Protein AF-A0A7S2ZM25-F1 (afdb_monomer_lite)

Sequence (432 aa):
MDENYIKHIGWLLFDKDSTVRCSALRALDRVLQSLGPVANVEMLLRRFRVRLREACRDTNDTVAVLAIRLSALILDYGLYDQRDVKLFFDLSTRDISPKIIEAATCVISDEVQRRLSPSVRLYETIRGNDNPSISTTKLVKQIRSDAKSRKSATGVPDHDTAVKEIAELVKLLHKLKPIRSTTSTLRMIMPFAKRICEQLPALRIAEAYVELLTDPSDSPLNSSETQYLLVLLVGVVCQSVPASKEKVNSVPFNLSVLAAQLPRLLEKFQADEHILTLVLLVAQHVGADVFRSSLLEQEFKFTLRFLSESWKRASSSSNLIFSEAVFSTWASLADSEHGFVSECRSKLKTLVSESETDLKRAYFSGQDEKDEFSWRLANFGALARFVAPVGELDGIFVDLLDDRLKEAELLEESNVAIPAIELNFLSWVWKA

pLDDT: mean 82.07, std 13.0, range [39.56, 97.69]

Secondary structure (DSSP, 8-state):
--HHHHHHHHHHTT-SSHHHHHHHHHHHHHHHHH--SHHHHHHHHHHHHHHHHHHTT-SSHHHHHHHHHHHHHHHHTT---HHHHHHHHHHHHSSS-HHHHHHHHHHHHHHHHHHH-HHHHHHHHHHTSS---S-HHHHHHHHHHHHHHHHH--SPPPHHHHHHHHHHHHHHHHHHS--S-HHHHHHHHHHHHHHHHHH-GGGG-HHHHHHHHH--SS-PPPHHHHHHHHHHHHHHHHHHS-SS-----SPPP-HHHHHHHHHHHHHHHTT-HHHHHHHHHHHHHH-HHHHHHTT-HHHHHHHHHHHHHHHHHHTT-S-HHHHHHHHHHHHHHHHS-STTHHHHHHHHHHHHHHHHHHHHHHHHT-GGGHHHHHHHHHHHHHHHHHHTTTS---TTHHHHHHHHTT-GGGTTSHHHHHHHHHHHHHHHHHH-

Radius of gyration: 27.2 Å; chains: 1; bounding box: 61×52×81 Å

Structure (mmCIF, N/CA/C/O backbone):
data_AF-A0A7S2ZM25-F1
#
_entry.id   AF-A0A7S2ZM25-F1
#
loop_
_atom_site.group_PDB
_atom_site.id
_atom_site.type_symbol
_atom_site.label_atom_id
_atom_site.label_alt_id
_atom_site.label_comp_id
_atom_site.label_asym_id
_atom_site.label_entity_id
_atom_site.label_seq_id
_atom_site.pdbx_PDB_ins_code
_atom_site.Cartn_x
_atom_site.Cartn_y
_atom_site.Cartn_z
_atom_site.occupancy
_atom_site.B_iso_or_equiv
_atom_site.auth_seq_id
_atom_site.auth_comp_id
_atom_site.auth_asym_id
_atom_site.auth_atom_id
_atom_site.pdbx_PDB_model_num
ATOM 1 N N . MET A 1 1 ? 26.611 -0.509 -38.232 1.00 58.06 1 MET A N 1
ATOM 2 C CA . MET A 1 1 ? 26.913 0.639 -37.352 1.00 58.06 1 MET A CA 1
ATOM 3 C C . MET A 1 1 ? 28.333 0.487 -36.873 1.00 58.06 1 MET A C 1
ATOM 5 O O . MET A 1 1 ? 28.654 -0.593 -36.398 1.00 58.06 1 MET A O 1
ATOM 9 N N . ASP A 1 2 ? 29.155 1.515 -37.041 1.00 70.88 2 ASP A N 1
ATOM 10 C CA . ASP A 1 2 ? 30.558 1.482 -36.632 1.00 70.88 2 ASP A CA 1
ATOM 11 C C . ASP A 1 2 ? 30.699 1.923 -35.161 1.00 70.88 2 ASP A C 1
ATOM 13 O O . ASP A 1 2 ? 30.033 2.858 -34.700 1.00 70.88 2 ASP A O 1
ATOM 17 N N . GLU A 1 3 ? 31.532 1.208 -34.404 1.00 67.12 3 GLU A N 1
ATOM 18 C CA . GLU A 1 3 ? 31.695 1.351 -32.952 1.00 67.12 3 GLU A CA 1
ATOM 19 C C . GLU A 1 3 ? 32.183 2.756 -32.564 1.00 67.12 3 GLU A C 1
ATOM 21 O O . GLU A 1 3 ? 31.855 3.293 -31.497 1.00 67.12 3 GLU A O 1
ATOM 26 N N . ASN A 1 4 ? 32.885 3.399 -33.496 1.00 74.31 4 ASN A N 1
ATOM 27 C CA . ASN A 1 4 ? 33.354 4.767 -33.376 1.00 74.31 4 ASN A CA 1
ATOM 28 C C . ASN A 1 4 ? 32.238 5.805 -33.242 1.00 74.31 4 ASN A C 1
ATOM 30 O O . ASN A 1 4 ? 32.469 6.819 -32.597 1.00 74.31 4 ASN A O 1
ATOM 34 N N . TYR A 1 5 ? 31.031 5.569 -33.759 1.00 78.62 5 TYR A N 1
ATOM 35 C CA . TYR A 1 5 ? 29.925 6.531 -33.633 1.00 78.62 5 TYR A CA 1
ATOM 36 C C . TYR A 1 5 ? 29.140 6.352 -32.332 1.00 78.62 5 TYR A C 1
ATOM 38 O O . TYR A 1 5 ? 28.675 7.317 -31.726 1.00 78.62 5 TYR A O 1
ATOM 46 N N . ILE A 1 6 ? 29.050 5.115 -31.845 1.00 82.25 6 ILE A N 1
ATOM 47 C CA . ILE A 1 6 ? 28.302 4.768 -30.634 1.00 82.25 6 ILE A CA 1
ATOM 48 C C . ILE A 1 6 ? 28.956 5.373 -29.382 1.00 82.25 6 ILE A C 1
ATOM 50 O O . ILE A 1 6 ? 28.257 5.812 -28.466 1.00 82.25 6 ILE A O 1
ATOM 54 N N . LYS A 1 7 ? 30.293 5.459 -29.338 1.00 86.06 7 LYS A N 1
ATOM 55 C CA . LYS A 1 7 ? 31.004 6.076 -28.204 1.00 86.06 7 LYS A CA 1
ATOM 56 C C . LYS A 1 7 ? 30.620 7.547 -28.001 1.00 86.06 7 LYS A C 1
ATOM 58 O O . LYS A 1 7 ? 30.495 7.971 -26.856 1.00 86.06 7 LYS A O 1
ATOM 63 N N . HIS A 1 8 ? 30.353 8.280 -29.087 1.00 89.62 8 HIS A N 1
ATOM 64 C CA . HIS A 1 8 ? 29.952 9.686 -29.028 1.00 89.62 8 HIS A CA 1
ATOM 65 C C . HIS A 1 8 ? 28.572 9.853 -28.394 1.00 89.62 8 HIS A C 1
ATOM 67 O O . HIS A 1 8 ? 28.418 10.706 -27.529 1.00 89.62 8 HIS A O 1
ATOM 73 N N . ILE A 1 9 ? 27.605 8.983 -28.714 1.00 88.31 9 ILE A N 1
ATOM 74 C CA . ILE A 1 9 ? 26.308 8.958 -28.013 1.00 88.31 9 ILE A CA 1
ATOM 75 C C . ILE A 1 9 ? 26.532 8.757 -26.510 1.00 88.31 9 ILE A C 1
ATOM 77 O O . ILE A 1 9 ? 25.950 9.461 -25.694 1.00 88.31 9 ILE A O 1
ATOM 81 N N . GLY A 1 10 ? 27.429 7.838 -26.139 1.00 87.94 10 GLY A N 1
ATOM 82 C CA . GLY A 1 10 ? 27.794 7.593 -24.744 1.00 87.94 10 GLY A CA 1
ATOM 83 C C . GLY A 1 10 ? 28.381 8.798 -24.014 1.00 87.94 10 GLY A C 1
ATOM 84 O O . GLY A 1 10 ? 28.127 8.939 -22.822 1.00 87.94 10 GLY A O 1
ATOM 85 N N . TRP A 1 11 ? 29.142 9.650 -24.700 1.00 92.44 11 TRP A N 1
ATOM 86 C CA . TRP A 1 11 ? 29.668 10.891 -24.129 1.00 92.44 11 TRP A CA 1
ATOM 87 C C . TRP A 1 11 ? 28.592 11.971 -24.013 1.00 92.44 11 TRP A C 1
ATOM 89 O O . TRP A 1 11 ? 28.482 12.604 -22.968 1.00 92.44 11 TRP A O 1
ATOM 99 N N . LEU A 1 12 ? 27.748 12.122 -25.038 1.00 94.19 12 LEU A N 1
ATOM 100 C CA . LEU A 1 12 ? 26.672 13.120 -25.063 1.00 94.19 12 LEU A CA 1
ATOM 101 C C . LEU A 1 12 ? 25.587 12.870 -24.001 1.00 94.19 12 LEU A C 1
ATOM 103 O O . LEU A 1 12 ? 24.869 13.796 -23.638 1.00 94.19 12 LEU A O 1
ATOM 107 N N . LEU A 1 13 ? 25.481 11.651 -23.458 1.00 93.19 13 LEU A N 1
ATOM 108 C CA . LEU A 1 13 ? 24.607 11.358 -22.313 1.00 93.19 13 LEU A CA 1
ATOM 109 C C . LEU A 1 13 ? 25.005 12.092 -21.023 1.00 93.19 13 LEU A C 1
ATOM 111 O O . LEU A 1 13 ? 24.172 12.192 -20.131 1.00 93.19 13 LEU A O 1
ATOM 115 N N . PHE A 1 14 ? 26.230 12.613 -20.923 1.00 93.00 14 PHE A N 1
ATOM 116 C CA . PHE A 1 14 ? 26.715 13.387 -19.771 1.00 93.00 14 PHE A CA 1
ATOM 117 C C . PHE A 1 14 ? 27.018 14.841 -20.123 1.00 93.00 14 PHE A C 1
ATOM 119 O O . PHE A 1 14 ? 27.743 15.523 -19.397 1.00 93.00 14 PHE A O 1
ATOM 126 N N . ASP A 1 15 ? 26.491 15.319 -21.248 1.00 96.69 15 ASP A N 1
ATOM 127 C CA . ASP A 1 15 ? 26.627 16.721 -21.610 1.00 96.69 15 ASP A CA 1
ATOM 128 C C . ASP A 1 15 ? 25.980 17.620 -20.545 1.00 96.69 15 ASP A C 1
ATOM 130 O O . ASP A 1 15 ? 25.015 17.225 -19.883 1.00 96.69 15 ASP A O 1
ATOM 134 N N . LYS A 1 16 ? 26.496 18.839 -20.369 1.00 95.75 16 LYS A N 1
ATOM 135 C CA . LYS A 1 16 ? 25.934 19.808 -19.419 1.00 95.75 16 LYS A CA 1
ATOM 136 C C . LYS A 1 16 ? 24.528 20.240 -19.838 1.00 95.75 16 LYS A C 1
ATOM 138 O O . LYS A 1 16 ? 23.677 20.460 -18.974 1.00 95.75 16 LYS A O 1
ATOM 143 N N . ASP A 1 17 ? 24.263 20.306 -21.140 1.00 97.00 17 ASP A N 1
ATOM 144 C CA . ASP A 1 17 ? 22.968 20.692 -21.682 1.00 97.00 17 ASP A CA 1
ATOM 145 C C . ASP A 1 17 ? 21.988 19.506 -21.723 1.00 97.00 17 ASP A C 1
ATOM 147 O O . ASP A 1 17 ? 22.199 18.481 -22.378 1.00 97.00 17 ASP A O 1
ATOM 151 N N . SER A 1 18 ? 20.852 19.671 -21.044 1.00 97.12 18 SER A N 1
ATOM 152 C CA . SER A 1 18 ? 19.757 18.695 -21.037 1.00 97.12 18 SER A CA 1
ATOM 153 C C . SER A 1 18 ? 19.183 18.393 -22.429 1.00 97.12 18 SER A C 1
ATOM 155 O O . SER A 1 18 ? 18.729 17.272 -22.671 1.00 97.12 18 SER A O 1
ATOM 157 N N . THR A 1 19 ? 19.221 19.346 -23.367 1.00 97.69 19 THR A N 1
ATOM 158 C CA . THR A 1 19 ? 18.725 19.155 -24.738 1.00 97.69 19 THR A CA 1
ATOM 159 C C . THR A 1 19 ? 19.625 18.203 -25.528 1.00 97.69 19 THR A C 1
ATOM 161 O O . THR A 1 19 ? 19.128 17.341 -26.267 1.00 97.69 19 THR A O 1
ATOM 164 N N . VAL A 1 20 ? 20.940 18.284 -25.302 1.00 97.44 20 VAL A N 1
ATOM 165 C CA . VAL A 1 20 ? 21.944 17.379 -25.866 1.00 97.44 20 VAL A CA 1
ATOM 166 C C . VAL A 1 20 ? 21.758 15.978 -25.289 1.00 97.44 20 VAL A C 1
ATOM 168 O O . VAL A 1 20 ? 21.645 15.018 -26.057 1.00 97.44 20 VAL A O 1
ATOM 171 N N . ARG A 1 21 ? 21.592 15.853 -23.964 1.00 97.44 21 ARG A N 1
ATOM 172 C CA . ARG A 1 21 ? 21.308 14.560 -23.310 1.00 97.44 21 ARG A CA 1
ATOM 173 C C . ARG A 1 21 ? 20.012 13.919 -23.821 1.00 97.44 21 ARG A C 1
ATOM 175 O O . ARG A 1 21 ? 19.997 12.734 -24.158 1.00 97.44 21 ARG A O 1
ATOM 182 N N . CYS A 1 22 ? 18.937 14.699 -23.973 1.00 96.31 22 CYS A N 1
ATOM 183 C CA . CYS A 1 22 ? 17.681 14.233 -24.578 1.00 96.31 22 CYS A CA 1
ATOM 184 C C . CYS A 1 22 ? 17.885 13.723 -26.010 1.00 96.31 22 CYS A C 1
ATOM 186 O O . CYS A 1 22 ? 17.343 12.685 -26.394 1.00 96.31 22 CYS A O 1
ATOM 188 N N . SER A 1 23 ? 18.649 14.463 -26.814 1.00 96.56 23 SER A N 1
ATOM 189 C CA . SER A 1 23 ? 18.938 14.102 -28.202 1.00 96.56 23 SER A CA 1
ATOM 190 C C . SER A 1 23 ? 19.763 12.81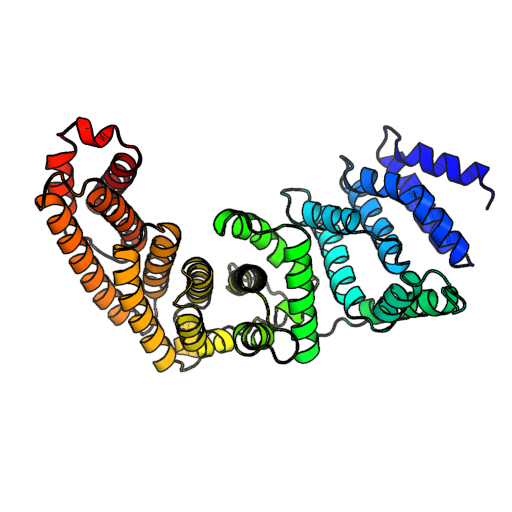8 -28.282 1.00 96.56 23 SER A C 1
ATOM 192 O O . SER A 1 23 ? 19.459 11.955 -29.104 1.00 96.56 23 SER A O 1
ATOM 194 N N . ALA A 1 24 ? 20.726 12.636 -27.376 1.00 95.56 24 ALA A N 1
ATOM 195 C CA . ALA A 1 24 ? 21.506 11.410 -27.252 1.00 95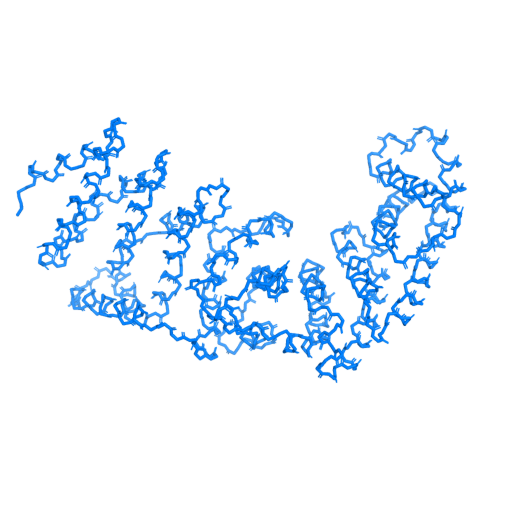.56 24 ALA A CA 1
ATOM 196 C C . ALA A 1 24 ? 20.632 10.199 -26.885 1.00 95.56 24 ALA A C 1
ATOM 198 O O . ALA A 1 24 ? 20.750 9.154 -27.523 1.00 95.56 24 ALA A O 1
ATOM 199 N N . LEU A 1 25 ? 19.703 10.338 -25.929 1.00 95.19 25 LEU A N 1
ATOM 200 C CA . LEU A 1 25 ? 18.762 9.267 -25.566 1.00 95.19 25 LEU A CA 1
ATOM 201 C C . LEU A 1 25 ? 17.834 8.888 -26.727 1.00 95.19 25 LEU A C 1
ATOM 203 O O . LEU A 1 25 ? 17.644 7.704 -27.000 1.00 95.19 25 LEU A O 1
ATOM 207 N N . ARG A 1 26 ? 17.293 9.871 -27.458 1.00 94.38 26 ARG A N 1
ATOM 208 C CA . ARG A 1 26 ? 16.453 9.609 -28.643 1.00 94.38 26 ARG A CA 1
ATOM 209 C C . ARG A 1 26 ? 17.244 8.980 -29.787 1.00 94.38 26 ARG A C 1
ATOM 211 O O . ARG A 1 26 ? 16.723 8.119 -30.492 1.00 94.38 26 ARG A O 1
ATOM 218 N N . ALA A 1 27 ? 18.492 9.400 -29.985 1.00 92.12 27 ALA A N 1
ATOM 219 C CA . ALA A 1 27 ? 19.380 8.777 -30.958 1.00 92.12 27 ALA A CA 1
ATOM 220 C C . ALA A 1 27 ? 19.664 7.318 -30.577 1.00 92.12 27 ALA A C 1
ATOM 222 O O . ALA A 1 27 ? 19.572 6.443 -31.434 1.00 92.12 27 ALA A O 1
ATOM 223 N N . LEU A 1 28 ? 19.931 7.047 -29.295 1.00 90.94 28 LEU A N 1
ATOM 224 C CA . LEU A 1 28 ? 20.146 5.694 -28.786 1.00 90.94 28 LEU A CA 1
ATOM 225 C C . LEU A 1 28 ? 18.911 4.803 -28.979 1.00 90.94 28 LEU A C 1
ATOM 227 O O . LEU A 1 28 ? 19.055 3.670 -29.427 1.00 90.94 28 LEU A O 1
ATOM 231 N N . ASP A 1 29 ? 17.707 5.315 -28.719 1.00 89.62 29 ASP A N 1
ATOM 232 C CA . ASP A 1 29 ? 16.450 4.601 -28.982 1.00 89.62 29 ASP A CA 1
ATOM 233 C C . ASP A 1 29 ? 16.306 4.213 -30.465 1.00 89.62 29 ASP A C 1
ATOM 235 O O . ASP A 1 29 ? 16.120 3.042 -30.797 1.00 89.62 29 ASP A O 1
ATOM 239 N N . ARG A 1 30 ? 16.512 5.162 -31.390 1.00 88.69 30 ARG A N 1
ATOM 240 C CA . ARG A 1 30 ? 16.475 4.882 -32.841 1.00 88.69 30 ARG A CA 1
ATOM 241 C C . ARG A 1 30 ? 17.527 3.862 -33.263 1.00 88.69 30 ARG A C 1
ATOM 243 O O . ARG A 1 30 ? 17.246 2.986 -34.080 1.00 88.69 30 ARG A O 1
ATOM 250 N N . VAL A 1 31 ? 18.732 3.961 -32.699 1.00 86.50 31 VAL A N 1
ATOM 251 C CA . VAL A 1 31 ? 19.802 2.986 -32.920 1.00 86.50 31 VAL A CA 1
ATOM 252 C C . VAL A 1 31 ? 19.317 1.601 -32.507 1.00 86.50 31 VAL A C 1
ATOM 254 O O . VAL A 1 31 ? 19.336 0.696 -33.336 1.00 86.50 31 VAL A O 1
ATOM 257 N N . LEU A 1 32 ? 18.807 1.451 -31.284 1.00 83.75 32 LEU A N 1
ATOM 258 C CA . LEU A 1 32 ? 18.311 0.179 -30.754 1.00 83.75 32 LEU A CA 1
ATOM 259 C C . LEU A 1 32 ? 17.172 -0.408 -31.599 1.00 83.75 32 LEU A C 1
ATOM 261 O O . LEU A 1 32 ? 17.141 -1.616 -31.815 1.00 83.75 32 LEU A O 1
ATOM 265 N N . GLN A 1 33 ? 16.281 0.430 -32.131 1.00 81.88 33 GLN A N 1
ATOM 266 C CA . GLN A 1 33 ? 15.199 0.001 -33.024 1.00 81.88 33 GLN A CA 1
ATOM 267 C C . GLN A 1 33 ? 15.696 -0.449 -34.408 1.00 81.88 33 GLN A C 1
ATOM 269 O O . GLN A 1 33 ? 15.103 -1.343 -35.008 1.00 81.88 33 GLN A O 1
ATOM 274 N N . SER A 1 34 ? 16.786 0.143 -34.908 1.00 82.00 34 SER A N 1
ATOM 275 C CA . SER A 1 34 ? 17.385 -0.197 -36.210 1.00 82.00 34 SER A CA 1
ATOM 276 C C . SER A 1 34 ? 18.306 -1.425 -36.181 1.00 82.00 34 SER A C 1
ATOM 278 O O . SER A 1 34 ? 18.652 -1.971 -37.230 1.00 82.00 34 SER A O 1
ATOM 280 N N . LEU A 1 35 ? 18.728 -1.871 -34.994 1.00 75.88 35 LEU A N 1
ATOM 281 C CA . LEU A 1 35 ? 19.589 -3.042 -34.843 1.00 75.88 35 LEU A CA 1
ATOM 282 C C . LEU A 1 35 ? 18.784 -4.324 -35.117 1.00 75.88 35 LEU A C 1
ATOM 284 O O . LEU A 1 35 ? 17.903 -4.701 -34.351 1.00 75.88 35 LEU A O 1
ATOM 288 N N . GLY A 1 36 ? 19.103 -5.005 -36.223 1.00 71.19 36 GLY A N 1
ATOM 289 C CA . GLY A 1 36 ? 18.405 -6.225 -36.646 1.00 71.19 36 GLY A CA 1
ATOM 290 C C . GLY A 1 36 ? 18.589 -7.414 -35.684 1.00 71.19 36 GLY A C 1
ATOM 291 O O . GLY A 1 36 ? 17.615 -7.862 -35.078 1.00 71.19 36 GLY A O 1
ATOM 292 N N . PRO A 1 37 ? 19.808 -7.973 -35.533 1.00 73.62 37 PRO A N 1
ATOM 293 C CA . PRO A 1 37 ? 20.041 -9.110 -34.642 1.00 73.62 37 PRO A CA 1
ATOM 294 C C . PRO A 1 37 ? 19.905 -8.745 -33.157 1.00 73.62 37 PRO A C 1
ATOM 296 O O . PRO A 1 37 ? 20.520 -7.789 -32.687 1.00 73.62 37 PRO A O 1
ATOM 299 N N . VAL A 1 38 ? 19.186 -9.580 -32.397 1.00 69.81 38 VAL A N 1
ATOM 300 C CA . VAL A 1 38 ? 18.997 -9.461 -30.933 1.00 69.81 38 VAL A CA 1
ATOM 301 C C . VAL A 1 38 ? 20.328 -9.321 -30.184 1.00 69.81 38 VAL A C 1
ATOM 303 O O . VAL A 1 38 ? 20.443 -8.471 -29.308 1.00 69.81 38 VAL A O 1
ATOM 306 N N . ALA A 1 39 ? 21.351 -10.083 -30.580 1.00 71.44 39 ALA A N 1
ATOM 307 C CA . ALA A 1 39 ? 22.679 -10.039 -29.964 1.00 71.44 39 ALA A CA 1
ATOM 308 C C . ALA A 1 39 ? 23.343 -8.649 -30.053 1.00 71.44 39 ALA A C 1
ATOM 310 O O . ALA A 1 39 ? 24.041 -8.230 -29.131 1.00 71.44 39 ALA A O 1
ATOM 311 N N . ASN A 1 40 ? 23.085 -7.899 -31.130 1.00 78.38 40 ASN A N 1
ATOM 312 C CA . ASN A 1 40 ? 23.648 -6.559 -31.308 1.00 78.38 40 ASN A CA 1
ATOM 313 C C . ASN A 1 40 ? 22.970 -5.546 -30.381 1.00 78.38 40 ASN A C 1
ATOM 315 O O . ASN A 1 40 ? 23.640 -4.680 -29.818 1.00 78.38 40 ASN A O 1
ATOM 319 N N . VAL A 1 41 ? 21.651 -5.673 -30.200 1.00 78.25 41 VAL A N 1
ATOM 320 C CA . VAL A 1 41 ? 20.890 -4.866 -29.237 1.00 78.25 41 VAL A CA 1
ATOM 321 C C . VAL A 1 41 ? 21.361 -5.164 -27.817 1.00 78.25 41 VAL A C 1
ATOM 323 O O . VAL A 1 41 ? 21.636 -4.246 -27.050 1.00 78.25 41 VAL A O 1
ATOM 326 N N . GLU A 1 42 ? 21.518 -6.445 -27.487 1.00 76.62 42 GLU A N 1
ATOM 327 C CA . GLU A 1 42 ? 21.930 -6.897 -26.163 1.00 76.62 42 GLU A CA 1
ATOM 328 C C . GLU A 1 42 ? 23.318 -6.363 -25.776 1.00 76.62 42 GLU A C 1
ATOM 330 O O . GLU A 1 42 ? 23.495 -5.779 -24.705 1.00 76.62 42 GLU A O 1
ATOM 335 N N . MET A 1 43 ? 24.298 -6.507 -26.671 1.00 81.75 43 MET A N 1
ATOM 336 C CA . MET A 1 43 ? 25.653 -5.988 -26.480 1.00 81.75 43 MET A CA 1
ATOM 337 C C . MET A 1 43 ? 25.649 -4.471 -26.249 1.00 81.75 43 MET A C 1
ATOM 339 O O . MET A 1 43 ? 26.336 -3.975 -25.349 1.00 81.75 43 MET A O 1
ATOM 343 N N . LEU A 1 44 ? 24.847 -3.733 -27.024 1.00 83.94 44 LEU A N 1
ATOM 344 C CA . LEU A 1 44 ? 24.735 -2.287 -26.876 1.00 83.94 44 LEU A CA 1
ATOM 345 C C . LEU A 1 44 ? 24.099 -1.905 -25.532 1.00 83.94 44 LEU A C 1
ATOM 347 O O . LEU A 1 44 ? 24.644 -1.071 -24.810 1.00 83.94 44 LEU A O 1
ATOM 351 N N . LEU A 1 45 ? 22.992 -2.544 -25.151 1.00 83.81 45 LEU A N 1
ATOM 352 C CA . LEU A 1 45 ? 22.325 -2.290 -23.873 1.00 83.81 45 LEU A CA 1
ATOM 353 C C . LEU A 1 45 ? 23.236 -2.605 -22.683 1.00 83.81 45 LEU A C 1
ATOM 355 O O . LEU A 1 45 ? 23.317 -1.794 -21.763 1.00 83.81 45 LEU A O 1
ATOM 359 N N . ARG A 1 46 ? 23.994 -3.712 -22.716 1.00 85.38 46 ARG A N 1
ATOM 360 C CA . ARG A 1 46 ? 24.980 -4.039 -21.667 1.00 85.38 46 ARG A CA 1
ATOM 361 C C . ARG A 1 46 ? 26.007 -2.922 -21.482 1.00 85.38 46 ARG A C 1
ATOM 363 O O . ARG A 1 46 ? 26.310 -2.561 -20.348 1.00 85.38 46 ARG A O 1
ATOM 370 N N . ARG A 1 47 ? 26.497 -2.341 -22.582 1.00 86.81 47 ARG A N 1
ATOM 371 C CA . ARG A 1 47 ? 27.469 -1.236 -22.558 1.00 86.81 47 ARG A CA 1
ATOM 372 C C . ARG A 1 47 ? 26.886 0.054 -21.977 1.00 86.81 47 ARG A C 1
ATOM 374 O O . ARG A 1 47 ? 27.583 0.770 -21.263 1.00 86.81 47 ARG A O 1
ATOM 381 N N . PHE A 1 48 ? 25.630 0.370 -22.290 1.00 89.31 48 PHE A N 1
ATOM 382 C CA . PHE A 1 48 ? 24.990 1.621 -21.867 1.00 89.31 48 PHE A CA 1
ATOM 383 C C . PHE A 1 48 ? 24.270 1.537 -20.522 1.00 89.31 48 PHE A C 1
ATOM 385 O O . PHE A 1 48 ? 23.976 2.576 -19.940 1.00 89.31 48 PHE A O 1
ATOM 392 N N . ARG A 1 49 ? 24.032 0.336 -19.991 1.00 88.56 49 ARG A N 1
ATOM 393 C CA . ARG A 1 49 ? 23.243 0.096 -18.776 1.00 88.56 49 ARG A CA 1
ATOM 394 C C . ARG A 1 49 ? 23.637 0.963 -17.582 1.00 88.56 49 ARG A C 1
ATOM 396 O O . ARG A 1 49 ? 22.765 1.555 -16.958 1.00 88.56 49 ARG A O 1
ATOM 403 N N . VAL A 1 50 ? 24.932 1.073 -17.279 1.00 89.12 50 VAL A N 1
ATOM 404 C CA . VAL A 1 50 ? 25.413 1.902 -16.155 1.00 89.12 50 VAL A CA 1
ATOM 405 C C . VAL A 1 50 ? 25.061 3.375 -16.375 1.00 89.12 50 VAL A C 1
ATOM 407 O O . VAL A 1 50 ? 24.519 4.018 -15.483 1.00 89.12 50 VAL A O 1
ATOM 410 N N . ARG A 1 51 ? 25.275 3.881 -17.592 1.00 91.12 51 ARG A N 1
ATOM 411 C CA . ARG A 1 51 ? 24.989 5.276 -17.954 1.00 91.12 51 ARG A CA 1
ATOM 412 C C . ARG A 1 51 ? 23.495 5.574 -17.968 1.00 91.12 51 ARG A C 1
ATOM 414 O O . ARG A 1 51 ? 23.078 6.635 -17.529 1.00 91.12 51 ARG A O 1
ATOM 421 N N . LEU A 1 52 ? 22.679 4.630 -18.435 1.00 92.12 52 LEU A N 1
ATOM 422 C CA . LEU A 1 52 ? 21.222 4.754 -18.394 1.00 92.12 52 LEU A CA 1
ATOM 423 C C . LEU A 1 52 ? 20.707 4.798 -16.957 1.00 92.12 52 LEU A C 1
ATOM 425 O O . LEU A 1 52 ? 19.832 5.602 -16.653 1.00 92.12 52 LEU A O 1
ATOM 429 N N . ARG A 1 53 ? 21.296 4.004 -16.056 1.00 91.25 53 ARG A N 1
ATOM 430 C CA . ARG A 1 53 ? 20.970 4.029 -14.626 1.00 91.25 53 ARG A CA 1
ATOM 431 C C . ARG A 1 53 ? 21.250 5.395 -13.995 1.00 91.25 53 ARG A C 1
ATOM 433 O O . ARG A 1 53 ? 20.463 5.860 -13.175 1.00 91.25 53 ARG A O 1
ATOM 440 N N . GLU A 1 54 ? 22.355 6.031 -14.371 1.00 92.81 54 GLU A N 1
ATOM 441 C CA . GLU A 1 54 ? 22.693 7.391 -13.936 1.00 92.81 54 GLU A CA 1
ATOM 442 C C . GLU A 1 54 ? 21.737 8.4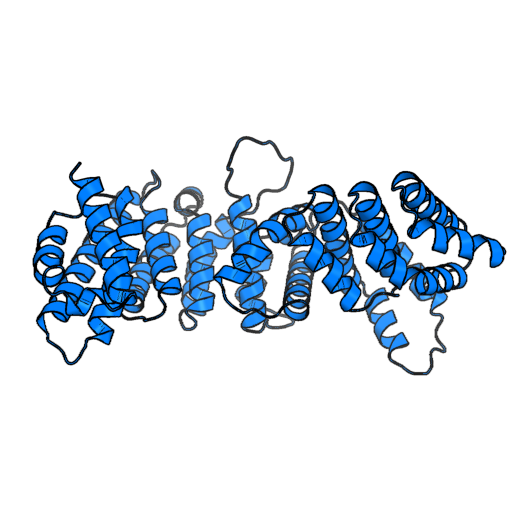24 -14.545 1.00 92.81 54 GLU A C 1
ATOM 444 O O . GLU A 1 54 ? 21.188 9.244 -13.814 1.00 92.81 54 GLU A O 1
ATOM 449 N N . ALA A 1 55 ? 21.434 8.312 -15.841 1.00 94.81 55 ALA A N 1
ATOM 450 C CA . ALA A 1 55 ? 20.485 9.188 -16.530 1.00 94.81 55 ALA A CA 1
ATOM 451 C C . ALA A 1 55 ? 19.039 9.065 -16.006 1.00 94.81 55 ALA A C 1
ATOM 453 O O . ALA A 1 55 ? 18.274 10.015 -16.099 1.00 94.81 55 ALA A O 1
ATOM 454 N N . CYS A 1 56 ? 18.644 7.940 -15.397 1.00 95.19 56 CYS A N 1
ATOM 455 C CA . CYS A 1 56 ? 17.348 7.824 -14.710 1.00 95.19 56 CYS A CA 1
ATOM 456 C C . CYS A 1 56 ? 17.235 8.739 -13.475 1.00 95.19 56 CYS A C 1
ATOM 458 O O . CYS A 1 56 ? 16.136 8.936 -12.963 1.00 95.19 56 CYS A O 1
ATOM 460 N N . ARG A 1 57 ? 18.360 9.266 -12.975 1.00 94.81 57 ARG A N 1
ATOM 461 C CA . ARG A 1 57 ? 18.440 10.211 -11.850 1.00 94.81 57 ARG A CA 1
ATOM 462 C C . ARG A 1 57 ? 18.851 11.612 -12.309 1.00 94.81 57 ARG A C 1
ATOM 464 O O . ARG A 1 57 ? 19.409 12.373 -11.521 1.00 94.81 57 ARG A O 1
ATOM 471 N N . ASP A 1 58 ? 18.634 11.920 -13.584 1.00 96.75 58 ASP A N 1
ATOM 472 C CA . ASP A 1 58 ? 18.951 13.230 -14.137 1.00 96.75 58 ASP A CA 1
ATOM 473 C C . ASP A 1 58 ? 18.162 14.336 -13.424 1.00 96.75 58 ASP A C 1
ATOM 475 O O . ASP A 1 58 ? 17.031 14.130 -12.986 1.00 96.75 58 ASP A O 1
ATOM 479 N N . THR A 1 59 ? 18.761 15.521 -13.322 1.00 94.31 59 THR A N 1
ATOM 480 C CA . THR A 1 59 ? 18.109 16.701 -12.740 1.00 94.31 59 THR A CA 1
ATOM 481 C C . THR A 1 59 ? 16.983 17.238 -13.619 1.00 94.31 59 THR A C 1
ATOM 483 O O . THR A 1 59 ? 16.117 17.959 -13.134 1.00 94.31 59 THR A O 1
ATOM 486 N N . ASN A 1 60 ? 16.987 16.908 -14.913 1.00 96.69 60 ASN A N 1
ATOM 487 C CA . ASN A 1 60 ? 15.920 17.229 -15.840 1.00 96.69 60 ASN A CA 1
ATOM 488 C C . ASN A 1 60 ? 14.947 16.049 -15.987 1.00 96.69 60 ASN A C 1
ATOM 490 O O . ASN A 1 60 ? 15.299 14.993 -16.518 1.00 96.69 60 ASN A O 1
ATOM 494 N N . ASP A 1 61 ? 13.685 16.281 -15.629 1.00 96.62 61 ASP A N 1
ATOM 495 C CA . ASP A 1 61 ? 12.619 15.277 -15.699 1.00 96.62 61 ASP A CA 1
ATOM 496 C C . ASP A 1 61 ? 12.462 14.625 -17.075 1.00 96.62 61 ASP A C 1
ATOM 498 O O . ASP A 1 61 ? 12.179 13.433 -17.175 1.00 96.62 61 ASP A O 1
ATOM 502 N N . THR A 1 62 ? 12.639 15.387 -18.159 1.00 96.69 62 THR A N 1
ATOM 503 C CA . THR A 1 62 ? 12.465 14.857 -19.520 1.00 96.69 62 THR A CA 1
ATOM 504 C C . THR A 1 62 ? 13.569 13.861 -19.854 1.00 96.69 62 THR A C 1
ATOM 506 O O . THR A 1 62 ? 13.291 12.810 -20.433 1.00 96.69 62 THR A O 1
ATOM 509 N N . VAL A 1 63 ? 14.810 14.164 -19.461 1.00 97.31 63 VAL A N 1
ATOM 510 C CA . VAL A 1 63 ? 15.948 13.250 -19.619 1.00 97.31 63 VAL A CA 1
ATOM 511 C C . VAL A 1 63 ? 15.719 11.990 -18.783 1.00 97.31 63 VAL A C 1
ATOM 513 O O . VAL A 1 63 ? 15.818 10.887 -19.321 1.00 97.31 63 VAL A O 1
ATOM 516 N N . ALA A 1 64 ? 15.325 12.144 -17.514 1.00 97.19 64 ALA A N 1
ATOM 517 C CA . ALA A 1 64 ? 15.061 11.025 -16.613 1.00 97.19 64 ALA A CA 1
ATOM 518 C C . ALA A 1 64 ? 13.955 10.100 -17.141 1.00 97.19 64 ALA A C 1
ATOM 520 O O . ALA A 1 64 ? 14.151 8.888 -17.228 1.00 97.19 64 ALA A O 1
ATOM 521 N N . VAL A 1 65 ? 12.821 10.653 -17.582 1.00 96.50 65 VAL A N 1
ATOM 522 C CA . VAL A 1 65 ? 11.710 9.873 -18.155 1.00 96.50 65 VAL A CA 1
ATOM 523 C C . VAL A 1 65 ? 12.139 9.127 -19.420 1.00 96.50 65 VAL A C 1
ATOM 525 O O . VAL A 1 65 ? 11.804 7.952 -19.580 1.00 96.50 65 VAL A O 1
ATOM 528 N N . LEU A 1 66 ? 12.893 9.771 -20.319 1.00 95.44 66 LEU A N 1
ATOM 529 C CA . LEU A 1 66 ? 13.422 9.107 -21.515 1.00 95.44 66 LEU A CA 1
ATOM 530 C C . LEU A 1 66 ? 14.379 7.966 -21.146 1.00 95.44 66 LEU A C 1
ATOM 532 O O . LEU A 1 66 ? 14.289 6.886 -21.728 1.00 95.44 66 LEU A O 1
ATOM 536 N N . ALA A 1 67 ? 15.254 8.176 -20.162 1.00 95.50 67 ALA A N 1
ATOM 537 C CA . ALA A 1 67 ? 16.182 7.157 -19.686 1.00 95.50 67 ALA A CA 1
ATOM 538 C C . ALA A 1 67 ? 15.459 5.974 -19.025 1.00 95.50 67 ALA A C 1
ATOM 540 O O . ALA A 1 67 ? 15.831 4.827 -19.272 1.00 95.50 67 ALA A O 1
ATOM 541 N N . ILE A 1 68 ? 14.402 6.226 -18.247 1.00 95.00 68 ILE A N 1
ATOM 542 C CA . ILE A 1 68 ? 13.575 5.185 -17.618 1.00 95.00 68 ILE A CA 1
ATOM 543 C C . ILE A 1 68 ? 12.869 4.349 -18.683 1.00 95.00 68 ILE A C 1
ATOM 545 O O . ILE A 1 68 ? 12.980 3.124 -18.673 1.00 95.00 68 ILE A O 1
ATOM 549 N N . ARG A 1 69 ? 12.216 4.998 -19.654 1.00 91.12 69 ARG A N 1
ATOM 550 C CA . ARG A 1 69 ? 11.547 4.310 -20.770 1.00 91.12 69 ARG A CA 1
ATOM 551 C C . ARG A 1 69 ? 12.521 3.479 -21.594 1.00 91.12 69 ARG A C 1
ATOM 553 O O . ARG A 1 69 ? 12.200 2.360 -21.975 1.00 91.12 69 ARG A O 1
ATOM 560 N N . LEU A 1 70 ? 13.725 3.993 -21.838 1.00 89.75 70 LEU A N 1
ATOM 561 C CA . LEU A 1 70 ? 14.745 3.238 -22.555 1.00 89.75 70 LEU A CA 1
ATOM 562 C C . LEU A 1 70 ? 15.292 2.075 -21.721 1.00 89.75 70 LEU A C 1
ATOM 564 O O . LEU A 1 70 ? 15.559 1.000 -22.251 1.00 89.75 70 LEU A O 1
ATOM 568 N N . SER A 1 71 ? 15.410 2.265 -20.408 1.00 88.75 71 SER A N 1
ATOM 569 C CA . SER A 1 71 ? 15.802 1.207 -19.478 1.00 88.75 71 SER A CA 1
ATOM 570 C C . SER A 1 71 ? 14.734 0.120 -19.349 1.00 88.75 71 SER A C 1
ATOM 572 O O . SER A 1 71 ? 15.082 -1.019 -19.061 1.00 88.75 71 SER A O 1
ATOM 574 N N . ALA A 1 72 ? 13.465 0.409 -19.653 1.00 83.44 72 ALA A N 1
ATOM 575 C CA . ALA A 1 72 ? 12.432 -0.617 -19.794 1.00 83.44 72 ALA A CA 1
ATOM 576 C C . ALA A 1 72 ? 12.778 -1.629 -20.903 1.00 83.44 72 ALA A C 1
ATOM 578 O O . ALA A 1 72 ? 12.488 -2.810 -20.768 1.00 83.44 72 ALA A O 1
ATOM 579 N N . LEU A 1 73 ? 13.500 -1.226 -21.958 1.00 79.06 73 LEU A N 1
ATOM 580 C CA . LEU A 1 73 ? 13.992 -2.188 -22.952 1.00 79.06 73 LEU A CA 1
ATOM 581 C C . LEU A 1 73 ? 14.991 -3.176 -22.335 1.00 79.06 73 LEU A C 1
ATOM 583 O O . LEU A 1 73 ? 15.046 -4.324 -22.754 1.00 79.06 73 LEU A O 1
ATOM 587 N N . ILE A 1 74 ? 15.759 -2.783 -21.313 1.00 77.12 74 ILE A N 1
ATOM 588 C CA . ILE A 1 74 ? 16.676 -3.699 -20.610 1.00 77.12 74 ILE A CA 1
ATOM 589 C C . ILE A 1 74 ? 15.890 -4.863 -19.978 1.00 77.12 74 ILE A C 1
ATOM 591 O O . ILE A 1 74 ? 16.396 -5.990 -19.974 1.00 77.12 74 ILE A O 1
ATOM 595 N N . LEU A 1 75 ? 14.654 -4.619 -19.513 1.00 72.62 75 LEU A N 1
ATOM 596 C CA . LEU A 1 75 ? 13.743 -5.667 -19.037 1.00 72.62 75 LEU A CA 1
ATOM 597 C C . LEU A 1 75 ? 13.345 -6.628 -20.157 1.00 72.62 75 LEU A C 1
ATOM 599 O O . LEU A 1 75 ? 13.453 -7.841 -19.979 1.00 72.62 75 LEU A O 1
ATOM 603 N N . ASP A 1 76 ? 12.947 -6.099 -21.317 1.00 73.19 76 ASP A N 1
ATOM 604 C CA . ASP A 1 76 ? 12.505 -6.900 -22.469 1.00 73.19 76 ASP A CA 1
ATOM 605 C C . ASP A 1 76 ? 13.601 -7.859 -22.976 1.00 73.19 76 ASP A C 1
ATOM 607 O O . ASP A 1 76 ? 13.299 -8.933 -23.496 1.00 73.19 76 ASP A O 1
ATOM 611 N N . TYR A 1 77 ? 14.880 -7.500 -22.803 1.00 73.75 77 TYR A N 1
ATOM 612 C CA . TYR A 1 77 ? 16.030 -8.343 -23.164 1.00 73.75 77 TYR A CA 1
ATOM 613 C C . TYR A 1 77 ? 16.560 -9.209 -22.005 1.00 73.75 77 TYR A C 1
ATOM 615 O O . TYR A 1 77 ? 17.588 -9.869 -22.157 1.00 73.75 77 TYR A O 1
ATOM 623 N N . GLY A 1 78 ? 15.909 -9.215 -20.834 1.00 70.31 78 GLY A N 1
ATOM 624 C CA . GLY A 1 78 ? 16.340 -10.013 -19.677 1.00 70.31 78 GLY A CA 1
ATOM 625 C C . GLY A 1 78 ? 17.734 -9.639 -19.147 1.00 70.31 78 GLY A C 1
ATOM 626 O O . GLY A 1 78 ? 18.405 -10.443 -18.494 1.00 70.31 78 GLY A O 1
ATOM 627 N N . LEU A 1 79 ? 18.202 -8.422 -19.438 1.00 74.12 79 LEU A N 1
ATOM 628 C CA . LEU A 1 79 ? 19.523 -7.907 -19.049 1.00 74.12 79 LEU A CA 1
ATOM 629 C C . LEU A 1 79 ? 19.545 -7.261 -17.661 1.00 74.12 79 LEU A C 1
ATOM 631 O O . LEU A 1 79 ? 20.527 -6.629 -17.260 1.00 74.12 79 LEU A O 1
ATOM 635 N N . TYR A 1 80 ? 18.446 -7.412 -16.951 1.00 75.00 80 TYR A N 1
ATOM 636 C CA . TYR A 1 80 ? 18.131 -6.717 -15.729 1.00 75.00 80 TYR A CA 1
ATOM 637 C C . TYR A 1 80 ? 18.719 -7.410 -14.497 1.00 75.00 80 TYR A C 1
ATOM 639 O O . TYR A 1 80 ? 18.866 -8.632 -14.480 1.00 75.00 80 TYR A O 1
ATOM 647 N N . ASP A 1 81 ? 19.052 -6.641 -13.458 1.00 80.19 81 ASP A N 1
ATOM 648 C CA . ASP A 1 81 ? 19.381 -7.182 -12.133 1.00 80.19 81 ASP A CA 1
ATOM 649 C C . ASP A 1 81 ? 18.557 -6.510 -11.030 1.00 80.19 81 ASP A C 1
ATOM 651 O O . ASP A 1 81 ? 17.847 -5.530 -11.250 1.00 80.19 81 ASP A O 1
ATOM 655 N N . GLN A 1 82 ? 18.685 -7.021 -9.805 1.00 83.38 82 GLN A N 1
ATOM 656 C CA . GLN A 1 82 ? 17.967 -6.502 -8.641 1.00 83.38 82 GLN A CA 1
ATOM 657 C C . GLN A 1 82 ? 18.257 -5.016 -8.353 1.00 83.38 82 GLN A C 1
ATOM 659 O O . GLN A 1 82 ? 17.406 -4.325 -7.793 1.00 83.38 82 GLN A O 1
ATOM 664 N N . ARG A 1 83 ? 19.432 -4.495 -8.738 1.00 87.69 83 ARG A N 1
ATOM 665 C CA . ARG A 1 83 ? 19.782 -3.077 -8.544 1.00 87.69 83 ARG A CA 1
ATOM 666 C C . ARG A 1 83 ? 18.999 -2.185 -9.492 1.00 87.69 83 ARG A C 1
ATOM 668 O O . ARG A 1 83 ? 18.675 -1.063 -9.114 1.00 87.69 83 ARG A O 1
ATOM 675 N N . ASP A 1 84 ? 18.697 -2.679 -10.689 1.00 88.25 84 ASP A N 1
ATOM 676 C CA . ASP A 1 84 ? 17.818 -1.972 -11.608 1.00 88.25 84 ASP A CA 1
ATOM 677 C C . ASP A 1 84 ? 16.385 -1.956 -11.064 1.00 88.25 84 ASP A C 1
ATOM 679 O O . ASP A 1 84 ? 15.828 -0.869 -10.958 1.00 88.25 84 ASP A O 1
ATOM 683 N N . VAL A 1 85 ? 15.835 -3.091 -10.591 1.00 88.81 85 VAL A N 1
ATOM 684 C CA . VAL A 1 85 ? 14.487 -3.115 -9.962 1.00 88.81 85 VAL A CA 1
ATOM 685 C C . VAL A 1 85 ? 14.405 -2.087 -8.842 1.00 88.81 85 VAL A C 1
ATOM 687 O O . VAL A 1 85 ? 13.486 -1.270 -8.776 1.00 88.81 85 VAL A O 1
ATOM 690 N N . LYS A 1 86 ? 15.409 -2.116 -7.964 1.00 91.19 86 LYS A N 1
ATOM 691 C CA . LYS A 1 86 ? 15.464 -1.247 -6.799 1.00 91.19 86 LYS A CA 1
ATOM 692 C C . LYS A 1 86 ? 15.515 0.225 -7.196 1.00 91.19 86 LYS A C 1
ATOM 694 O O . LYS A 1 86 ? 14.888 1.035 -6.528 1.00 91.19 86 LYS A O 1
ATOM 699 N N . LEU A 1 87 ? 16.210 0.575 -8.283 1.00 92.38 87 LEU A N 1
ATOM 700 C CA . LEU A 1 87 ? 16.215 1.944 -8.796 1.00 92.38 87 LEU A CA 1
ATOM 701 C C . LEU A 1 87 ? 14.796 2.418 -9.126 1.00 92.38 87 LEU A C 1
ATOM 703 O O . LEU A 1 87 ? 14.414 3.487 -8.659 1.00 92.38 87 LEU A O 1
ATOM 707 N N . PHE A 1 88 ? 14.027 1.666 -9.918 1.00 92.94 88 PHE A N 1
ATOM 708 C CA . PHE A 1 88 ? 12.686 2.122 -10.306 1.00 92.94 88 PHE A CA 1
ATOM 709 C C . PHE A 1 88 ? 11.735 2.131 -9.118 1.00 92.94 88 PHE A C 1
ATOM 711 O O . PHE A 1 88 ? 10.953 3.066 -8.987 1.00 92.94 88 PHE A O 1
ATOM 718 N N . PHE A 1 89 ? 11.858 1.168 -8.202 1.00 91.88 89 PHE A N 1
ATOM 719 C CA . PHE A 1 89 ? 11.099 1.192 -6.955 1.00 91.88 89 PHE A CA 1
ATOM 720 C C . PHE A 1 89 ? 11.407 2.433 -6.111 1.00 91.88 89 PHE A C 1
ATOM 722 O O . PHE A 1 89 ? 10.491 3.146 -5.699 1.00 91.88 89 PHE A O 1
ATOM 729 N N . ASP A 1 90 ? 12.686 2.760 -5.922 1.00 91.75 90 ASP A N 1
ATOM 730 C CA . ASP A 1 90 ? 13.092 3.976 -5.220 1.00 91.75 90 ASP A CA 1
ATOM 731 C C . ASP A 1 90 ? 12.571 5.235 -5.933 1.00 91.75 90 ASP A C 1
ATOM 733 O O . ASP A 1 90 ? 12.146 6.171 -5.268 1.00 91.75 90 ASP A O 1
ATOM 737 N N . LEU A 1 91 ? 12.575 5.286 -7.269 1.00 93.00 91 LEU A N 1
ATOM 738 C CA . LEU A 1 91 ? 12.011 6.415 -8.021 1.00 93.00 91 LEU A CA 1
ATOM 739 C C . LEU A 1 91 ? 10.484 6.508 -7.886 1.00 93.00 91 LEU A C 1
ATOM 741 O O . LEU A 1 91 ? 9.954 7.608 -7.790 1.00 93.00 91 LEU A O 1
ATOM 745 N N . SER A 1 92 ? 9.783 5.375 -7.831 1.00 91.81 92 SER A N 1
ATOM 746 C CA . SER A 1 92 ? 8.319 5.325 -7.712 1.00 91.81 92 SER A CA 1
ATOM 747 C C . SER A 1 92 ? 7.783 5.682 -6.319 1.00 91.81 92 SER A C 1
ATOM 749 O O . SER A 1 92 ? 6.592 5.931 -6.164 1.00 91.81 92 SER A O 1
ATOM 751 N N . THR A 1 93 ? 8.651 5.701 -5.302 1.00 89.12 93 THR A N 1
ATOM 752 C CA . THR A 1 93 ? 8.278 5.934 -3.894 1.00 89.12 93 THR A CA 1
ATOM 753 C C . THR A 1 93 ? 8.766 7.282 -3.355 1.00 89.12 93 THR A C 1
ATOM 755 O O . THR A 1 93 ? 8.471 7.632 -2.213 1.00 89.12 93 THR A O 1
ATOM 758 N N . ARG A 1 94 ? 9.540 8.037 -4.144 1.00 86.69 94 ARG A N 1
ATOM 759 C CA . ARG A 1 94 ? 10.066 9.353 -3.762 1.00 86.69 94 ARG A CA 1
ATOM 760 C C . ARG A 1 94 ? 9.091 10.469 -4.104 1.00 86.69 94 ARG A C 1
ATOM 762 O O . ARG A 1 94 ? 8.337 10.377 -5.067 1.00 86.69 94 ARG A O 1
ATOM 769 N N . ASP A 1 95 ? 9.202 11.557 -3.354 1.00 84.50 95 ASP A N 1
ATOM 770 C CA . ASP A 1 95 ? 8.535 12.816 -3.666 1.00 84.50 95 ASP A CA 1
ATOM 771 C C . ASP A 1 95 ? 9.317 13.559 -4.766 1.00 84.50 95 ASP A C 1
ATOM 773 O O . ASP A 1 95 ? 10.221 14.351 -4.501 1.00 84.50 95 ASP A O 1
ATOM 777 N N . ILE A 1 96 ? 9.063 13.171 -6.018 1.00 89.62 96 ILE A N 1
ATOM 778 C CA . ILE A 1 96 ? 9.682 13.717 -7.234 1.00 89.62 96 ILE A CA 1
ATOM 779 C C . ILE A 1 96 ? 8.614 13.934 -8.314 1.00 89.62 96 ILE A C 1
ATOM 781 O O . ILE A 1 96 ? 7.432 13.663 -8.112 1.00 89.62 96 ILE A O 1
ATOM 785 N N . SER A 1 97 ? 9.030 14.408 -9.491 1.00 92.56 97 SER A N 1
ATOM 786 C CA . SER A 1 97 ? 8.145 14.669 -10.629 1.00 92.56 97 SER A CA 1
ATOM 787 C C . SER A 1 97 ? 7.161 13.518 -10.906 1.00 92.56 97 SER A C 1
ATOM 789 O O . SER A 1 97 ? 7.602 12.384 -11.136 1.00 92.56 97 SER A O 1
ATOM 791 N N . PRO A 1 98 ? 5.840 13.786 -10.985 1.00 90.94 98 PRO A N 1
ATOM 792 C CA . PRO A 1 98 ? 4.830 12.764 -11.261 1.00 90.94 98 PRO A CA 1
ATOM 793 C C . PRO A 1 98 ? 5.103 11.959 -12.535 1.00 90.94 98 PRO A C 1
ATOM 795 O O . PRO A 1 98 ? 4.827 10.765 -12.574 1.00 90.94 98 PRO A O 1
ATOM 798 N N . LYS A 1 99 ? 5.714 12.584 -13.552 1.00 92.75 99 LYS A N 1
ATOM 799 C CA . LYS A 1 99 ? 6.077 11.924 -14.817 1.00 92.75 99 LYS A CA 1
ATOM 800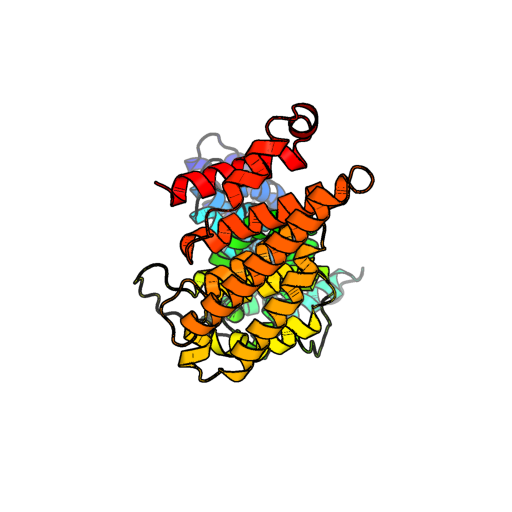 C C . LYS A 1 99 ? 7.158 10.857 -14.628 1.00 92.75 99 LYS A C 1
ATOM 802 O O . LYS A 1 99 ? 7.134 9.830 -15.303 1.00 92.75 99 LYS A O 1
ATOM 807 N N . ILE A 1 100 ? 8.112 11.101 -13.726 1.00 94.69 100 ILE A N 1
ATOM 808 C CA . ILE A 1 100 ? 9.160 10.133 -13.379 1.00 94.69 100 ILE A CA 1
ATOM 809 C C . ILE A 1 100 ? 8.540 8.969 -12.610 1.00 94.69 100 ILE A C 1
ATOM 811 O O . ILE A 1 100 ? 8.815 7.815 -12.935 1.00 94.69 100 ILE A O 1
ATOM 815 N N . ILE A 1 101 ? 7.682 9.271 -11.630 1.00 92.69 101 ILE A N 1
ATOM 816 C CA . ILE A 1 101 ? 6.979 8.262 -10.829 1.00 92.69 101 ILE A CA 1
ATOM 817 C C . ILE A 1 101 ? 6.141 7.358 -11.735 1.00 92.69 101 ILE A C 1
ATOM 819 O O . ILE A 1 101 ? 6.239 6.138 -11.633 1.00 92.69 101 ILE A O 1
ATOM 823 N N . GLU A 1 102 ? 5.360 7.934 -12.649 1.00 91.56 102 GLU A N 1
ATOM 824 C CA . GLU A 1 102 ? 4.541 7.196 -13.616 1.00 91.56 102 GLU A CA 1
ATOM 825 C C . GLU A 1 102 ? 5.405 6.280 -14.495 1.00 91.56 102 GLU A C 1
ATOM 827 O O . GLU A 1 102 ? 5.148 5.079 -14.586 1.00 91.56 102 GLU A O 1
ATOM 832 N N . ALA A 1 103 ? 6.486 6.815 -15.074 1.00 93.50 103 ALA A N 1
ATOM 833 C CA . ALA A 1 103 ? 7.400 6.034 -15.902 1.00 93.50 103 ALA A CA 1
ATOM 834 C C . ALA A 1 103 ? 8.052 4.882 -15.118 1.00 93.50 103 ALA A C 1
ATOM 836 O O . ALA A 1 103 ? 8.130 3.766 -15.624 1.00 93.50 103 ALA A O 1
ATOM 837 N N . ALA A 1 104 ? 8.499 5.130 -13.885 1.00 94.50 104 ALA A N 1
ATOM 838 C CA . ALA A 1 104 ? 9.116 4.113 -13.038 1.00 94.50 104 ALA A CA 1
ATOM 839 C C . ALA A 1 104 ? 8.105 3.047 -12.582 1.00 94.50 104 ALA A C 1
ATOM 841 O O . ALA A 1 104 ? 8.423 1.860 -12.569 1.00 94.50 104 ALA A O 1
ATOM 842 N N . THR A 1 105 ? 6.877 3.450 -12.259 1.00 92.50 105 THR A N 1
ATOM 843 C CA . THR A 1 105 ? 5.805 2.535 -11.841 1.00 92.50 105 THR A CA 1
ATOM 844 C C . THR A 1 105 ? 5.362 1.625 -12.985 1.00 92.50 105 THR A C 1
ATOM 846 O O . THR A 1 105 ? 5.148 0.436 -12.769 1.00 92.50 105 THR A O 1
ATOM 849 N N . CYS A 1 106 ? 5.307 2.148 -14.214 1.00 91.38 106 CYS A N 1
ATOM 850 C CA . CYS A 1 106 ? 5.052 1.351 -15.414 1.00 91.38 106 CYS A CA 1
ATOM 851 C C . CYS A 1 106 ? 6.109 0.245 -15.590 1.00 91.38 106 CYS A C 1
ATOM 853 O O . CYS A 1 106 ? 5.762 -0.913 -15.786 1.00 91.38 106 CYS A O 1
ATOM 855 N N . VAL A 1 107 ? 7.395 0.567 -15.393 1.00 91.44 107 VAL A N 1
ATOM 856 C CA . VAL A 1 107 ? 8.502 -0.411 -15.434 1.00 91.44 107 VAL A CA 1
ATOM 857 C C . VAL A 1 107 ? 8.357 -1.501 -14.362 1.00 91.44 107 VAL A C 1
ATOM 859 O O . VAL A 1 107 ? 8.678 -2.659 -14.618 1.00 91.44 107 VAL A O 1
ATOM 862 N N . ILE A 1 108 ? 7.864 -1.159 -13.168 1.00 92.44 108 ILE A N 1
ATOM 863 C CA . ILE A 1 108 ? 7.608 -2.137 -12.096 1.00 92.44 108 ILE A CA 1
ATOM 864 C C . ILE A 1 108 ? 6.422 -3.042 -12.445 1.00 92.44 108 ILE A C 1
ATOM 866 O O . ILE A 1 108 ? 6.517 -4.249 -12.240 1.00 92.44 108 ILE A O 1
ATOM 870 N N . SER A 1 109 ? 5.336 -2.485 -12.990 1.00 91.50 109 SER A N 1
ATOM 871 C CA . SER A 1 109 ? 4.187 -3.270 -13.465 1.00 91.50 109 SER A CA 1
ATOM 872 C C . SER A 1 109 ? 4.610 -4.258 -14.561 1.00 91.50 109 SER A C 1
ATOM 874 O O . SER A 1 109 ? 4.371 -5.462 -14.444 1.00 91.50 109 SER A O 1
ATOM 876 N N . ASP A 1 110 ? 5.364 -3.775 -15.557 1.00 88.62 110 ASP A N 1
ATOM 877 C CA . ASP A 1 110 ? 5.937 -4.600 -16.625 1.00 88.62 110 ASP A CA 1
ATOM 878 C C . ASP A 1 110 ? 6.815 -5.730 -16.054 1.00 88.62 110 ASP A C 1
ATOM 880 O O . ASP A 1 110 ? 6.755 -6.863 -16.533 1.00 88.62 110 ASP A O 1
ATOM 884 N N . GLU A 1 111 ? 7.614 -5.458 -15.015 1.00 88.81 111 GLU A N 1
ATOM 885 C CA . GLU A 1 111 ? 8.448 -6.464 -14.342 1.00 88.81 111 GLU A CA 1
ATOM 886 C C . GLU A 1 111 ? 7.617 -7.535 -13.618 1.00 88.81 111 GLU A C 1
ATOM 888 O O . GLU A 1 111 ? 7.947 -8.719 -13.717 1.00 88.81 111 GLU A O 1
ATOM 893 N N . VAL A 1 112 ? 6.535 -7.158 -12.926 1.00 90.62 112 VAL A N 1
ATOM 894 C CA . VAL A 1 112 ? 5.616 -8.113 -12.277 1.00 90.62 112 VAL A CA 1
ATOM 895 C C . VAL A 1 112 ? 5.036 -9.066 -13.319 1.00 90.62 112 VAL A C 1
ATOM 897 O O . VAL A 1 112 ? 5.172 -10.286 -13.201 1.00 90.62 112 VAL A O 1
ATOM 900 N N . GLN A 1 113 ? 4.479 -8.522 -14.399 1.00 87.50 113 GLN A N 1
ATOM 901 C CA . GLN A 1 113 ? 3.893 -9.328 -15.468 1.00 87.50 113 GLN A CA 1
ATOM 902 C C . GLN A 1 113 ? 4.942 -10.168 -16.209 1.00 87.50 113 GLN A C 1
ATOM 904 O O . GLN A 1 113 ? 4.686 -11.313 -16.595 1.00 87.50 113 GLN A O 1
ATOM 909 N N . ARG A 1 114 ? 6.159 -9.637 -16.389 1.00 85.00 114 ARG A N 1
ATOM 910 C CA . ARG A 1 114 ? 7.280 -10.367 -16.996 1.00 85.00 114 ARG A CA 1
ATOM 911 C C . ARG A 1 114 ? 7.619 -11.622 -16.192 1.00 85.00 114 ARG A C 1
ATOM 913 O O . ARG A 1 114 ? 7.823 -12.669 -16.795 1.00 85.00 114 ARG A O 1
ATOM 920 N N . ARG A 1 115 ? 7.652 -11.563 -14.859 1.00 85.94 115 ARG A N 1
ATOM 921 C CA . ARG A 1 115 ? 7.977 -12.727 -14.005 1.00 85.94 115 ARG A CA 1
ATOM 922 C C . ARG A 1 115 ? 6.927 -13.833 -14.019 1.00 85.94 115 ARG A C 1
ATOM 924 O O . ARG A 1 115 ? 7.231 -14.997 -13.733 1.00 85.94 115 ARG A O 1
ATOM 931 N N . LEU A 1 116 ? 5.694 -13.489 -14.369 1.00 85.25 116 LEU A N 1
ATOM 932 C CA . LEU A 1 116 ? 4.629 -14.463 -14.580 1.00 85.25 116 LEU A CA 1
ATOM 933 C C . LEU A 1 116 ? 4.691 -15.117 -15.966 1.00 85.25 116 LEU A C 1
ATOM 935 O O . LEU A 1 116 ? 4.123 -16.191 -16.147 1.00 85.25 116 LEU A O 1
ATOM 939 N N . SER A 1 117 ? 5.417 -14.533 -16.928 1.00 82.81 117 SER A N 1
ATOM 940 C CA . SER A 1 117 ? 5.572 -15.112 -18.265 1.00 82.81 117 SER A CA 1
ATOM 941 C C . SER A 1 117 ? 6.315 -16.460 -18.208 1.00 82.81 117 SER A C 1
ATOM 943 O O . SER A 1 117 ? 7.461 -16.520 -17.743 1.00 82.81 117 SER A O 1
ATOM 945 N N . PRO A 1 118 ? 5.728 -17.547 -18.747 1.00 78.50 118 PRO A N 1
ATOM 946 C CA . PRO A 1 118 ? 6.380 -18.857 -18.803 1.00 78.50 118 PRO A CA 1
ATOM 947 C C . PRO A 1 118 ? 7.713 -18.829 -19.560 1.00 78.50 118 PRO A C 1
ATOM 949 O O . PRO A 1 118 ? 8.687 -19.455 -19.144 1.00 78.50 118 PRO A O 1
ATOM 952 N N . SER A 1 119 ? 7.782 -18.055 -20.648 1.00 73.81 119 SER A N 1
ATOM 953 C CA . SER A 1 119 ? 8.985 -17.908 -21.473 1.00 73.81 119 SER A CA 1
ATOM 954 C C . SER A 1 119 ? 10.132 -17.247 -20.717 1.00 73.81 119 SER A C 1
ATOM 956 O O . SER A 1 119 ? 11.290 -17.593 -20.927 1.00 73.81 119 SER A O 1
ATOM 958 N N . VAL A 1 120 ? 9.821 -16.333 -19.801 1.00 73.69 120 VAL A N 1
ATOM 959 C CA . VAL A 1 120 ? 10.816 -15.689 -18.943 1.00 73.69 120 VAL A CA 1
ATOM 960 C C . VAL A 1 120 ? 11.354 -16.662 -17.902 1.00 73.69 120 VAL A C 1
ATOM 962 O O . VAL A 1 120 ? 12.566 -16.750 -17.728 1.00 73.69 120 VAL A O 1
ATOM 965 N N . ARG A 1 121 ? 10.480 -17.442 -17.259 1.00 71.88 121 ARG A N 1
ATOM 966 C CA . ARG A 1 121 ? 10.907 -18.462 -16.289 1.00 71.88 121 ARG A CA 1
ATOM 967 C C . ARG A 1 121 ? 11.832 -19.486 -16.940 1.00 71.88 121 ARG A C 1
ATOM 969 O O . ARG A 1 121 ? 12.902 -19.770 -16.412 1.00 71.88 121 ARG A O 1
ATOM 976 N N . LEU A 1 122 ? 11.471 -19.953 -18.137 1.00 71.06 122 LEU A N 1
ATOM 977 C CA . LEU A 1 122 ? 12.305 -20.860 -18.924 1.00 71.06 122 LEU A CA 1
ATOM 978 C C . LEU A 1 122 ? 13.664 -20.230 -19.282 1.00 71.06 122 LEU A C 1
ATOM 980 O O . LEU A 1 122 ? 14.686 -20.912 -19.230 1.00 71.06 122 LEU A O 1
ATOM 984 N N . TYR A 1 123 ? 13.703 -18.928 -19.593 1.00 69.88 123 TYR A N 1
ATOM 985 C CA . TYR A 1 123 ? 14.956 -18.207 -19.854 1.00 69.88 123 TYR A CA 1
ATOM 986 C C . TYR A 1 123 ? 15.875 -18.188 -18.642 1.00 69.88 123 TYR A C 1
ATOM 988 O O . TYR A 1 123 ? 17.064 -18.471 -18.765 1.00 69.88 123 TYR A O 1
ATOM 996 N N . GLU A 1 124 ? 15.326 -17.838 -17.481 1.00 69.88 124 GLU A N 1
ATOM 997 C CA . GLU A 1 124 ? 16.079 -17.718 -16.238 1.00 69.88 124 GLU A CA 1
ATOM 998 C C . GLU A 1 124 ? 16.629 -19.086 -15.803 1.00 69.88 124 GLU A C 1
ATOM 1000 O O . GLU A 1 124 ? 17.794 -19.169 -15.415 1.00 69.88 124 GLU A O 1
ATOM 1005 N N . THR A 1 125 ? 15.866 -20.172 -15.989 1.00 69.19 125 THR A N 1
ATOM 1006 C CA . THR A 1 125 ? 16.346 -21.548 -15.767 1.00 69.19 125 THR A CA 1
ATOM 1007 C C . THR A 1 125 ? 17.490 -21.929 -16.709 1.00 69.19 125 THR A C 1
ATOM 1009 O O . THR A 1 125 ? 18.494 -22.478 -16.263 1.00 69.19 125 THR A O 1
ATOM 1012 N N . ILE A 1 126 ? 17.374 -21.626 -18.008 1.00 68.06 126 ILE A N 1
ATOM 1013 C CA . ILE A 1 126 ? 18.418 -21.951 -18.995 1.00 68.06 126 ILE A CA 1
ATOM 1014 C C . ILE A 1 126 ? 19.687 -21.130 -18.738 1.00 68.06 126 ILE A C 1
ATOM 1016 O O . ILE A 1 126 ? 20.788 -21.660 -18.843 1.00 68.06 126 ILE A O 1
ATOM 1020 N N . ARG A 1 127 ? 19.548 -19.848 -18.384 1.00 64.19 127 ARG A N 1
ATOM 1021 C CA . ARG A 1 127 ? 20.675 -18.946 -18.109 1.00 64.19 127 ARG A CA 1
ATOM 1022 C C . ARG A 1 127 ? 21.439 -19.315 -16.835 1.00 64.19 127 ARG A C 1
ATOM 1024 O O . ARG A 1 127 ? 22.626 -19.022 -16.758 1.00 64.19 127 ARG A O 1
ATOM 1031 N N . GLY A 1 128 ? 20.770 -19.911 -15.848 1.00 58.97 128 GLY A N 1
ATOM 1032 C CA . GLY A 1 128 ? 21.397 -20.392 -14.614 1.00 58.97 128 GLY A CA 1
ATOM 1033 C C . GLY A 1 128 ? 22.216 -21.677 -14.780 1.00 58.97 128 GLY A C 1
ATOM 1034 O O . GLY A 1 128 ? 22.946 -22.035 -13.864 1.00 58.97 128 GLY A O 1
ATOM 1035 N N . ASN A 1 129 ? 22.110 -22.358 -15.926 1.00 55.94 129 ASN A N 1
ATOM 1036 C CA . ASN A 1 129 ? 22.909 -23.535 -16.255 1.00 55.94 129 ASN A CA 1
ATOM 1037 C C . ASN A 1 129 ? 24.102 -23.119 -17.130 1.00 55.94 129 ASN A C 1
ATOM 1039 O O . ASN A 1 129 ? 23.913 -22.524 -18.191 1.00 55.94 129 ASN A O 1
ATOM 1043 N N . ASP A 1 130 ? 25.322 -23.486 -16.731 1.00 48.97 130 ASP A N 1
ATOM 1044 C CA . ASP A 1 130 ? 26.596 -23.089 -17.366 1.00 48.97 130 ASP A CA 1
ATOM 1045 C C . ASP A 1 130 ? 26.819 -23.631 -18.800 1.00 48.97 130 ASP A C 1
ATOM 1047 O O . ASP A 1 130 ? 27.930 -23.586 -19.327 1.00 48.97 130 ASP A O 1
ATOM 1051 N N . ASN A 1 131 ? 25.783 -24.151 -19.471 1.00 46.78 131 ASN A N 1
ATOM 1052 C CA . ASN A 1 131 ? 25.903 -24.724 -20.810 1.00 46.78 131 ASN A CA 1
ATOM 1053 C C . ASN A 1 131 ? 24.655 -24.459 -21.684 1.00 46.78 131 ASN A C 1
ATOM 1055 O O . ASN A 1 131 ? 23.754 -25.301 -21.771 1.00 46.78 131 ASN A O 1
ATOM 1059 N N . PRO A 1 132 ? 24.551 -23.293 -22.351 1.00 49.84 132 PRO A N 1
ATOM 1060 C CA . PRO A 1 132 ? 23.380 -22.945 -23.146 1.00 49.84 132 PRO A CA 1
ATOM 1061 C C . PRO A 1 132 ? 23.502 -23.502 -24.576 1.00 49.84 132 PRO A C 1
ATOM 1063 O O . PRO A 1 132 ? 23.894 -22.798 -25.504 1.00 49.84 132 PRO A O 1
ATOM 1066 N N . SER A 1 133 ? 23.128 -24.768 -24.782 1.00 48.62 133 SER A N 1
ATOM 1067 C CA . SER A 1 133 ? 22.950 -25.361 -26.125 1.00 48.62 133 SER A CA 1
ATOM 1068 C C . SER A 1 133 ? 21.577 -25.047 -26.751 1.00 48.62 133 SER A C 1
ATOM 1070 O O . SER A 1 133 ? 21.319 -25.375 -27.911 1.00 48.62 133 SER A O 1
ATOM 1072 N N . ILE A 1 134 ? 20.691 -24.371 -26.008 1.00 51.75 134 ILE A N 1
ATOM 1073 C CA . ILE A 1 134 ? 19.338 -23.997 -26.435 1.00 51.75 134 ILE A CA 1
ATOM 1074 C C . ILE A 1 134 ? 19.316 -22.531 -26.882 1.00 51.75 134 ILE A C 1
ATOM 1076 O O . ILE A 1 134 ? 19.864 -21.647 -26.232 1.00 51.75 134 ILE A O 1
ATOM 1080 N N . SER A 1 135 ? 18.656 -22.287 -28.016 1.00 57.81 135 SER A N 1
ATOM 1081 C CA . SER A 1 135 ? 18.560 -21.014 -28.740 1.00 57.81 135 SER A CA 1
ATOM 1082 C C . SER A 1 135 ? 18.005 -19.851 -27.893 1.00 57.81 135 SER A C 1
ATOM 1084 O O . SER A 1 135 ? 16.828 -19.497 -27.993 1.00 57.81 135 SER A O 1
ATOM 1086 N N . THR A 1 136 ? 18.870 -19.203 -27.109 1.00 63.44 136 THR A N 1
ATOM 1087 C CA . THR A 1 136 ? 18.591 -17.963 -26.357 1.00 63.44 136 THR A CA 1
ATOM 1088 C C . THR A 1 136 ? 17.962 -16.893 -27.250 1.00 63.44 136 THR A C 1
ATOM 1090 O O . THR A 1 136 ? 17.023 -16.215 -26.848 1.00 63.44 136 THR A O 1
ATOM 1093 N N . THR A 1 137 ? 18.368 -16.822 -28.521 1.00 66.44 137 THR A N 1
ATOM 1094 C CA . THR A 1 137 ? 17.787 -15.924 -29.528 1.00 66.44 137 THR A CA 1
ATOM 1095 C C . THR A 1 137 ? 16.308 -16.200 -29.824 1.00 66.44 137 THR A C 1
ATOM 1097 O O . THR A 1 137 ? 15.543 -15.251 -29.994 1.00 66.44 137 THR A O 1
ATOM 1100 N N . LYS A 1 138 ? 15.878 -17.470 -29.919 1.00 70.12 138 LYS A N 1
ATOM 1101 C CA . LYS A 1 138 ? 14.453 -17.810 -30.122 1.00 70.12 138 LYS A CA 1
ATOM 1102 C C . LYS A 1 138 ? 13.632 -17.424 -28.897 1.00 70.12 138 LYS A C 1
ATOM 1104 O O . LYS A 1 138 ? 12.556 -16.854 -29.039 1.00 70.12 138 LYS A O 1
ATOM 1109 N N . LEU A 1 139 ? 14.179 -17.674 -27.715 1.00 70.62 139 LEU A N 1
ATOM 1110 C CA . LEU A 1 139 ? 13.494 -17.418 -26.461 1.00 70.62 139 LEU A CA 1
ATOM 1111 C C . LEU A 1 139 ? 13.372 -15.915 -26.156 1.00 70.62 139 LEU A C 1
ATOM 1113 O O . LEU A 1 139 ? 12.303 -15.454 -25.780 1.00 70.62 139 LEU A O 1
ATOM 1117 N N . VAL A 1 140 ? 14.407 -15.117 -26.438 1.00 70.69 140 VAL A N 1
ATOM 1118 C CA . VAL A 1 140 ? 14.338 -13.646 -26.343 1.00 70.69 140 VAL A CA 1
ATOM 1119 C C . VAL A 1 140 ? 13.347 -13.063 -27.357 1.00 70.69 140 VAL A C 1
ATOM 1121 O O . VAL A 1 140 ? 12.605 -12.134 -27.039 1.00 70.69 140 VAL A O 1
ATOM 1124 N N . LYS A 1 141 ? 13.266 -13.624 -28.573 1.00 75.38 141 LYS A N 1
ATOM 1125 C CA . LYS A 1 141 ? 12.219 -13.237 -29.536 1.00 75.38 141 LYS A CA 1
ATOM 1126 C C . LYS A 1 141 ? 10.815 -13.525 -28.997 1.00 75.38 141 LYS A C 1
ATOM 1128 O O . LYS A 1 141 ? 9.933 -12.697 -29.207 1.00 75.38 141 LYS A O 1
ATOM 1133 N N . GLN A 1 142 ? 10.633 -14.644 -28.296 1.00 77.44 142 GLN A N 1
ATOM 1134 C CA . GLN A 1 142 ? 9.368 -15.009 -27.662 1.00 77.44 142 GLN A CA 1
ATOM 1135 C C . GLN A 1 142 ? 9.030 -14.093 -26.475 1.00 77.44 142 GLN A C 1
ATOM 1137 O O . GLN A 1 142 ? 7.934 -13.554 -26.418 1.00 77.44 142 GLN A O 1
ATOM 1142 N N . ILE A 1 143 ? 9.992 -13.783 -25.598 1.00 74.19 143 ILE A N 1
ATOM 1143 C CA . ILE A 1 143 ? 9.801 -12.795 -24.519 1.00 74.19 143 ILE A CA 1
ATOM 1144 C C . ILE A 1 143 ? 9.336 -11.449 -25.092 1.00 74.19 143 ILE A C 1
ATOM 1146 O O . ILE A 1 143 ? 8.446 -10.808 -24.536 1.00 74.19 143 ILE A O 1
ATOM 1150 N N . ARG A 1 144 ? 9.889 -11.038 -26.240 1.00 74.81 144 ARG A N 1
ATOM 1151 C CA . ARG A 1 144 ? 9.495 -9.802 -26.925 1.00 74.81 144 ARG A CA 1
ATOM 1152 C C . ARG A 1 144 ? 8.108 -9.886 -27.567 1.00 74.81 144 ARG A C 1
ATOM 1154 O O . ARG A 1 144 ? 7.405 -8.876 -27.576 1.00 74.81 144 ARG A O 1
ATOM 1161 N N . SER A 1 145 ? 7.711 -11.028 -28.137 1.00 78.06 145 SER A N 1
ATOM 1162 C CA . SER A 1 145 ? 6.333 -11.193 -28.625 1.00 78.06 145 SER A CA 1
ATOM 1163 C C . SER A 1 145 ? 5.340 -11.141 -27.472 1.00 78.06 145 SER A C 1
ATOM 1165 O O . SER A 1 145 ? 4.337 -10.443 -27.585 1.00 78.06 145 SER A O 1
ATOM 1167 N N . ASP A 1 146 ? 5.674 -11.773 -26.348 1.00 75.81 146 ASP A N 1
ATOM 1168 C CA . ASP A 1 146 ? 4.846 -11.783 -25.144 1.00 75.81 146 ASP A CA 1
ATOM 1169 C C . ASP A 1 146 ? 4.756 -10.384 -24.517 1.00 75.81 146 ASP A C 1
ATOM 1171 O O . ASP A 1 146 ? 3.696 -9.954 -24.081 1.00 75.81 146 ASP A O 1
ATOM 1175 N N . ALA A 1 147 ? 5.852 -9.619 -24.509 1.00 72.88 147 ALA A N 1
ATOM 1176 C CA . ALA A 1 147 ? 5.837 -8.229 -24.052 1.00 72.88 147 ALA A CA 1
ATOM 1177 C C . ALA A 1 147 ? 4.928 -7.346 -24.921 1.00 72.88 147 ALA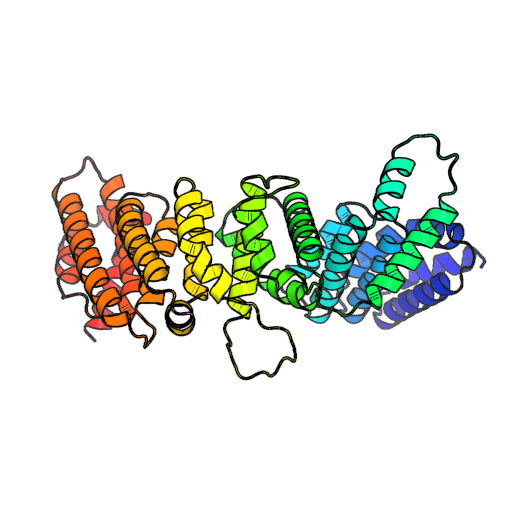 A C 1
ATOM 1179 O O . ALA A 1 147 ? 4.225 -6.477 -24.407 1.00 72.88 147 ALA A O 1
ATOM 1180 N N . LYS A 1 148 ? 4.908 -7.577 -26.240 1.00 76.88 148 LYS A N 1
ATOM 1181 C CA . LYS A 1 148 ? 4.010 -6.858 -27.153 1.00 76.88 148 LYS A CA 1
ATOM 1182 C C . LYS A 1 148 ? 2.546 -7.236 -26.941 1.00 76.88 148 LYS A C 1
ATOM 1184 O O . LYS A 1 148 ? 1.712 -6.337 -26.950 1.00 76.88 148 LYS A O 1
ATOM 1189 N N . SER A 1 149 ? 2.236 -8.520 -26.748 1.00 75.50 149 SER A N 1
ATOM 1190 C CA . SER A 1 149 ? 0.857 -8.961 -26.506 1.00 75.50 149 SER A CA 1
ATOM 1191 C C . SER A 1 149 ? 0.322 -8.444 -25.168 1.00 75.50 149 SER A C 1
ATOM 1193 O O . SER A 1 149 ? -0.813 -7.972 -25.121 1.00 75.50 149 SER A O 1
ATOM 1195 N N . ARG A 1 150 ? 1.155 -8.412 -24.115 1.00 72.44 150 ARG A N 1
ATOM 1196 C CA . ARG A 1 150 ? 0.810 -7.797 -22.820 1.00 72.44 150 ARG A CA 1
ATOM 1197 C C . ARG A 1 150 ? 0.449 -6.319 -22.955 1.00 72.44 150 ARG A C 1
ATOM 1199 O O . ARG A 1 150 ? -0.603 -5.908 -22.488 1.00 72.44 150 ARG A O 1
ATOM 1206 N N . LYS A 1 151 ? 1.254 -5.540 -23.686 1.00 69.25 151 LYS A N 1
ATOM 1207 C CA . LYS A 1 151 ? 0.994 -4.104 -23.917 1.00 69.25 151 LYS A CA 1
ATOM 1208 C C . LYS A 1 151 ? -0.310 -3.827 -24.676 1.00 69.25 151 LYS A C 1
ATOM 1210 O O . LYS A 1 151 ? -0.832 -2.721 -24.587 1.00 69.25 151 LYS A O 1
ATOM 1215 N N . SER A 1 152 ? -0.833 -4.804 -25.420 1.00 65.12 152 SER A N 1
ATOM 1216 C CA . SER A 1 152 ? -2.140 -4.706 -26.086 1.00 65.12 152 SER A CA 1
ATOM 1217 C C . SER A 1 152 ? -3.317 -5.226 -25.254 1.00 65.12 152 SER A C 1
ATOM 1219 O O . SER A 1 152 ? -4.463 -4.946 -25.596 1.00 65.12 152 SER A O 1
ATOM 1221 N N . ALA A 1 153 ? -3.064 -5.971 -24.176 1.00 64.25 153 ALA A N 1
ATOM 1222 C CA . ALA A 1 153 ? -4.098 -6.503 -23.298 1.00 64.25 153 ALA A CA 1
ATOM 1223 C C . ALA A 1 153 ? -4.488 -5.441 -22.257 1.00 64.25 153 ALA A C 1
ATOM 1225 O O . ALA A 1 153 ? -3.981 -5.418 -21.144 1.00 64.25 153 ALA A O 1
ATOM 1226 N N . THR A 1 154 ? -5.390 -4.532 -22.624 1.00 61.59 154 THR A N 1
ATOM 1227 C CA . THR A 1 154 ? -5.884 -3.461 -21.735 1.00 61.59 154 THR A CA 1
ATOM 1228 C C . THR A 1 154 ? -7.115 -3.878 -20.916 1.00 61.59 154 THR A C 1
ATOM 1230 O O . THR A 1 154 ? -7.892 -3.027 -20.487 1.00 61.59 154 THR A O 1
ATOM 1233 N N . GLY A 1 155 ? -7.351 -5.185 -20.766 1.00 72.94 155 GLY A N 1
ATOM 1234 C CA . GLY A 1 155 ? -8.505 -5.737 -20.055 1.00 72.94 155 GLY A CA 1
ATOM 1235 C C . GLY A 1 155 ? -8.256 -5.890 -18.556 1.00 72.94 155 GLY A C 1
ATOM 1236 O O . GLY A 1 155 ? -7.114 -5.998 -18.115 1.00 72.94 155 GLY A O 1
ATOM 1237 N N . VAL A 1 156 ? -9.337 -5.926 -17.775 1.00 79.06 156 VAL A N 1
ATOM 1238 C CA . VAL A 1 156 ? -9.273 -6.389 -16.383 1.00 79.06 156 VAL A CA 1
ATOM 1239 C C . VAL A 1 156 ? -8.884 -7.872 -16.410 1.00 79.06 156 VAL A C 1
ATOM 1241 O O . VAL A 1 156 ? -9.533 -8.628 -17.138 1.00 79.06 156 VAL A O 1
ATOM 1244 N N . PRO A 1 157 ? -7.820 -8.283 -15.699 1.00 87.12 157 PRO A N 1
ATOM 1245 C CA . PRO A 1 157 ? -7.417 -9.682 -15.659 1.00 87.12 157 PRO A CA 1
ATOM 1246 C C . PRO A 1 157 ? -8.499 -10.539 -14.993 1.00 87.12 157 PRO A C 1
ATOM 1248 O O . PRO A 1 157 ? -9.302 -10.039 -14.204 1.00 87.12 157 PRO A O 1
ATOM 1251 N N . ASP A 1 158 ? -8.522 -11.834 -15.302 1.00 91.50 158 ASP A N 1
ATOM 1252 C CA . ASP A 1 158 ? -9.306 -12.785 -14.515 1.00 91.50 158 ASP A CA 1
ATOM 1253 C C . ASP A 1 158 ? -8.761 -12.905 -13.079 1.00 91.50 158 ASP A C 1
ATOM 1255 O O . ASP A 1 158 ? -7.654 -12.456 -12.761 1.00 91.50 158 ASP A O 1
ATOM 1259 N N . HIS A 1 159 ? -9.571 -13.505 -12.208 1.00 91.06 159 HIS A N 1
ATOM 1260 C CA . HIS A 1 159 ? -9.271 -13.669 -10.787 1.00 91.06 159 HIS A CA 1
ATOM 1261 C C . HIS A 1 159 ? -7.933 -14.388 -10.543 1.00 91.06 159 HIS A C 1
ATOM 1263 O O . HIS A 1 159 ? -7.086 -13.865 -9.820 1.00 91.06 159 HIS A O 1
ATOM 1269 N N . ASP A 1 160 ? -7.684 -15.519 -11.208 1.00 91.50 160 ASP A N 1
ATOM 1270 C CA . ASP A 1 160 ? -6.455 -16.310 -11.036 1.00 91.50 160 ASP A CA 1
ATOM 1271 C C . ASP A 1 160 ? -5.202 -15.530 -11.455 1.00 91.50 160 ASP A C 1
ATOM 1273 O O . ASP A 1 160 ? -4.136 -15.622 -10.833 1.00 91.50 160 ASP A O 1
ATOM 1277 N N . THR A 1 161 ? -5.313 -14.758 -12.536 1.00 90.94 161 THR A N 1
ATOM 1278 C CA . THR A 1 161 ? -4.248 -13.877 -13.011 1.00 90.94 161 THR A CA 1
ATOM 1279 C C . THR A 1 161 ? -3.994 -12.762 -12.003 1.00 90.94 161 THR A C 1
ATOM 1281 O O . THR A 1 161 ? -2.835 -12.487 -11.688 1.00 90.94 161 THR A O 1
ATOM 1284 N N . ALA A 1 162 ? -5.045 -12.174 -11.428 1.00 92.56 162 ALA A N 1
ATOM 1285 C CA . ALA A 1 162 ? -4.899 -11.143 -10.409 1.00 92.56 162 ALA A CA 1
ATOM 1286 C C . ALA A 1 162 ? -4.257 -11.667 -9.121 1.00 92.56 162 ALA A C 1
ATOM 1288 O O . ALA A 1 162 ? -3.339 -11.028 -8.608 1.00 92.56 162 ALA A O 1
ATOM 1289 N N . VAL A 1 163 ? -4.646 -12.853 -8.643 1.00 93.56 163 VAL A N 1
ATOM 1290 C CA . VAL A 1 163 ? -4.003 -13.520 -7.495 1.00 93.56 163 VAL A CA 1
ATOM 1291 C C . VAL A 1 163 ? -2.495 -13.660 -7.734 1.00 93.56 163 VAL A C 1
ATOM 1293 O O . VAL A 1 163 ? -1.686 -13.292 -6.878 1.00 93.56 163 VAL A O 1
ATOM 1296 N N . LYS A 1 164 ? -2.091 -14.118 -8.926 1.00 92.81 164 LYS A N 1
ATOM 1297 C CA . LYS A 1 164 ? -0.674 -14.287 -9.295 1.00 92.81 164 LYS A CA 1
ATOM 1298 C C . LYS A 1 164 ? 0.073 -12.956 -9.410 1.00 92.81 164 LYS A C 1
ATOM 1300 O O . LYS A 1 164 ? 1.202 -12.861 -8.926 1.00 92.81 164 LYS A O 1
ATOM 1305 N N . GLU A 1 165 ? -0.530 -11.941 -10.028 1.00 93.25 165 GLU A N 1
ATOM 1306 C CA . GLU A 1 165 ? 0.060 -10.600 -10.173 1.00 93.25 165 GLU A CA 1
ATOM 1307 C C . GLU A 1 165 ? 0.261 -9.916 -8.820 1.00 93.25 165 GLU A C 1
ATOM 1309 O O . GLU A 1 165 ? 1.353 -9.416 -8.541 1.00 93.25 165 GLU A O 1
ATOM 1314 N N . ILE A 1 166 ? -0.748 -9.955 -7.947 1.00 95.12 166 ILE A N 1
ATOM 1315 C CA . ILE A 1 166 ? -0.665 -9.384 -6.599 1.00 95.12 166 ILE A CA 1
ATOM 1316 C C . ILE A 1 166 ? 0.401 -10.116 -5.779 1.00 95.12 166 ILE A C 1
ATOM 1318 O O . ILE A 1 166 ? 1.255 -9.469 -5.168 1.00 95.12 166 ILE A O 1
ATOM 1322 N N . ALA A 1 167 ? 0.404 -11.452 -5.789 1.00 94.50 167 ALA A N 1
ATOM 1323 C CA . ALA A 1 167 ? 1.386 -12.240 -5.050 1.00 94.50 167 ALA A CA 1
ATOM 1324 C C . ALA A 1 167 ? 2.825 -11.962 -5.516 1.00 94.50 167 ALA A C 1
ATOM 1326 O O . ALA A 1 167 ? 3.726 -11.820 -4.686 1.00 94.50 167 ALA A O 1
ATOM 1327 N N . GLU A 1 168 ? 3.061 -11.855 -6.827 1.00 93.81 168 GLU A N 1
ATOM 1328 C CA . GLU A 1 168 ? 4.395 -11.546 -7.350 1.00 93.81 168 GLU A CA 1
ATOM 1329 C C . GLU A 1 168 ? 4.813 -10.106 -7.033 1.00 93.81 168 GLU A C 1
ATOM 1331 O O . GLU A 1 168 ? 5.968 -9.882 -6.670 1.00 93.81 168 GLU A O 1
ATOM 1336 N N . LEU A 1 169 ? 3.891 -9.137 -7.081 1.00 94.75 169 LEU A N 1
ATOM 1337 C CA . LEU A 1 169 ? 4.175 -7.773 -6.636 1.00 94.75 169 LEU A CA 1
ATOM 1338 C C . LEU A 1 169 ? 4.559 -7.742 -5.151 1.00 94.75 169 LEU A C 1
ATOM 1340 O O . LEU A 1 169 ? 5.552 -7.115 -4.791 1.00 94.75 169 LEU A O 1
ATOM 1344 N N . VAL A 1 170 ? 3.837 -8.452 -4.286 1.00 94.25 170 VAL A N 1
ATOM 1345 C CA . VAL A 1 170 ? 4.157 -8.543 -2.852 1.00 94.25 170 VAL A CA 1
ATOM 1346 C C . VAL A 1 170 ? 5.544 -9.149 -2.630 1.00 94.25 170 VAL A C 1
ATOM 1348 O O . VAL A 1 170 ? 6.366 -8.574 -1.911 1.00 94.25 170 VAL A O 1
ATOM 1351 N N . LYS A 1 171 ? 5.855 -10.259 -3.311 1.00 92.62 171 LYS A N 1
ATOM 1352 C CA . LYS A 1 171 ? 7.182 -10.896 -3.277 1.00 92.62 171 LYS A CA 1
ATOM 1353 C C . LYS A 1 171 ? 8.275 -9.957 -3.786 1.00 92.62 171 LYS A C 1
ATOM 1355 O O . LYS A 1 171 ? 9.389 -9.949 -3.256 1.00 92.62 171 LYS A O 1
ATOM 1360 N N . LEU A 1 172 ? 7.979 -9.158 -4.812 1.00 91.50 172 LEU A N 1
ATOM 1361 C CA . LEU A 1 172 ? 8.884 -8.141 -5.333 1.00 91.50 172 LEU A CA 1
ATOM 1362 C C . LEU A 1 172 ? 9.159 -7.071 -4.275 1.00 91.50 172 LEU A C 1
ATOM 1364 O O . LEU A 1 172 ? 10.320 -6.832 -3.954 1.00 91.50 172 LEU A O 1
ATOM 1368 N N . LEU A 1 173 ? 8.115 -6.476 -3.697 1.00 91.69 173 LEU A N 1
ATOM 1369 C CA . LEU A 1 173 ? 8.225 -5.429 -2.681 1.00 91.69 173 LEU A CA 1
ATOM 1370 C C . LEU A 1 173 ? 9.037 -5.899 -1.472 1.00 91.69 173 LEU A C 1
ATOM 1372 O O . LEU A 1 173 ? 9.996 -5.225 -1.087 1.00 91.69 173 LEU A O 1
ATOM 1376 N N . HIS A 1 174 ? 8.731 -7.094 -0.962 1.00 91.25 174 HIS A N 1
ATOM 1377 C CA . HIS A 1 174 ? 9.452 -7.712 0.147 1.00 91.25 174 HIS A CA 1
ATOM 1378 C C . HIS A 1 174 ? 10.956 -7.873 -0.145 1.00 91.25 174 HIS A C 1
ATOM 1380 O O . HIS A 1 174 ? 11.799 -7.558 0.696 1.00 91.25 174 HIS A O 1
ATOM 1386 N N . LYS A 1 175 ? 11.322 -8.285 -1.369 1.00 90.38 175 LYS A N 1
ATOM 1387 C CA . LYS A 1 175 ? 12.729 -8.427 -1.791 1.00 90.38 175 LYS A CA 1
ATOM 1388 C C . LYS A 1 175 ? 13.466 -7.096 -1.949 1.00 90.38 175 LYS A C 1
ATOM 1390 O O . LYS A 1 175 ? 14.690 -7.063 -1.819 1.00 90.38 175 LYS A O 1
ATOM 1395 N N . LEU A 1 176 ? 12.776 -6.018 -2.322 1.00 87.69 176 LEU A N 1
ATOM 1396 C CA . LEU A 1 176 ? 13.420 -4.725 -2.595 1.00 87.69 176 LEU A CA 1
ATOM 1397 C C . LEU A 1 176 ? 13.688 -3.929 -1.331 1.00 87.69 176 LEU A C 1
ATOM 1399 O O . LEU A 1 176 ? 14.686 -3.202 -1.249 1.00 87.69 176 LEU A O 1
ATOM 1403 N N . LYS A 1 177 ? 12.801 -4.058 -0.353 1.00 82.81 177 LYS A N 1
ATOM 1404 C CA . LYS A 1 177 ? 12.909 -3.338 0.899 1.00 82.81 177 LYS A CA 1
ATOM 1405 C C . LYS A 1 177 ? 12.259 -4.193 1.972 1.00 82.81 177 LYS A C 1
ATOM 1407 O O . LYS A 1 177 ? 11.088 -4.473 1.818 1.00 82.81 177 LYS A O 1
ATOM 1412 N N . PRO A 1 178 ? 12.974 -4.609 3.023 1.00 78.06 178 PRO A N 1
ATOM 1413 C CA . PRO A 1 178 ? 12.346 -5.251 4.170 1.00 78.06 178 PRO A CA 1
ATOM 1414 C C . PRO A 1 178 ? 11.628 -4.212 5.045 1.00 78.06 178 PRO A C 1
ATOM 1416 O O . PRO A 1 178 ? 12.071 -3.060 5.149 1.00 78.06 178 PRO A O 1
ATOM 1419 N N . ILE A 1 179 ? 10.533 -4.627 5.687 1.00 78.94 179 ILE A N 1
ATOM 1420 C CA . ILE A 1 179 ? 9.735 -3.791 6.595 1.00 78.94 179 ILE A CA 1
ATOM 1421 C C . ILE A 1 179 ? 10.592 -3.422 7.804 1.00 78.94 179 ILE A C 1
ATOM 1423 O O . ILE A 1 179 ? 11.188 -4.287 8.439 1.00 78.94 179 ILE A O 1
ATOM 1427 N N . ARG A 1 180 ? 10.655 -2.124 8.118 1.00 77.69 180 ARG A N 1
ATOM 1428 C CA . ARG A 1 180 ? 11.292 -1.618 9.348 1.00 77.69 180 ARG A CA 1
ATOM 1429 C C . ARG A 1 180 ? 10.268 -1.197 10.397 1.00 77.69 180 ARG A C 1
ATOM 1431 O O . ARG A 1 180 ? 10.497 -1.398 11.578 1.00 77.69 180 ARG A O 1
ATOM 1438 N N . SER A 1 181 ? 9.160 -0.598 9.961 1.00 84.12 181 SER A N 1
ATOM 1439 C CA . SER A 1 181 ? 8.000 -0.282 10.799 1.00 84.12 181 SER A CA 1
ATOM 1440 C C . SER A 1 181 ? 6.748 -0.119 9.939 1.00 84.12 181 SER A C 1
ATOM 1442 O O . SER A 1 181 ? 6.849 0.265 8.768 1.00 84.12 181 SER A O 1
ATOM 1444 N N . THR A 1 182 ? 5.570 -0.352 10.519 1.00 80.00 182 THR A N 1
ATOM 1445 C CA . THR A 1 182 ? 4.275 -0.200 9.838 1.00 80.00 182 THR A CA 1
ATOM 1446 C C . THR A 1 182 ? 4.092 1.221 9.298 1.00 80.00 182 THR A C 1
ATOM 1448 O O . THR A 1 182 ? 3.822 1.403 8.114 1.00 80.00 182 THR A O 1
ATOM 1451 N N . THR A 1 183 ? 4.365 2.245 10.113 1.00 80.69 183 THR A N 1
ATOM 1452 C CA . THR A 1 183 ? 4.194 3.662 9.745 1.00 80.69 183 THR A CA 1
ATOM 1453 C C . THR A 1 183 ? 5.100 4.098 8.593 1.00 80.69 183 THR A C 1
ATOM 1455 O O . THR A 1 183 ? 4.658 4.777 7.666 1.00 80.69 183 THR A O 1
ATOM 1458 N N . SER A 1 184 ? 6.380 3.705 8.617 1.00 81.81 184 SER A N 1
ATOM 1459 C CA . SER A 1 184 ? 7.315 4.050 7.534 1.00 81.81 184 SER A CA 1
ATOM 1460 C C . SER A 1 184 ? 6.971 3.331 6.230 1.00 81.81 184 SER A C 1
ATOM 1462 O O . SER A 1 184 ? 7.138 3.895 5.147 1.00 81.81 184 SER A O 1
ATOM 1464 N N . THR A 1 185 ? 6.454 2.108 6.341 1.00 83.25 185 THR A N 1
ATOM 1465 C CA . THR A 1 185 ? 6.023 1.291 5.205 1.00 83.25 185 THR A CA 1
ATOM 1466 C C . THR A 1 185 ? 4.759 1.868 4.579 1.00 83.25 185 THR A C 1
ATOM 1468 O O . THR A 1 185 ? 4.744 2.085 3.372 1.00 83.25 185 THR A O 1
ATOM 1471 N N . LEU A 1 186 ? 3.758 2.239 5.383 1.00 83.88 186 LEU A N 1
ATOM 1472 C CA . LEU A 1 186 ? 2.556 2.939 4.920 1.00 83.88 186 LEU A CA 1
ATOM 1473 C C . LEU A 1 186 ? 2.914 4.241 4.197 1.00 83.88 186 LEU A C 1
ATOM 1475 O O . LEU A 1 186 ? 2.547 4.415 3.041 1.00 83.88 186 LEU A O 1
ATOM 1479 N N . ARG A 1 187 ? 3.714 5.124 4.811 1.00 85.12 187 ARG A N 1
ATOM 1480 C CA . ARG A 1 187 ? 4.093 6.413 4.197 1.00 85.12 187 ARG A CA 1
ATOM 1481 C C . ARG A 1 187 ? 4.749 6.253 2.821 1.00 85.12 187 ARG A C 1
ATOM 1483 O O . ARG A 1 187 ? 4.579 7.100 1.953 1.00 85.12 187 ARG A O 1
ATOM 1490 N N . MET A 1 188 ? 5.501 5.174 2.630 1.00 83.81 188 MET A N 1
ATOM 1491 C CA . MET A 1 188 ? 6.194 4.881 1.380 1.00 83.81 188 MET A CA 1
ATOM 1492 C C . MET A 1 188 ? 5.302 4.192 0.344 1.00 83.81 188 MET A C 1
ATOM 1494 O O . MET A 1 188 ? 5.373 4.521 -0.838 1.00 83.81 188 MET A O 1
ATOM 1498 N N . ILE A 1 189 ? 4.508 3.207 0.766 1.00 84.00 189 ILE A N 1
ATOM 1499 C CA . ILE A 1 189 ? 3.731 2.367 -0.149 1.00 84.00 189 ILE A CA 1
ATOM 1500 C C . ILE A 1 189 ? 2.426 3.044 -0.541 1.00 84.00 189 ILE A C 1
ATOM 1502 O O . ILE A 1 189 ? 1.986 2.841 -1.659 1.00 84.00 189 ILE A O 1
ATOM 1506 N N . MET A 1 190 ? 1.829 3.888 0.301 1.00 83.62 190 MET A N 1
ATOM 1507 C CA . MET A 1 190 ? 0.561 4.554 -0.013 1.00 83.62 190 MET A CA 1
ATOM 1508 C C . MET A 1 190 ? 0.603 5.351 -1.338 1.00 83.62 190 MET A C 1
ATOM 1510 O O . MET A 1 190 ? -0.244 5.104 -2.201 1.00 83.62 190 MET A O 1
ATOM 1514 N N . PRO A 1 191 ? 1.594 6.238 -1.589 1.00 83.50 191 PRO A N 1
ATOM 1515 C CA . PRO A 1 191 ? 1.710 6.920 -2.882 1.00 83.50 191 PRO A CA 1
ATOM 1516 C C . PRO A 1 191 ? 1.984 5.958 -4.043 1.00 83.50 191 PRO A C 1
ATOM 1518 O O . PRO A 1 191 ? 1.462 6.143 -5.143 1.00 83.50 191 PRO A O 1
ATOM 1521 N N . PHE A 1 192 ? 2.782 4.918 -3.791 1.00 88.94 192 PHE A N 1
ATOM 1522 C CA . PHE A 1 192 ? 3.113 3.897 -4.779 1.00 88.94 192 PHE A CA 1
ATOM 1523 C C . PHE A 1 192 ? 1.883 3.079 -5.187 1.00 88.94 192 PHE A C 1
ATOM 1525 O O . PHE A 1 192 ? 1.610 2.962 -6.377 1.00 88.94 192 PHE A O 1
ATOM 1532 N N . ALA A 1 193 ? 1.101 2.590 -4.219 1.00 88.38 193 ALA A N 1
ATOM 1533 C CA . ALA A 1 193 ? -0.143 1.848 -4.408 1.00 88.38 193 ALA A CA 1
ATOM 1534 C C . ALA A 1 193 ? -1.094 2.609 -5.333 1.00 88.38 193 ALA A C 1
ATOM 1536 O O . ALA A 1 193 ? -1.692 2.010 -6.224 1.00 88.38 193 ALA A O 1
ATOM 1537 N N . LYS A 1 194 ? -1.161 3.939 -5.187 1.00 84.50 194 LYS A N 1
ATOM 1538 C CA . LYS A 1 194 ? -1.962 4.801 -6.062 1.00 84.50 194 LYS A CA 1
ATOM 1539 C C . LYS A 1 194 ? -1.568 4.738 -7.515 1.00 84.50 194 LYS A C 1
ATOM 1541 O O . LYS A 1 194 ? -2.412 4.546 -8.383 1.00 84.50 194 LYS A O 1
ATOM 1546 N N . ARG A 1 195 ? -0.279 4.851 -7.780 1.00 87.62 195 ARG A N 1
ATOM 1547 C CA . ARG A 1 195 ? 0.224 4.836 -9.149 1.00 87.62 195 ARG A CA 1
ATOM 1548 C C . ARG A 1 195 ? 0.217 3.437 -9.736 1.00 87.62 195 ARG A C 1
ATOM 1550 O O . ARG A 1 195 ? -0.104 3.278 -10.909 1.00 87.62 195 ARG A O 1
ATOM 1557 N N . ILE A 1 196 ? 0.528 2.415 -8.941 1.00 90.50 196 ILE A N 1
ATOM 1558 C CA . ILE A 1 196 ? 0.568 1.054 -9.467 1.00 90.50 196 ILE A CA 1
ATOM 1559 C C . ILE A 1 196 ? -0.832 0.509 -9.748 1.00 90.50 196 ILE A C 1
ATOM 1561 O O . ILE A 1 196 ? -0.980 -0.227 -10.711 1.00 90.50 196 ILE A O 1
ATOM 1565 N N . CYS A 1 197 ? -1.877 0.943 -9.032 1.00 88.25 197 CYS A N 1
ATOM 1566 C CA . CYS A 1 197 ? -3.265 0.588 -9.363 1.00 88.25 197 CYS A CA 1
ATOM 1567 C C . CYS A 1 197 ? -3.702 1.078 -10.751 1.00 88.25 197 CYS A C 1
ATOM 1569 O O . CYS A 1 197 ? -4.548 0.450 -11.384 1.00 88.25 197 CYS A O 1
ATOM 1571 N N . GLU A 1 198 ? -3.142 2.192 -11.233 1.00 85.12 198 GLU A N 1
ATOM 1572 C CA . GLU A 1 198 ? -3.395 2.694 -12.591 1.00 85.12 198 GLU A CA 1
ATOM 1573 C C . GLU A 1 198 ? -2.713 1.814 -13.654 1.00 85.12 198 GLU A C 1
ATOM 1575 O O . GLU A 1 198 ? -3.222 1.692 -14.765 1.00 85.12 198 GLU A O 1
ATOM 1580 N N . GLN A 1 199 ? -1.580 1.191 -13.309 1.00 87.56 199 GLN A N 1
ATOM 1581 C CA . GLN A 1 199 ? -0.742 0.400 -14.220 1.00 87.56 199 GLN A CA 1
ATOM 1582 C C . GLN A 1 199 ? -0.968 -1.117 -14.113 1.00 87.56 199 GLN A C 1
ATOM 1584 O O . GLN A 1 199 ? -0.544 -1.854 -15.000 1.00 87.56 199 GLN A O 1
ATOM 1589 N N . LEU A 1 200 ? -1.592 -1.588 -13.032 1.00 89.62 200 LEU A N 1
ATOM 1590 C CA . LEU A 1 200 ? -1.818 -2.999 -12.726 1.00 89.62 200 LEU A CA 1
ATOM 1591 C C . LEU A 1 200 ? -3.273 -3.199 -12.256 1.00 89.62 200 LEU A C 1
ATOM 1593 O O . LEU A 1 200 ? -3.548 -3.181 -11.052 1.00 89.62 200 LEU A O 1
ATOM 1597 N N . PRO A 1 201 ? -4.227 -3.381 -13.192 1.00 89.06 201 PRO A N 1
ATOM 1598 C CA . PRO A 1 201 ? -5.652 -3.494 -12.876 1.00 89.06 201 PRO A CA 1
ATOM 1599 C C . PRO A 1 201 ? -6.014 -4.658 -11.945 1.00 89.06 201 PRO A C 1
ATOM 1601 O O . PRO A 1 201 ? -7.044 -4.578 -11.279 1.00 89.06 201 PRO A O 1
ATOM 1604 N N . ALA A 1 202 ? -5.175 -5.699 -11.846 1.00 91.81 202 ALA A N 1
ATOM 1605 C CA . ALA A 1 202 ? -5.329 -6.788 -10.876 1.00 91.81 202 ALA A CA 1
ATOM 1606 C C . ALA A 1 202 ? -5.499 -6.294 -9.437 1.00 91.81 202 ALA A C 1
ATOM 1608 O O . ALA A 1 202 ? -6.259 -6.881 -8.673 1.00 91.81 202 ALA A O 1
ATOM 1609 N N . LEU A 1 203 ? -4.863 -5.172 -9.083 1.00 92.56 203 LEU A N 1
ATOM 1610 C CA . LEU A 1 203 ? -4.979 -4.564 -7.756 1.00 92.56 203 LEU A CA 1
ATOM 1611 C C . LEU A 1 203 ? -6.403 -4.114 -7.420 1.00 92.56 203 LEU A C 1
ATOM 1613 O O . LEU A 1 203 ? -6.680 -3.794 -6.272 1.00 92.56 203 LEU A O 1
ATOM 1617 N N . ARG A 1 204 ? -7.317 -4.088 -8.395 1.00 90.94 204 ARG A N 1
ATOM 1618 C CA . ARG A 1 204 ? -8.719 -3.726 -8.179 1.00 90.94 204 ARG A CA 1
ATOM 1619 C C . ARG A 1 204 ? -9.645 -4.923 -7.932 1.00 90.94 204 ARG A C 1
ATOM 1621 O O . ARG A 1 204 ? -10.845 -4.719 -7.774 1.00 90.94 204 ARG A O 1
ATOM 1628 N N . ILE A 1 205 ? -9.113 -6.144 -7.883 1.00 93.00 205 ILE A N 1
ATOM 1629 C CA . ILE A 1 205 ? -9.895 -7.364 -7.640 1.00 93.00 205 ILE A CA 1
ATOM 1630 C C . ILE A 1 205 ? -9.826 -7.709 -6.151 1.00 93.00 205 ILE A C 1
ATOM 1632 O O . ILE A 1 205 ? -8.832 -8.251 -5.671 1.00 93.00 205 ILE A O 1
ATOM 1636 N N . ALA A 1 206 ? -10.872 -7.356 -5.401 1.00 94.00 206 ALA A N 1
ATOM 1637 C CA . ALA A 1 206 ? -10.924 -7.533 -3.948 1.00 94.00 206 ALA A CA 1
ATOM 1638 C C . ALA A 1 206 ? -10.860 -9.015 -3.542 1.00 94.00 206 ALA A C 1
ATOM 1640 O O . ALA A 1 206 ? -10.205 -9.373 -2.563 1.00 94.00 206 ALA A O 1
ATOM 1641 N N . GLU A 1 207 ? -11.488 -9.880 -4.333 1.00 94.44 207 GLU A N 1
ATOM 1642 C CA . GLU A 1 207 ? -11.526 -11.330 -4.167 1.00 94.44 207 GLU A CA 1
ATOM 1643 C C . GLU A 1 207 ? -10.112 -11.924 -4.139 1.00 94.44 207 GLU A C 1
ATOM 1645 O O . GLU A 1 207 ? -9.825 -12.804 -3.328 1.00 94.44 207 GLU A O 1
ATOM 1650 N N . ALA A 1 208 ? -9.199 -11.402 -4.964 1.00 94.69 208 ALA A N 1
ATOM 1651 C CA . ALA A 1 208 ? -7.823 -11.880 -5.029 1.00 94.69 208 ALA A CA 1
ATOM 1652 C C . ALA A 1 208 ? -7.045 -11.585 -3.733 1.00 94.69 208 ALA A C 1
ATOM 1654 O O . ALA A 1 208 ? -6.257 -12.413 -3.276 1.00 94.69 208 ALA A O 1
ATOM 1655 N N . TYR A 1 209 ? -7.300 -10.439 -3.087 1.00 95.62 209 TYR A N 1
ATOM 1656 C CA . TYR A 1 209 ? -6.740 -10.147 -1.762 1.00 95.62 209 TYR A CA 1
ATOM 1657 C C . TYR A 1 209 ? -7.298 -11.084 -0.695 1.00 95.62 209 TYR A C 1
ATOM 1659 O O . TYR A 1 209 ? -6.541 -11.568 0.143 1.00 95.62 209 TYR A O 1
ATOM 1667 N N . VAL A 1 210 ? -8.609 -11.342 -0.720 1.00 95.06 210 VAL A N 1
ATOM 1668 C CA . VAL A 1 210 ? -9.258 -12.255 0.228 1.00 95.06 210 VAL A CA 1
ATOM 1669 C C . VAL A 1 210 ? -8.665 -13.653 0.116 1.00 95.06 210 VAL A C 1
ATOM 1671 O O . VAL A 1 210 ? -8.330 -14.235 1.146 1.00 95.06 210 VAL A O 1
ATOM 1674 N N . GLU A 1 211 ? -8.496 -14.184 -1.095 1.00 94.69 211 GLU A N 1
ATOM 1675 C CA . GLU A 1 211 ? -7.888 -15.503 -1.296 1.00 94.69 211 GLU A CA 1
ATOM 1676 C C . GLU A 1 211 ? -6.471 -15.546 -0.718 1.00 94.69 211 GLU A C 1
ATOM 1678 O O . GLU A 1 211 ? -6.184 -16.367 0.152 1.00 94.69 211 GLU A O 1
ATOM 1683 N N . LEU A 1 212 ? -5.617 -14.588 -1.094 1.00 94.94 212 LEU A N 1
ATOM 1684 C CA . LEU A 1 212 ? -4.240 -14.516 -0.598 1.00 94.94 212 LEU A CA 1
ATOM 1685 C C . LEU A 1 212 ? -4.154 -14.370 0.930 1.00 94.94 212 LEU A C 1
ATOM 1687 O O . LEU A 1 212 ? -3.222 -14.889 1.547 1.00 94.94 212 LEU A O 1
ATOM 1691 N N . LEU A 1 213 ? -5.111 -13.672 1.551 1.00 94.94 213 LEU A N 1
ATOM 1692 C CA . LEU A 1 213 ? -5.155 -13.470 2.999 1.00 94.94 213 LEU A CA 1
ATOM 1693 C C . LEU A 1 213 ? -5.789 -14.632 3.758 1.00 94.94 213 LEU A C 1
ATOM 1695 O O . LEU A 1 213 ? -5.463 -14.813 4.932 1.00 94.94 213 LEU A O 1
ATOM 1699 N N . THR A 1 214 ? -6.691 -15.411 3.157 1.00 90.75 214 THR A N 1
ATOM 1700 C CA . THR A 1 214 ? -7.469 -16.439 3.867 1.00 90.75 214 THR A CA 1
ATOM 1701 C C . THR A 1 214 ? -7.008 -17.858 3.565 1.00 90.75 214 THR A C 1
ATOM 1703 O O . THR A 1 214 ? -6.837 -18.607 4.530 1.00 90.75 214 THR A O 1
ATOM 1706 N N . ASP A 1 215 ? -6.737 -18.193 2.303 1.00 77.19 215 ASP A N 1
ATOM 1707 C CA . ASP A 1 215 ? -6.439 -19.553 1.840 1.00 77.19 215 ASP A CA 1
ATOM 1708 C C . ASP A 1 215 ? -5.526 -19.552 0.588 1.00 77.19 215 ASP A C 1
ATOM 1710 O O . ASP A 1 215 ? -5.999 -19.662 -0.544 1.00 77.19 215 ASP A O 1
ATOM 1714 N N . PRO A 1 216 ? -4.203 -19.368 0.755 1.00 69.06 216 PRO A N 1
ATOM 1715 C CA . PRO A 1 216 ? -3.272 -19.338 -0.367 1.00 69.06 216 PRO A CA 1
ATOM 1716 C C . PRO A 1 216 ? -3.022 -20.760 -0.896 1.00 69.06 216 PRO A C 1
ATOM 1718 O O . PRO A 1 216 ? -2.148 -21.473 -0.400 1.00 69.06 216 PRO A O 1
ATOM 1721 N N . SER A 1 217 ? -3.772 -21.147 -1.925 1.00 61.28 217 SER A N 1
ATOM 1722 C CA . SER A 1 217 ? -3.779 -22.485 -2.540 1.00 61.28 217 SER A CA 1
ATOM 1723 C C . SER A 1 217 ? -2.407 -22.966 -3.060 1.00 61.28 217 SER A C 1
ATOM 1725 O O . SER A 1 217 ? -2.079 -24.140 -2.900 1.00 61.28 217 SER A O 1
ATOM 1727 N N . ASP A 1 218 ? -1.569 -22.069 -3.602 1.00 63.75 218 ASP A N 1
ATOM 1728 C CA . ASP A 1 218 ? -0.329 -22.445 -4.315 1.00 63.75 218 ASP A CA 1
ATOM 1729 C C . ASP A 1 218 ? 0.996 -22.011 -3.640 1.00 63.75 218 ASP A C 1
ATOM 1731 O O . ASP A 1 218 ? 2.070 -22.500 -3.998 1.00 63.75 218 ASP A O 1
ATOM 1735 N N . SER A 1 219 ? 0.979 -21.067 -2.688 1.00 69.81 219 SER A N 1
ATOM 1736 C CA . SER A 1 219 ? 2.190 -20.564 -2.004 1.00 69.81 219 SER A CA 1
ATOM 1737 C C . SER A 1 219 ? 1.804 -19.643 -0.839 1.00 69.81 219 SER A C 1
ATOM 1739 O O . SER A 1 219 ? 1.586 -18.452 -1.084 1.00 69.81 219 SER A O 1
ATOM 1741 N N . PRO A 1 220 ? 1.773 -20.119 0.418 1.00 82.94 220 PRO A N 1
ATOM 1742 C CA . PRO A 1 220 ? 1.435 -19.265 1.548 1.00 82.94 220 PRO A CA 1
ATOM 1743 C C . PRO A 1 220 ? 2.415 -18.101 1.681 1.00 82.94 220 PRO A C 1
ATOM 1745 O O . PRO A 1 220 ? 3.631 -18.285 1.601 1.00 82.94 220 PRO A O 1
ATOM 1748 N N . LEU A 1 221 ? 1.867 -16.900 1.866 1.00 89.94 221 LEU A N 1
ATOM 1749 C CA . LEU A 1 221 ? 2.656 -15.711 2.157 1.00 89.94 221 LEU A CA 1
ATOM 1750 C C . LEU A 1 221 ? 3.221 -15.818 3.573 1.00 89.94 221 LEU A C 1
ATOM 1752 O O . LEU A 1 221 ? 2.523 -16.214 4.508 1.00 89.94 221 LEU A O 1
ATOM 1756 N N . ASN A 1 222 ? 4.484 -15.440 3.748 1.00 91.75 222 ASN A N 1
ATOM 1757 C CA . ASN A 1 222 ? 5.047 -15.303 5.089 1.00 91.75 222 ASN A CA 1
ATOM 1758 C C . ASN A 1 222 ? 4.472 -14.060 5.809 1.00 91.75 222 ASN A C 1
ATOM 1760 O O . ASN A 1 222 ? 3.770 -13.245 5.207 1.00 91.75 222 ASN A O 1
ATOM 1764 N N . SER A 1 223 ? 4.767 -13.885 7.104 1.00 91.00 223 SER A N 1
ATOM 1765 C CA . SER A 1 223 ? 4.246 -12.745 7.887 1.00 91.00 223 SER A CA 1
ATOM 1766 C C . SER A 1 223 ? 4.631 -11.384 7.278 1.00 91.00 223 SER A C 1
ATOM 1768 O O . SER A 1 223 ? 3.786 -10.499 7.150 1.00 91.00 223 SER A O 1
ATOM 1770 N N . SER A 1 224 ? 5.866 -11.222 6.789 1.00 90.94 224 SER A N 1
ATOM 1771 C CA . SER A 1 224 ? 6.295 -9.963 6.166 1.00 90.94 224 SER A CA 1
ATOM 1772 C C . SER A 1 224 ? 5.608 -9.714 4.821 1.00 90.94 224 SER A C 1
ATOM 1774 O O . SER A 1 224 ? 5.186 -8.593 4.548 1.00 90.94 224 SER A O 1
ATOM 1776 N N . GLU A 1 225 ? 5.453 -10.743 3.990 1.00 93.00 225 GLU A N 1
ATOM 1777 C CA . GLU A 1 225 ? 4.691 -10.665 2.740 1.00 93.00 225 GLU A CA 1
ATOM 1778 C C . GLU A 1 225 ? 3.212 -10.339 3.005 1.00 93.00 225 GLU A C 1
ATOM 1780 O O . GLU A 1 225 ? 2.632 -9.508 2.312 1.00 93.00 225 GLU A O 1
ATOM 1785 N N . THR A 1 226 ? 2.626 -10.908 4.060 1.00 94.38 226 THR A N 1
ATOM 1786 C CA . THR A 1 226 ? 1.257 -10.599 4.504 1.00 94.38 226 THR A CA 1
ATOM 1787 C C . THR A 1 226 ? 1.118 -9.127 4.897 1.00 94.38 226 THR A C 1
ATOM 1789 O O . THR A 1 226 ? 0.161 -8.467 4.496 1.00 94.38 226 THR A O 1
ATOM 1792 N N . GLN A 1 227 ? 2.100 -8.567 5.611 1.00 92.69 227 GLN A N 1
ATOM 1793 C CA . GLN A 1 227 ? 2.121 -7.134 5.920 1.00 92.69 227 GLN A CA 1
ATOM 1794 C C . GLN A 1 227 ? 2.209 -6.272 4.650 1.00 92.69 227 GLN A C 1
ATOM 1796 O O . GLN A 1 227 ? 1.479 -5.290 4.537 1.00 92.69 227 GLN A O 1
ATOM 1801 N N . TYR A 1 228 ? 3.038 -6.637 3.663 1.00 92.62 228 TYR A N 1
ATOM 1802 C CA . TYR A 1 228 ? 3.078 -5.934 2.369 1.00 92.62 228 TYR A CA 1
ATOM 1803 C C . TYR A 1 228 ? 1.742 -5.993 1.632 1.00 92.62 228 TYR A C 1
ATOM 1805 O O . TYR A 1 228 ? 1.303 -4.975 1.098 1.00 92.62 228 TYR A O 1
ATOM 1813 N N . LEU A 1 229 ? 1.100 -7.164 1.619 1.00 95.38 229 LEU A N 1
ATOM 1814 C CA . LEU A 1 229 ? -0.207 -7.353 1.003 1.00 95.38 229 LEU A CA 1
ATOM 1815 C C . LEU A 1 229 ? -1.257 -6.446 1.650 1.00 95.38 229 LEU A C 1
ATOM 1817 O O . LEU A 1 229 ? -1.995 -5.769 0.940 1.00 95.38 229 LEU A O 1
ATOM 1821 N N . LEU A 1 230 ? -1.288 -6.383 2.983 1.00 95.31 230 LEU A N 1
ATOM 1822 C CA . LEU A 1 230 ? -2.224 -5.529 3.709 1.00 95.31 230 LEU A CA 1
ATOM 1823 C C . LEU A 1 230 ? -1.921 -4.039 3.539 1.00 95.31 230 LEU A C 1
ATOM 1825 O O . LEU A 1 230 ? -2.846 -3.261 3.354 1.00 95.31 230 LEU A O 1
ATOM 1829 N N . VAL A 1 231 ? -0.653 -3.618 3.537 1.00 92.88 231 VAL A N 1
ATOM 1830 C CA . VAL A 1 231 ? -0.307 -2.211 3.263 1.00 92.88 231 VAL A CA 1
ATOM 1831 C C . VAL A 1 231 ? -0.728 -1.813 1.846 1.00 92.88 231 VAL A C 1
ATOM 1833 O O . VAL A 1 231 ? -1.260 -0.722 1.637 1.00 92.88 231 VAL A O 1
ATOM 1836 N N . LEU A 1 232 ? -0.507 -2.696 0.870 1.00 93.75 232 LEU A N 1
ATOM 1837 C CA . LEU A 1 232 ? -0.957 -2.486 -0.500 1.00 93.75 232 LEU A CA 1
ATOM 1838 C C . LEU A 1 232 ? -2.485 -2.387 -0.558 1.00 93.75 232 LEU A C 1
ATOM 1840 O O . LEU A 1 232 ? -2.996 -1.456 -1.174 1.00 93.75 232 LEU A O 1
ATOM 1844 N N . LEU A 1 233 ? -3.190 -3.291 0.130 1.00 95.31 233 LEU A N 1
ATOM 1845 C CA . LEU A 1 233 ? -4.647 -3.298 0.239 1.00 95.31 233 LEU A CA 1
ATOM 1846 C C . LEU A 1 233 ? -5.182 -2.000 0.849 1.00 95.31 233 LEU A C 1
ATOM 1848 O O . LEU A 1 233 ? -6.057 -1.386 0.251 1.00 95.31 233 LEU A O 1
ATOM 1852 N N . VAL A 1 234 ? -4.625 -1.536 1.974 1.00 93.31 234 VAL A N 1
ATOM 1853 C CA . VAL A 1 234 ? -4.965 -0.230 2.568 1.00 93.31 234 VAL A CA 1
ATOM 1854 C C . VAL A 1 234 ? -4.814 0.866 1.513 1.00 93.31 234 VAL A C 1
ATOM 1856 O O . VAL A 1 234 ? -5.753 1.618 1.274 1.00 93.31 234 VAL A O 1
ATOM 1859 N N . GLY A 1 235 ? -3.690 0.885 0.790 1.00 90.62 235 GLY A N 1
ATOM 1860 C CA . GLY A 1 235 ? -3.456 1.821 -0.309 1.00 90.62 235 GLY A CA 1
ATOM 1861 C C . GLY A 1 235 ? -4.536 1.810 -1.384 1.00 90.62 235 GLY A C 1
ATOM 1862 O O . GLY A 1 235 ? -4.985 2.883 -1.793 1.00 90.62 235 GLY A O 1
ATOM 1863 N N . VAL A 1 236 ? -4.965 0.630 -1.834 1.00 91.56 236 VAL A N 1
ATOM 1864 C CA . VAL A 1 236 ? -6.038 0.474 -2.831 1.00 91.56 236 VAL A CA 1
ATOM 1865 C C . VAL A 1 236 ? -7.382 0.952 -2.279 1.00 91.56 236 VAL A C 1
ATOM 1867 O O . VAL A 1 236 ? -8.094 1.717 -2.936 1.00 91.56 236 VAL A O 1
ATOM 1870 N N . VAL A 1 237 ? -7.725 0.537 -1.060 1.00 91.00 237 VAL A N 1
ATOM 1871 C CA . VAL A 1 237 ? -9.008 0.851 -0.423 1.00 91.00 237 VAL A CA 1
ATOM 1872 C C . VAL A 1 237 ? -9.129 2.365 -0.212 1.00 91.00 237 VAL A C 1
ATOM 1874 O O . VAL A 1 237 ? -10.140 2.943 -0.602 1.00 91.00 237 VAL A O 1
ATOM 1877 N N . CYS A 1 238 ? -8.079 3.044 0.273 1.00 87.06 238 CYS A N 1
ATOM 1878 C CA . CYS A 1 238 ? -8.082 4.503 0.462 1.00 87.06 238 CYS A CA 1
ATOM 1879 C C . CYS A 1 238 ? -8.380 5.290 -0.821 1.00 87.06 238 CYS A C 1
ATOM 1881 O O . CYS A 1 238 ? -8.929 6.384 -0.756 1.00 87.06 238 CYS A O 1
ATOM 1883 N N . GLN A 1 239 ? -7.992 4.772 -1.988 1.00 82.19 239 GLN A N 1
ATOM 1884 C CA . GLN A 1 239 ? -8.267 5.427 -3.274 1.00 82.19 239 GLN A CA 1
ATOM 1885 C C . GLN A 1 239 ? -9.674 5.163 -3.792 1.00 82.19 239 GLN A C 1
ATOM 1887 O O . GLN A 1 239 ? -10.163 5.892 -4.652 1.00 82.19 239 GLN A O 1
ATOM 1892 N N . SER A 1 240 ? -10.285 4.081 -3.320 1.00 76.25 240 SER A N 1
ATOM 1893 C CA . SER A 1 240 ? -11.605 3.640 -3.753 1.00 76.25 240 SER A CA 1
ATOM 1894 C C . SER A 1 240 ? -12.714 4.440 -3.071 1.00 76.25 240 SER A C 1
ATOM 1896 O O . SER A 1 240 ? -13.831 4.498 -3.579 1.00 76.25 240 SER A O 1
ATOM 1898 N N . VAL A 1 241 ? -12.392 5.107 -1.958 1.00 69.19 241 VAL A N 1
ATOM 1899 C CA . VAL A 1 241 ? -13.266 6.082 -1.306 1.00 69.19 241 VAL A CA 1
ATOM 1900 C C . VAL A 1 241 ? -13.224 7.392 -2.113 1.00 69.19 241 VAL A C 1
ATOM 1902 O O . VAL A 1 241 ? -12.158 8.000 -2.243 1.00 69.19 241 VAL A O 1
ATOM 1905 N N . PRO A 1 242 ? -14.344 7.845 -2.702 1.00 57.53 242 PRO A N 1
ATOM 1906 C CA . PRO A 1 242 ? -14.348 9.000 -3.592 1.00 57.53 242 PRO A CA 1
ATOM 1907 C C . PRO A 1 242 ? -14.046 10.293 -2.820 1.00 57.53 242 PRO A C 1
ATOM 1909 O O . PRO A 1 242 ? -14.900 10.817 -2.114 1.00 57.53 242 PRO A O 1
ATOM 1912 N N . ALA A 1 243 ? -12.844 10.853 -2.994 1.00 47.50 243 ALA A N 1
ATOM 1913 C CA . ALA A 1 243 ? -12.478 12.147 -2.403 1.00 47.50 243 ALA A CA 1
ATOM 1914 C C . ALA A 1 243 ? -13.095 13.352 -3.150 1.00 47.50 243 ALA A C 1
ATOM 1916 O O . ALA A 1 243 ? -13.113 14.469 -2.642 1.00 47.50 243 ALA A O 1
ATOM 1917 N N . SER A 1 244 ? -13.569 13.154 -4.382 1.00 40.75 244 SER A N 1
ATOM 1918 C CA . SER A 1 244 ? -14.131 14.189 -5.255 1.00 40.75 244 SER A CA 1
ATOM 1919 C C . SER A 1 244 ? -14.703 13.524 -6.511 1.00 40.75 244 SER A C 1
ATOM 1921 O O . SER A 1 244 ? -14.246 12.453 -6.906 1.00 40.75 244 SER A O 1
ATOM 1923 N N . LYS A 1 245 ? -15.704 14.150 -7.140 1.00 39.56 245 LYS A N 1
ATOM 1924 C CA . LYS A 1 245 ? -16.464 13.690 -8.319 1.00 39.56 245 LYS A CA 1
ATOM 1925 C C . LYS A 1 245 ? -15.627 13.614 -9.615 1.00 39.56 245 LYS A C 1
ATOM 1927 O O . LYS A 1 245 ? -16.070 14.100 -10.656 1.00 39.56 245 LYS A O 1
ATOM 1932 N N . GLU A 1 246 ? -14.436 13.027 -9.600 1.00 43.25 246 GLU A N 1
ATOM 1933 C CA . GLU A 1 246 ? -13.698 12.750 -10.831 1.00 43.25 246 GLU A CA 1
ATOM 1934 C C . GLU A 1 246 ? -14.157 11.422 -11.434 1.00 43.25 246 GLU A C 1
ATOM 1936 O O . GLU A 1 246 ? -13.921 10.335 -10.912 1.00 43.25 246 GLU A O 1
ATOM 1941 N N . LYS A 1 247 ? -14.860 11.539 -12.565 1.00 43.16 247 LYS A N 1
ATOM 1942 C CA . LYS A 1 247 ? -15.238 10.428 -13.436 1.00 43.16 247 LYS A CA 1
ATOM 1943 C C . LYS A 1 247 ? -13.975 9.777 -13.997 1.00 43.16 247 LYS A C 1
ATOM 1945 O O . LYS A 1 247 ? -13.473 10.200 -15.036 1.00 43.16 247 LYS A O 1
ATOM 1950 N N . VAL A 1 248 ? -13.491 8.727 -13.349 1.00 45.62 248 VAL A N 1
ATOM 1951 C CA . VAL A 1 248 ? -12.554 7.794 -13.974 1.00 45.62 248 VAL A CA 1
ATOM 1952 C C . VAL A 1 248 ? -13.362 6.582 -14.423 1.00 45.62 248 VAL A C 1
ATOM 1954 O O . VAL A 1 248 ? -14.032 5.943 -13.619 1.00 45.62 248 VAL A O 1
ATOM 1957 N N . ASN A 1 249 ? -13.328 6.297 -15.727 1.00 47.38 249 ASN A N 1
ATOM 1958 C CA . ASN A 1 249 ? -13.999 5.177 -16.407 1.00 47.38 249 ASN A CA 1
ATOM 1959 C C . ASN A 1 249 ? -13.425 3.798 -16.006 1.00 47.38 249 ASN A C 1
ATOM 1961 O O . ASN A 1 249 ? -13.222 2.934 -16.856 1.00 47.38 249 ASN A O 1
ATOM 1965 N N . SER A 1 250 ? -13.091 3.594 -14.736 1.00 60.84 250 SER A N 1
ATOM 1966 C CA . SER A 1 250 ? -12.449 2.383 -14.244 1.00 60.84 250 SER A CA 1
ATOM 1967 C C . SER A 1 250 ? -13.377 1.550 -13.378 1.00 60.84 250 SER A C 1
ATOM 1969 O O . SER A 1 250 ? -14.186 2.096 -12.633 1.00 60.84 250 SER A O 1
ATOM 1971 N N . VAL A 1 251 ? -13.203 0.227 -13.441 1.00 65.50 251 VAL A N 1
ATOM 1972 C CA . VAL A 1 251 ? -13.895 -0.727 -12.569 1.00 65.50 251 VAL A CA 1
ATOM 1973 C C . VAL A 1 251 ? -13.667 -0.339 -11.102 1.00 65.50 251 VAL A C 1
ATOM 1975 O O . VAL A 1 251 ? -12.506 -0.237 -10.692 1.00 65.50 251 VAL A O 1
ATOM 1978 N N . PRO A 1 252 ? -14.737 -0.064 -10.333 1.00 78.75 252 PRO A N 1
ATOM 1979 C CA . PRO A 1 252 ? -14.616 0.285 -8.928 1.00 78.75 252 PRO A CA 1
ATOM 1980 C C . PRO A 1 252 ? -14.160 -0.935 -8.130 1.00 78.75 252 PRO A C 1
ATOM 1982 O O . PRO A 1 252 ? -14.549 -2.066 -8.415 1.00 78.75 252 PRO A O 1
ATOM 1985 N N . PHE A 1 253 ? -13.338 -0.695 -7.118 1.00 86.06 253 PHE A N 1
ATOM 1986 C CA . PHE A 1 253 ? -12.935 -1.729 -6.179 1.00 86.06 253 PHE A CA 1
ATOM 1987 C C . PHE A 1 253 ? -14.136 -2.157 -5.326 1.00 86.06 253 PHE A C 1
ATOM 1989 O O . PHE A 1 253 ? -14.820 -1.311 -4.743 1.00 86.06 253 PHE A O 1
ATOM 1996 N N . ASN A 1 254 ? -14.411 -3.460 -5.258 1.00 90.25 254 ASN A N 1
ATOM 1997 C CA . ASN A 1 254 ? -15.600 -3.967 -4.583 1.00 90.25 254 ASN A CA 1
ATOM 1998 C C . ASN A 1 254 ? -15.394 -4.076 -3.061 1.00 90.25 254 ASN A C 1
ATOM 2000 O O . ASN A 1 254 ? -14.945 -5.099 -2.546 1.00 90.25 254 ASN A O 1
ATOM 2004 N N . LEU A 1 255 ? -15.746 -3.015 -2.331 1.00 92.44 255 LEU A N 1
ATOM 2005 C CA . LEU A 1 255 ? -15.605 -2.964 -0.871 1.00 92.44 255 LEU A CA 1
ATOM 2006 C C . LEU A 1 255 ? -16.504 -3.964 -0.128 1.00 92.44 255 LEU A C 1
ATOM 2008 O O . LEU A 1 255 ? -16.158 -4.355 0.987 1.00 92.44 255 LEU A O 1
ATOM 2012 N N . SER A 1 256 ? -17.622 -4.411 -0.715 1.00 93.12 256 SER A N 1
ATOM 2013 C CA . SER A 1 256 ? -18.545 -5.332 -0.033 1.00 93.12 256 SER A CA 1
ATOM 2014 C C . SER A 1 256 ? -17.932 -6.716 0.188 1.00 93.12 256 SER A C 1
ATOM 2016 O O . SER A 1 256 ? -18.174 -7.344 1.216 1.00 93.12 256 SER A O 1
ATOM 2018 N N . VAL A 1 257 ? -17.063 -7.155 -0.726 1.00 94.69 257 VAL A N 1
ATOM 2019 C CA . VAL A 1 257 ? -16.311 -8.415 -0.616 1.00 94.69 257 VAL A CA 1
ATOM 2020 C C . VAL A 1 257 ? -15.380 -8.384 0.592 1.00 94.69 257 VAL A C 1
ATOM 2022 O O . VAL A 1 257 ? -15.325 -9.346 1.357 1.00 94.69 257 VAL A O 1
ATOM 2025 N N . LEU A 1 258 ? -14.685 -7.263 0.808 1.00 94.56 258 LEU A N 1
ATOM 2026 C CA . LEU A 1 258 ? -13.839 -7.090 1.989 1.00 94.56 258 LEU A CA 1
ATOM 2027 C C . LEU A 1 258 ? -14.663 -6.982 3.267 1.00 94.56 258 LEU A C 1
ATOM 2029 O O . LEU A 1 258 ? -14.307 -7.609 4.260 1.00 94.56 258 LEU A O 1
ATOM 2033 N N . ALA A 1 259 ? -15.764 -6.226 3.240 1.00 94.62 259 ALA A N 1
ATOM 2034 C CA . ALA A 1 259 ? -16.665 -6.089 4.380 1.00 94.62 259 ALA A CA 1
ATOM 2035 C C . ALA A 1 259 ? -17.169 -7.461 4.860 1.00 94.62 259 ALA A C 1
ATOM 2037 O O . ALA A 1 259 ? -17.105 -7.760 6.051 1.00 94.62 259 ALA A O 1
ATOM 2038 N N . ALA A 1 260 ? -17.574 -8.327 3.925 1.00 96.50 260 ALA A N 1
ATOM 2039 C CA . ALA A 1 260 ? -18.055 -9.674 4.223 1.00 96.50 260 ALA A CA 1
ATOM 2040 C C . ALA A 1 260 ? -16.976 -10.581 4.845 1.00 96.50 260 ALA A C 1
ATOM 2042 O O . ALA A 1 260 ? -17.282 -11.483 5.621 1.00 96.50 260 ALA A O 1
ATOM 2043 N N . GLN A 1 261 ? -15.703 -10.355 4.514 1.00 96.38 261 GLN A N 1
ATOM 2044 C CA . GLN A 1 261 ? -14.580 -11.177 4.981 1.00 96.38 261 GLN A CA 1
ATOM 2045 C C . GLN A 1 261 ? -13.855 -10.585 6.191 1.00 96.38 261 GLN A C 1
ATOM 2047 O O . GLN A 1 261 ? -13.028 -11.263 6.804 1.00 96.38 261 GLN A O 1
ATOM 2052 N N . LEU A 1 262 ? -14.173 -9.348 6.574 1.00 95.75 262 LEU A N 1
ATOM 2053 C CA . LEU A 1 262 ? -13.508 -8.650 7.665 1.00 95.75 262 LEU A CA 1
ATOM 2054 C C . LEU A 1 262 ? -13.563 -9.420 9.000 1.00 95.75 262 LEU A C 1
ATOM 2056 O O . LEU A 1 262 ? -12.504 -9.549 9.614 1.00 95.75 262 LEU A O 1
ATOM 2060 N N . PRO A 1 263 ? -14.701 -10.008 9.436 1.00 96.69 263 PRO A N 1
ATOM 2061 C CA . PRO A 1 263 ? -14.746 -10.862 10.629 1.00 96.69 263 PRO A CA 1
ATOM 2062 C C . PRO A 1 263 ? -13.690 -11.971 10.631 1.00 96.69 263 PRO A C 1
ATOM 2064 O O . PRO A 1 263 ? -12.938 -12.124 11.594 1.00 96.69 263 PRO A O 1
ATOM 2067 N N . ARG A 1 264 ? -13.580 -12.694 9.511 1.00 96.06 264 ARG A N 1
ATOM 2068 C CA . ARG A 1 264 ? -12.637 -13.802 9.339 1.00 96.06 264 ARG A CA 1
ATOM 2069 C C . ARG A 1 264 ? -11.188 -13.319 9.373 1.00 96.06 264 ARG A C 1
ATOM 2071 O O . ARG A 1 264 ? -10.333 -13.997 9.937 1.00 96.06 264 ARG A O 1
ATOM 2078 N N . LEU A 1 265 ? -10.900 -12.160 8.777 1.00 96.50 265 LEU A N 1
ATOM 2079 C CA . LEU A 1 265 ? -9.562 -11.561 8.798 1.00 96.50 265 LEU A CA 1
ATOM 2080 C C . LEU A 1 265 ? -9.166 -11.104 10.208 1.00 96.50 265 LEU A C 1
ATOM 2082 O O . LEU A 1 265 ? -8.047 -11.379 10.641 1.00 96.50 265 LEU A O 1
ATOM 2086 N N . LEU A 1 266 ? -10.081 -10.451 10.930 1.00 96.56 266 LEU A N 1
ATOM 2087 C CA . LEU A 1 266 ? -9.864 -10.012 12.311 1.00 96.56 266 LEU A CA 1
ATOM 2088 C C . LEU A 1 266 ? -9.570 -11.203 13.229 1.00 96.56 266 LEU A C 1
ATOM 2090 O O . LEU A 1 266 ? -8.586 -11.184 13.963 1.00 96.56 266 LEU A O 1
ATOM 2094 N N . GLU A 1 267 ? -10.366 -12.269 13.131 1.00 95.94 267 GLU A N 1
ATOM 2095 C CA . GLU A 1 267 ? -10.172 -13.488 13.920 1.00 95.94 267 GLU A CA 1
ATOM 2096 C C . GLU A 1 267 ? -8.862 -14.208 13.566 1.00 95.94 267 GLU A C 1
ATOM 2098 O O . GLU A 1 267 ? -8.121 -14.618 14.463 1.00 95.94 267 GLU A O 1
ATOM 2103 N N . LYS A 1 268 ? -8.537 -14.321 12.270 1.00 95.38 268 LYS A N 1
ATOM 2104 C CA . LYS A 1 268 ? -7.310 -14.980 11.795 1.00 95.38 268 LYS A CA 1
ATOM 2105 C C . LYS A 1 268 ? -6.047 -14.290 12.306 1.00 95.38 268 LYS A C 1
ATOM 2107 O O . LYS A 1 268 ? -5.096 -14.966 12.693 1.00 95.38 268 LYS A O 1
ATOM 2112 N N . PHE A 1 269 ? -6.021 -12.959 12.288 1.00 95.44 269 PHE A N 1
ATOM 2113 C CA . PHE A 1 269 ? -4.823 -12.178 12.605 1.00 95.44 269 PHE A CA 1
ATOM 2114 C C . PHE A 1 269 ? -4.811 -11.608 14.023 1.00 95.44 269 PHE A C 1
ATOM 2116 O O . PHE A 1 269 ? -3.918 -10.837 14.363 1.00 95.44 269 PHE A O 1
ATOM 2123 N N . GLN A 1 270 ? -5.740 -12.027 14.886 1.00 94.62 270 GLN A N 1
ATOM 2124 C CA . GLN A 1 270 ? -5.858 -11.491 16.242 1.00 94.62 270 GLN A CA 1
ATOM 2125 C C . GLN A 1 270 ? -4.608 -11.675 17.118 1.00 94.62 270 GLN A C 1
ATOM 2127 O O . GLN A 1 270 ? -4.477 -10.982 18.120 1.00 94.62 270 GLN A O 1
ATOM 2132 N N . ALA A 1 271 ? -3.723 -12.621 16.792 1.00 93.06 271 ALA A N 1
ATOM 2133 C CA . ALA A 1 271 ? -2.515 -12.902 17.568 1.00 93.06 271 ALA A CA 1
ATOM 2134 C C . ALA A 1 271 ? -1.324 -11.985 17.223 1.00 93.06 271 ALA A C 1
ATOM 2136 O O . ALA A 1 271 ? -0.397 -11.885 18.021 1.00 93.06 271 ALA A O 1
ATOM 2137 N N . ASP A 1 272 ? -1.331 -11.327 16.058 1.00 93.25 272 ASP A N 1
ATOM 2138 C CA . ASP A 1 272 ? -0.248 -10.451 15.594 1.00 93.25 272 ASP A CA 1
ATOM 2139 C C . ASP A 1 272 ? -0.752 -9.004 15.553 1.00 93.25 272 ASP A C 1
ATOM 2141 O O . ASP A 1 272 ? -1.467 -8.607 14.633 1.00 93.25 272 ASP A O 1
ATOM 2145 N N . GLU A 1 273 ? -0.380 -8.204 16.555 1.00 93.00 273 GLU A N 1
ATOM 2146 C CA . GLU A 1 273 ? -0.828 -6.812 16.673 1.00 93.00 273 GLU A CA 1
ATOM 2147 C C . GLU A 1 273 ? -0.422 -5.946 15.469 1.00 93.00 273 GLU A C 1
ATOM 2149 O O . GLU A 1 273 ? -1.164 -5.037 15.090 1.00 93.00 273 GLU A O 1
ATOM 2154 N N . HIS A 1 274 ? 0.723 -6.211 14.828 1.00 90.62 274 HIS A N 1
ATOM 2155 C CA . HIS A 1 274 ? 1.182 -5.424 13.680 1.00 90.62 274 HIS A CA 1
ATOM 2156 C C . HIS A 1 274 ? 0.342 -5.701 12.435 1.00 90.62 274 HIS A C 1
ATOM 2158 O O . HIS A 1 274 ? -0.027 -4.768 11.718 1.00 90.62 274 HIS A O 1
ATOM 2164 N N . ILE A 1 275 ? 0.026 -6.972 12.182 1.00 93.81 275 ILE A N 1
ATOM 2165 C CA . ILE A 1 275 ? -0.870 -7.362 11.090 1.00 93.81 275 ILE A CA 1
ATOM 2166 C C . ILE A 1 275 ? -2.292 -6.890 11.393 1.00 93.81 275 ILE A C 1
ATOM 2168 O O . ILE A 1 275 ? -2.936 -6.297 10.528 1.00 93.81 275 ILE A O 1
ATOM 2172 N N . LEU A 1 276 ? -2.763 -7.076 12.628 1.00 95.31 276 LEU A N 1
ATOM 2173 C CA . LEU A 1 276 ? -4.095 -6.658 13.049 1.00 95.31 276 LEU A CA 1
ATOM 2174 C C . LEU A 1 276 ? -4.293 -5.145 12.902 1.00 95.31 276 LEU A C 1
ATOM 2176 O O . LEU A 1 276 ? -5.333 -4.720 12.410 1.00 95.31 276 LEU A O 1
ATOM 2180 N N . THR A 1 277 ? -3.278 -4.340 13.230 1.00 94.69 277 THR A N 1
ATOM 2181 C CA . THR A 1 277 ? -3.266 -2.887 12.975 1.00 94.69 277 THR A CA 1
ATOM 2182 C C . THR A 1 277 ? -3.604 -2.580 11.513 1.00 94.69 277 THR A C 1
ATOM 2184 O O . THR A 1 277 ? -4.433 -1.720 11.234 1.00 94.69 277 THR A O 1
ATOM 2187 N N . LEU A 1 278 ? -3.003 -3.298 10.560 1.00 95.12 278 LEU A N 1
ATOM 2188 C CA . LEU A 1 278 ? -3.269 -3.087 9.136 1.00 95.12 278 LEU A CA 1
ATOM 2189 C C . LEU A 1 278 ? -4.680 -3.541 8.732 1.00 95.12 278 LEU A C 1
ATOM 2191 O O . LEU A 1 278 ? -5.316 -2.872 7.923 1.00 95.12 278 LEU A O 1
ATOM 2195 N N . VAL A 1 279 ? -5.193 -4.633 9.307 1.00 96.50 279 VAL A N 1
ATOM 2196 C CA . VAL A 1 279 ? -6.583 -5.081 9.083 1.00 96.50 279 VAL A CA 1
ATOM 2197 C C . VAL A 1 279 ? -7.587 -4.048 9.612 1.00 96.50 279 VAL A C 1
ATOM 2199 O O . VAL A 1 279 ? -8.586 -3.766 8.954 1.00 96.50 279 VAL A O 1
ATOM 2202 N N . LEU A 1 280 ? -7.304 -3.433 10.762 1.00 95.69 280 LEU A N 1
ATOM 2203 C CA . LEU A 1 280 ? -8.114 -2.354 11.332 1.00 95.69 280 LEU A CA 1
ATOM 2204 C C . LEU A 1 280 ? -8.118 -1.105 10.438 1.00 95.69 280 LEU A C 1
ATOM 2206 O O . LEU A 1 280 ? -9.174 -0.519 10.210 1.00 95.69 280 LEU A O 1
ATOM 2210 N N . LEU A 1 281 ? -6.977 -0.749 9.840 1.00 93.62 281 LEU A N 1
ATOM 2211 C CA . LEU A 1 281 ? -6.922 0.323 8.838 1.00 93.62 281 LEU A CA 1
ATOM 2212 C C . LEU A 1 281 ? -7.762 -0.006 7.593 1.00 93.62 281 LEU A C 1
ATOM 2214 O O . LEU A 1 281 ? -8.419 0.877 7.050 1.00 93.62 281 LEU A O 1
ATOM 2218 N N . VAL A 1 282 ? -7.806 -1.268 7.147 1.00 93.75 282 VAL A N 1
ATOM 2219 C CA . VAL A 1 282 ? -8.730 -1.671 6.068 1.00 93.75 282 VAL A CA 1
ATOM 2220 C C . VAL A 1 282 ? -10.184 -1.456 6.499 1.00 93.75 282 VAL A C 1
ATOM 2222 O O . VAL A 1 282 ? -10.959 -0.884 5.734 1.00 93.75 282 VAL A O 1
ATOM 2225 N N . ALA A 1 283 ? -10.550 -1.847 7.725 1.00 93.31 283 ALA A N 1
ATOM 2226 C CA . ALA A 1 283 ? -11.901 -1.661 8.261 1.00 93.31 283 ALA A CA 1
ATOM 2227 C C . ALA A 1 283 ? -12.345 -0.187 8.259 1.00 93.31 283 ALA A C 1
ATOM 2229 O O . ALA A 1 283 ? -13.473 0.107 7.861 1.00 93.31 283 ALA A O 1
ATOM 2230 N N . GLN A 1 284 ? -11.447 0.732 8.634 1.00 91.56 284 GLN A N 1
ATOM 2231 C CA . GLN A 1 284 ? -11.692 2.182 8.602 1.00 91.56 284 GLN A CA 1
ATOM 2232 C C . GLN A 1 284 ? -12.112 2.673 7.218 1.00 91.56 284 GLN A C 1
ATOM 2234 O O . GLN A 1 284 ? -13.032 3.474 7.086 1.00 91.56 284 GLN A O 1
ATOM 2239 N N . HIS A 1 285 ? -11.454 2.177 6.170 1.00 89.94 285 HIS A N 1
ATOM 2240 C CA . HIS A 1 285 ? -11.718 2.630 4.807 1.00 89.94 285 HIS A CA 1
ATOM 2241 C C . HIS A 1 285 ? -12.864 1.888 4.111 1.00 89.94 285 HIS A C 1
ATOM 2243 O O . HIS A 1 285 ? -13.404 2.408 3.138 1.00 89.94 285 HIS A O 1
ATOM 2249 N N . VAL A 1 286 ? -13.264 0.706 4.595 1.00 89.75 286 VAL A N 1
ATOM 2250 C CA . VAL A 1 286 ? -14.513 0.061 4.155 1.00 89.75 286 VAL A CA 1
ATOM 2251 C C . VAL A 1 286 ? -15.715 0.908 4.579 1.00 89.75 286 VAL A C 1
ATOM 2253 O O . VAL A 1 286 ? -16.615 1.124 3.774 1.00 89.75 286 VAL A O 1
ATOM 2256 N N . GLY A 1 287 ? -15.704 1.436 5.807 1.00 84.75 287 GLY A N 1
ATOM 2257 C CA . GLY A 1 287 ? -16.756 2.312 6.325 1.00 84.75 287 GLY A CA 1
ATOM 2258 C C . GLY A 1 287 ? -18.083 1.595 6.610 1.00 84.75 287 GLY A C 1
ATOM 2259 O O . GLY A 1 287 ? -18.411 0.555 6.037 1.00 84.75 287 GLY A O 1
ATOM 2260 N N . ALA A 1 288 ? -18.882 2.158 7.516 1.00 86.50 288 ALA A N 1
ATOM 2261 C CA . ALA A 1 288 ? -20.135 1.541 7.961 1.00 86.50 288 ALA A CA 1
ATOM 2262 C C . ALA A 1 288 ? -21.228 1.503 6.870 1.00 86.50 288 ALA A C 1
ATOM 2264 O O . ALA A 1 288 ? -22.075 0.605 6.861 1.00 86.50 288 ALA A O 1
ATOM 2265 N N . ASP A 1 289 ? -21.188 2.436 5.916 1.00 86.25 289 ASP A N 1
ATOM 2266 C CA . ASP A 1 289 ? -22.154 2.512 4.814 1.00 86.25 289 ASP A CA 1
ATOM 2267 C C . ASP A 1 289 ? -22.081 1.308 3.872 1.00 86.25 289 ASP A C 1
ATOM 2269 O O . ASP A 1 289 ? -23.106 0.867 3.341 1.00 86.25 289 ASP A O 1
ATOM 2273 N N . VAL A 1 290 ? -20.892 0.725 3.690 1.00 89.38 290 VAL A N 1
ATOM 2274 C CA . VAL A 1 290 ? -20.718 -0.475 2.860 1.00 89.38 290 VAL A CA 1
ATOM 2275 C C . VAL A 1 290 ? -21.420 -1.671 3.495 1.00 89.38 290 VAL A C 1
ATOM 2277 O O . VAL A 1 290 ? -22.120 -2.403 2.794 1.00 89.38 290 VAL A O 1
ATOM 2280 N N . PHE A 1 291 ? -21.319 -1.836 4.819 1.00 88.88 291 PHE A N 1
ATOM 2281 C CA . PHE A 1 291 ? -22.029 -2.902 5.531 1.00 88.88 291 PHE A CA 1
ATOM 2282 C C . PHE A 1 291 ? -23.542 -2.757 5.388 1.00 88.88 291 PHE A C 1
ATOM 2284 O O . PHE A 1 291 ? -24.234 -3.728 5.093 1.00 88.88 291 PHE A O 1
ATOM 2291 N N . ARG A 1 292 ? -24.060 -1.533 5.531 1.00 86.94 292 ARG A N 1
ATOM 2292 C CA . ARG A 1 292 ? -25.495 -1.269 5.394 1.00 86.94 292 ARG A CA 1
ATOM 2293 C C . ARG A 1 292 ? -25.993 -1.517 3.972 1.00 86.94 292 ARG A C 1
ATOM 2295 O O . ARG A 1 292 ? -26.967 -2.239 3.781 1.00 86.94 292 ARG A O 1
ATOM 2302 N N . SER A 1 293 ? -25.344 -0.907 2.982 1.00 87.81 293 SER A N 1
ATOM 2303 C CA . SER A 1 293 ? -25.745 -1.010 1.572 1.00 87.81 293 SER A CA 1
ATOM 2304 C C . SER A 1 293 ? -25.642 -2.438 1.029 1.00 87.81 293 SER A C 1
ATOM 2306 O O . SER A 1 293 ? -26.402 -2.798 0.134 1.00 87.81 293 SER A O 1
ATOM 2308 N N . SER A 1 294 ? -24.762 -3.258 1.610 1.00 90.44 294 SER A N 1
ATOM 2309 C CA . SER A 1 294 ? -24.552 -4.659 1.224 1.00 90.44 294 SER A CA 1
ATOM 2310 C C . SER A 1 294 ? -25.304 -5.670 2.101 1.00 90.44 294 SER A C 1
ATOM 2312 O O . SER A 1 294 ? -25.121 -6.868 1.912 1.00 90.44 294 SER A O 1
ATOM 2314 N N . LEU A 1 295 ? -26.147 -5.216 3.040 1.00 92.88 295 LEU A N 1
ATOM 2315 C CA . LEU A 1 295 ? -26.916 -6.063 3.970 1.00 92.88 295 LEU A CA 1
ATOM 2316 C C . LEU A 1 295 ? -26.049 -6.967 4.876 1.00 92.88 295 LEU A C 1
ATOM 2318 O O . LEU A 1 295 ? -26.455 -8.069 5.236 1.00 92.88 295 LEU A O 1
ATOM 2322 N N . LEU A 1 296 ? -24.873 -6.482 5.280 1.00 94.50 296 LEU A N 1
ATOM 2323 C CA . LEU A 1 296 ? -23.876 -7.193 6.095 1.00 94.50 296 LEU A CA 1
ATOM 2324 C C . LEU A 1 296 ? -23.949 -6.801 7.583 1.00 94.50 296 LEU A C 1
ATOM 2326 O O . LEU A 1 296 ? -22.954 -6.439 8.217 1.00 94.50 296 LEU A O 1
ATOM 2330 N N . GLU A 1 297 ? -25.155 -6.791 8.157 1.00 93.44 297 GLU A N 1
ATOM 2331 C CA . GLU A 1 297 ? -25.358 -6.334 9.542 1.00 93.44 297 GLU A CA 1
ATOM 2332 C C . GLU A 1 297 ? -24.704 -7.260 10.578 1.00 93.44 297 GLU A C 1
ATOM 2334 O O . GLU A 1 297 ? -24.283 -6.810 11.646 1.00 93.44 297 GLU A O 1
ATOM 2339 N N . GLN A 1 298 ? -24.637 -8.562 10.290 1.00 95.12 298 GLN A N 1
ATOM 2340 C CA . GLN A 1 298 ? -24.075 -9.547 11.216 1.00 95.12 298 GLN A CA 1
ATOM 2341 C C . GLN A 1 298 ? -22.554 -9.434 11.276 1.00 95.12 298 GLN A C 1
ATOM 2343 O O . GLN A 1 298 ? -21.968 -9.473 12.359 1.00 95.12 298 GLN A O 1
ATOM 2348 N N . GLU A 1 299 ? -21.925 -9.223 10.124 1.00 95.94 299 GLU A N 1
ATOM 2349 C CA . GLU A 1 299 ? -20.499 -8.970 9.982 1.00 95.94 299 GLU A CA 1
ATOM 2350 C C . GLU A 1 299 ? -20.126 -7.673 10.696 1.00 95.94 299 GLU A C 1
ATOM 2352 O O . GLU A 1 299 ? -19.179 -7.656 11.480 1.00 95.94 299 GLU A O 1
ATOM 2357 N N . PHE A 1 300 ? -20.936 -6.623 10.534 1.00 93.44 300 PHE A N 1
ATOM 2358 C CA . PHE A 1 300 ? -20.755 -5.368 11.256 1.00 93.44 300 PHE A CA 1
ATOM 2359 C C . PHE A 1 300 ? -20.833 -5.554 12.782 1.00 93.44 300 PHE A C 1
ATOM 2361 O O . PHE A 1 300 ? -19.937 -5.127 13.515 1.00 93.44 300 PHE A O 1
ATOM 2368 N N . LYS A 1 301 ? -21.859 -6.258 13.284 1.00 93.38 301 LYS A N 1
ATOM 2369 C CA . LYS A 1 301 ? -22.002 -6.571 14.719 1.00 93.38 301 LYS A CA 1
ATOM 2370 C C . LYS A 1 301 ? -20.851 -7.417 15.253 1.00 93.38 301 LYS A C 1
ATOM 2372 O O . LYS A 1 301 ? -20.440 -7.250 16.403 1.00 93.38 301 LYS A O 1
ATOM 2377 N N . PHE A 1 302 ? -20.327 -8.342 14.451 1.00 95.31 302 PHE A N 1
ATOM 2378 C CA . PHE A 1 302 ? -19.119 -9.077 14.806 1.00 95.31 302 PHE A CA 1
ATOM 2379 C C . PHE A 1 302 ? -17.928 -8.128 14.940 1.00 95.31 302 PHE A C 1
ATOM 2381 O O . PHE A 1 302 ? -17.258 -8.152 15.971 1.00 95.31 302 PHE A O 1
ATOM 2388 N N . THR A 1 303 ? -17.703 -7.254 13.956 1.00 94.31 303 THR A N 1
ATOM 2389 C CA . THR A 1 303 ? -16.620 -6.267 13.987 1.00 94.31 303 THR A CA 1
ATOM 2390 C C . THR A 1 303 ? -16.703 -5.376 15.228 1.00 94.31 303 THR A C 1
ATOM 2392 O O . THR A 1 303 ? -15.691 -5.203 15.900 1.00 94.31 303 THR A O 1
ATOM 2395 N N . LEU A 1 304 ? -17.887 -4.890 15.619 1.00 92.81 304 LEU A N 1
ATOM 2396 C CA . LEU A 1 304 ? -18.049 -4.095 16.848 1.00 92.81 304 LEU A CA 1
ATOM 2397 C C . LEU A 1 304 ? -17.717 -4.872 18.132 1.00 92.81 304 LEU A C 1
ATOM 2399 O O . LEU A 1 304 ? -17.097 -4.329 19.055 1.00 92.81 304 LEU A O 1
ATOM 2403 N N . ARG A 1 305 ? -18.113 -6.148 18.212 1.00 94.62 305 ARG A N 1
ATOM 2404 C CA . ARG A 1 305 ? -17.748 -7.011 19.347 1.00 94.62 305 ARG A CA 1
ATOM 2405 C C . ARG A 1 305 ? -16.239 -7.223 19.406 1.00 94.62 305 ARG A C 1
ATOM 2407 O O . ARG A 1 305 ? -15.639 -6.973 20.448 1.00 94.62 305 ARG A O 1
ATOM 2414 N N . PHE A 1 306 ? -15.628 -7.565 18.275 1.00 95.62 306 PHE A N 1
ATOM 2415 C CA . PHE A 1 306 ? -14.183 -7.746 18.166 1.00 95.62 306 PHE A CA 1
ATOM 2416 C C . PHE A 1 306 ? -13.413 -6.472 18.539 1.00 95.62 306 PHE A C 1
ATOM 2418 O O . PHE A 1 306 ? -12.422 -6.528 19.264 1.00 95.62 306 PHE A O 1
ATOM 2425 N N . LEU A 1 307 ? -13.879 -5.303 18.092 1.00 93.81 307 LEU A N 1
ATOM 2426 C CA . LEU A 1 307 ? -13.288 -4.013 18.445 1.00 93.81 307 LEU A CA 1
ATOM 2427 C C . LEU A 1 307 ? -13.420 -3.696 19.940 1.00 93.81 307 LEU A C 1
ATOM 2429 O O . LEU A 1 307 ? -12.515 -3.093 20.510 1.00 93.81 307 LEU A O 1
ATOM 2433 N N . SER A 1 308 ? -14.509 -4.114 20.593 1.00 92.69 308 SER A N 1
ATOM 2434 C CA . SER A 1 308 ? -14.678 -3.968 22.048 1.00 92.69 308 SER A CA 1
ATOM 2435 C C . SER A 1 308 ? -13.682 -4.840 22.822 1.00 92.69 308 SER A C 1
ATOM 2437 O O . SER A 1 308 ? -13.138 -4.420 23.839 1.00 92.69 308 SER A O 1
ATOM 2439 N N . GLU A 1 309 ? -13.425 -6.058 22.347 1.00 93.25 309 GLU A N 1
ATOM 2440 C CA . GLU A 1 309 ? -12.434 -6.962 22.944 1.00 93.25 309 GLU A CA 1
ATOM 2441 C C . GLU A 1 309 ? -11.002 -6.477 22.684 1.00 93.25 309 GLU A C 1
ATOM 2443 O O . GLU A 1 309 ? -10.169 -6.443 23.593 1.00 93.25 309 GLU A O 1
ATOM 2448 N N . SER A 1 310 ? -10.736 -6.023 21.457 1.00 92.75 310 SER A N 1
ATOM 2449 C CA . SER A 1 310 ? -9.453 -5.441 21.053 1.00 92.75 310 SER A CA 1
ATOM 2450 C C . SER A 1 310 ? -9.142 -4.164 21.817 1.00 92.75 310 SER A C 1
ATOM 2452 O O . SER A 1 310 ? -7.985 -3.933 22.138 1.00 92.75 310 SER A O 1
ATOM 2454 N N . TRP A 1 311 ? -10.156 -3.372 22.172 1.00 88.38 311 TRP A N 1
ATOM 2455 C CA . TRP A 1 311 ? -10.003 -2.201 23.032 1.00 88.38 311 TRP A CA 1
ATOM 2456 C C . TRP A 1 311 ? -9.433 -2.568 24.395 1.00 88.38 311 TRP A C 1
ATOM 2458 O O . TRP A 1 311 ? -8.461 -1.969 24.826 1.00 88.38 311 TRP A O 1
ATOM 2468 N N . LYS A 1 312 ? -9.979 -3.591 25.060 1.00 87.56 312 LYS A N 1
ATOM 2469 C CA . LYS A 1 312 ? -9.479 -4.029 26.375 1.00 87.56 312 LYS A CA 1
ATOM 2470 C C . LYS A 1 312 ? -8.026 -4.493 26.302 1.00 87.56 312 LYS A C 1
ATOM 2472 O O . LYS A 1 312 ? -7.235 -4.216 27.203 1.00 87.56 312 LYS A O 1
ATOM 2477 N N . ARG A 1 313 ? -7.670 -5.160 25.200 1.00 88.75 313 ARG A N 1
ATOM 2478 C CA . ARG A 1 313 ? -6.292 -5.566 24.911 1.00 88.75 313 ARG A CA 1
ATOM 2479 C C . ARG A 1 313 ? -5.385 -4.363 24.644 1.00 88.75 313 ARG A C 1
ATOM 2481 O O . ARG A 1 313 ? -4.314 -4.289 25.226 1.00 88.75 313 ARG A O 1
ATOM 2488 N N . ALA A 1 314 ? -5.827 -3.417 23.818 1.00 84.75 314 ALA A N 1
ATOM 2489 C CA . ALA A 1 314 ? -5.118 -2.177 23.500 1.00 84.75 314 ALA A CA 1
ATOM 2490 C C . ALA A 1 314 ? -4.886 -1.316 24.748 1.00 84.75 314 ALA A C 1
ATOM 2492 O O . ALA A 1 314 ? -3.762 -0.911 25.014 1.00 84.75 314 ALA A O 1
ATOM 2493 N N . SER A 1 315 ? -5.912 -1.154 25.586 1.00 77.50 315 SER A N 1
ATOM 2494 C CA . SER A 1 315 ? -5.847 -0.511 26.904 1.00 77.50 315 SER A CA 1
ATOM 2495 C C . SER A 1 315 ? -4.987 -1.260 27.920 1.00 77.50 315 SER A C 1
ATOM 2497 O O . SER A 1 315 ? -4.938 -0.836 29.068 1.00 77.50 315 SER A O 1
ATOM 2499 N N . SER A 1 316 ? -4.352 -2.367 27.534 1.00 80.19 316 SER A N 1
ATOM 2500 C CA . SER A 1 316 ? -3.351 -3.091 28.324 1.00 80.19 316 SER A CA 1
ATOM 2501 C C . SER A 1 316 ? -2.035 -3.297 27.558 1.00 80.19 316 SER A C 1
ATOM 2503 O O . SER A 1 316 ? -1.115 -3.927 28.073 1.00 80.19 316 SER A O 1
ATOM 2505 N N . SER A 1 317 ? -1.948 -2.814 26.313 1.00 81.75 317 SER A N 1
ATOM 2506 C CA . SER A 1 317 ? -0.808 -3.014 25.421 1.00 81.75 317 SER A CA 1
ATOM 2507 C C . SER A 1 317 ? 0.099 -1.787 25.444 1.00 81.75 317 SER A C 1
ATOM 2509 O O . SER A 1 317 ? -0.364 -0.644 25.432 1.00 81.75 317 SER A O 1
ATOM 2511 N N . SER A 1 318 ? 1.409 -2.031 25.430 1.00 79.38 318 SER A N 1
ATOM 2512 C CA . SER A 1 318 ? 2.432 -0.998 25.239 1.00 79.38 318 SER A CA 1
ATOM 2513 C C . SER A 1 318 ? 2.592 -0.592 23.768 1.00 79.38 318 SER A C 1
ATOM 2515 O O . SER A 1 318 ? 3.291 0.374 23.454 1.00 79.38 318 SER A O 1
ATOM 2517 N N . ASN A 1 319 ? 1.942 -1.304 22.843 1.00 86.19 319 ASN A N 1
ATOM 2518 C CA . ASN A 1 319 ? 1.974 -1.009 21.419 1.00 86.19 319 ASN A CA 1
ATOM 2519 C C . ASN A 1 319 ? 0.975 0.098 21.063 1.00 86.19 319 ASN A C 1
ATOM 2521 O O . ASN A 1 319 ? -0.144 -0.153 20.613 1.00 86.19 319 ASN A O 1
ATOM 2525 N N . LEU A 1 320 ? 1.413 1.347 21.216 1.00 85.25 320 LEU A N 1
ATOM 2526 C CA . LEU A 1 320 ? 0.577 2.521 20.967 1.00 85.25 320 LEU A CA 1
ATOM 2527 C C . LEU A 1 320 ? 0.005 2.568 19.538 1.00 85.25 320 LEU A C 1
ATOM 2529 O O . LEU A 1 320 ? -1.102 3.052 19.345 1.00 85.25 320 LEU A O 1
ATOM 2533 N N . ILE A 1 321 ? 0.715 2.025 18.539 1.00 87.44 321 ILE A N 1
ATOM 2534 C CA . ILE A 1 321 ? 0.238 1.993 17.145 1.00 87.44 321 ILE A CA 1
ATOM 2535 C C . ILE A 1 321 ? -1.005 1.104 17.021 1.00 87.44 321 ILE A C 1
ATOM 2537 O O . ILE A 1 321 ? -1.959 1.464 16.329 1.00 87.44 321 ILE A O 1
ATOM 2541 N N . PHE A 1 322 ? -1.003 -0.050 17.693 1.00 91.00 322 PHE A N 1
ATOM 2542 C CA . PHE A 1 322 ? -2.163 -0.934 17.728 1.00 91.00 322 PHE A CA 1
ATOM 2543 C C . PHE A 1 322 ? -3.339 -0.260 18.441 1.00 91.00 322 PHE A C 1
ATOM 2545 O O . PHE A 1 322 ? -4.448 -0.242 17.903 1.00 91.00 322 PHE A O 1
ATOM 2552 N N . SER A 1 323 ? -3.091 0.363 19.595 1.00 89.38 323 SER A N 1
ATOM 2553 C CA . SER A 1 323 ? -4.116 1.103 20.334 1.00 89.38 323 SER A CA 1
ATOM 2554 C C . SER A 1 323 ? -4.728 2.231 19.506 1.00 89.38 323 SER A C 1
ATOM 2556 O O . SER A 1 323 ? -5.949 2.309 19.372 1.00 89.38 323 SER A O 1
ATOM 2558 N N . GLU A 1 324 ? -3.899 3.052 18.857 1.00 88.94 324 GLU A N 1
ATOM 2559 C CA . GLU A 1 324 ? -4.353 4.109 17.951 1.00 88.94 324 GLU A CA 1
ATOM 2560 C C . GLU A 1 324 ? -5.191 3.559 16.796 1.00 88.94 324 GLU A C 1
ATOM 2562 O O . GLU A 1 324 ? -6.219 4.146 16.458 1.00 88.94 324 GLU A O 1
ATOM 2567 N N . ALA A 1 325 ? -4.809 2.424 16.201 1.00 91.88 325 ALA A N 1
ATOM 2568 C CA . ALA A 1 325 ? -5.596 1.791 15.146 1.00 91.88 325 ALA A CA 1
ATOM 2569 C C . ALA A 1 325 ? -6.962 1.303 15.651 1.00 91.88 325 ALA A C 1
ATOM 2571 O O . ALA A 1 325 ? -7.965 1.494 14.966 1.00 91.88 325 ALA A O 1
ATOM 2572 N N . VAL A 1 326 ? -7.045 0.729 16.854 1.00 93.12 326 VAL A N 1
ATOM 2573 C CA . VAL A 1 326 ? -8.329 0.337 17.460 1.00 93.12 326 VAL A CA 1
ATOM 2574 C C . VAL A 1 326 ? -9.213 1.565 17.698 1.00 93.12 326 VAL A C 1
ATOM 2576 O O . VAL A 1 326 ? -10.379 1.572 17.296 1.00 93.12 326 VAL A O 1
ATOM 2579 N N . PHE A 1 327 ? -8.661 2.620 18.301 1.00 89.38 327 PHE A N 1
ATOM 2580 C CA . PHE A 1 327 ? -9.404 3.833 18.658 1.00 89.38 327 PHE A CA 1
ATOM 2581 C C . PHE A 1 327 ? -9.870 4.615 17.427 1.00 89.38 327 PHE A C 1
ATOM 2583 O O . PHE A 1 327 ? -11.037 4.997 17.340 1.00 89.38 327 PHE A O 1
ATOM 2590 N N . SER A 1 328 ? -8.997 4.786 16.434 1.00 89.62 328 SER A N 1
ATOM 2591 C CA . SER A 1 328 ? -9.351 5.423 15.160 1.00 89.62 328 SER A CA 1
ATOM 2592 C C . SER A 1 328 ? -10.396 4.629 14.374 1.00 89.62 328 SER A C 1
ATOM 2594 O O . SER A 1 328 ? -11.273 5.230 13.755 1.00 89.62 328 SER A O 1
ATOM 2596 N N . THR A 1 329 ? -10.374 3.292 14.447 1.00 92.31 329 THR A N 1
ATOM 2597 C CA . THR A 1 329 ? -11.421 2.456 13.837 1.00 92.31 329 THR A CA 1
ATOM 2598 C C . THR A 1 329 ? -12.769 2.686 14.499 1.00 92.31 329 THR A C 1
ATOM 2600 O O . THR A 1 329 ? -13.760 2.897 13.805 1.00 92.31 329 THR A O 1
ATOM 2603 N N . TRP A 1 330 ? -12.810 2.716 15.831 1.00 90.44 330 TRP A N 1
ATOM 2604 C CA . TRP A 1 330 ? -14.026 3.053 16.570 1.00 90.44 330 TRP A CA 1
ATOM 2605 C C . TRP A 1 330 ? -14.587 4.420 16.192 1.00 90.44 330 TRP A C 1
ATOM 2607 O O . TRP A 1 330 ? -15.780 4.530 15.919 1.00 90.44 330 TRP A O 1
ATOM 2617 N N . ALA A 1 331 ? -13.732 5.443 16.153 1.00 86.38 331 ALA A N 1
ATOM 2618 C CA . ALA A 1 331 ? -14.138 6.791 15.784 1.00 86.38 331 ALA A CA 1
ATOM 2619 C C . ALA A 1 331 ? -14.685 6.845 14.352 1.00 86.38 331 ALA A C 1
ATOM 2621 O O . ALA A 1 331 ? -15.777 7.359 14.135 1.00 86.38 331 ALA A O 1
ATOM 2622 N N . SER A 1 332 ? -13.991 6.226 13.393 1.00 87.75 332 SER A N 1
ATOM 2623 C CA . SER A 1 332 ? -14.432 6.153 11.994 1.00 87.75 332 SER A CA 1
ATOM 2624 C C . SER A 1 332 ? -15.814 5.498 11.841 1.00 87.75 332 SER A C 1
ATOM 2626 O O . SER A 1 332 ? -16.654 5.991 11.086 1.00 87.75 332 SER A O 1
ATOM 2628 N N . LEU A 1 333 ? -16.089 4.434 12.605 1.00 87.44 333 LEU A N 1
ATOM 2629 C CA . LEU A 1 333 ? -17.391 3.757 12.623 1.00 87.44 333 LEU A CA 1
ATOM 2630 C C . LEU A 1 333 ? -18.476 4.499 13.426 1.00 87.44 333 LEU A C 1
ATOM 2632 O O . LEU A 1 333 ? -19.609 4.027 13.469 1.00 87.44 333 LEU A O 1
ATOM 2636 N N . ALA A 1 334 ? -18.152 5.601 14.106 1.00 84.81 334 ALA A N 1
ATOM 2637 C CA . ALA A 1 334 ? -19.092 6.386 14.913 1.00 84.81 334 ALA A CA 1
ATOM 2638 C C . ALA A 1 334 ? -19.318 7.822 14.385 1.00 84.81 334 ALA A C 1
ATOM 2640 O O . ALA A 1 334 ? -20.229 8.515 14.860 1.00 84.81 334 ALA A O 1
ATOM 2641 N N . ASP A 1 335 ? -18.496 8.255 13.425 1.00 77.69 335 ASP A N 1
ATOM 2642 C CA . ASP A 1 335 ? -18.489 9.596 12.829 1.00 77.69 335 ASP A CA 1
ATOM 2643 C C . ASP A 1 335 ? -19.484 9.752 11.661 1.00 77.69 335 ASP A C 1
ATOM 2645 O O . ASP A 1 335 ? -20.116 10.794 11.510 1.00 77.69 335 ASP A O 1
ATOM 2649 N N . SER A 1 336 ? -19.691 8.706 10.855 1.00 72.19 336 SER A N 1
ATOM 2650 C CA . SER A 1 336 ? -20.523 8.775 9.637 1.00 72.19 336 SER A CA 1
ATOM 2651 C C . SER A 1 336 ? -22.028 8.759 9.949 1.00 72.19 336 SER A C 1
ATOM 2653 O O . SER A 1 336 ? -22.435 8.102 10.887 1.00 72.19 336 SER A O 1
ATOM 2655 N N . GLU A 1 337 ? -22.898 9.427 9.179 1.00 76.50 337 GLU A N 1
ATOM 2656 C CA . GLU A 1 337 ? -24.365 9.379 9.375 1.00 76.50 337 GLU A CA 1
ATOM 2657 C C . GLU A 1 337 ? -24.983 8.067 8.839 1.00 76.50 337 GLU A C 1
ATOM 2659 O O . GLU A 1 337 ? -25.660 8.042 7.812 1.00 76.50 337 GLU A O 1
ATOM 2664 N N . HIS A 1 338 ? -24.770 6.948 9.536 1.00 82.44 338 HIS A N 1
ATOM 2665 C CA . HIS A 1 338 ? -25.320 5.638 9.160 1.00 82.44 338 HIS A CA 1
ATOM 2666 C C . HIS A 1 338 ? -26.308 5.068 10.188 1.00 82.44 338 HIS A C 1
ATOM 2668 O O . HIS A 1 338 ? -26.522 5.580 11.284 1.00 82.44 338 HIS A O 1
ATOM 2674 N N . GLY A 1 339 ? -26.939 3.944 9.834 1.00 80.75 339 GLY A N 1
ATOM 2675 C CA . GLY A 1 339 ? -27.994 3.323 10.648 1.00 80.75 339 GLY A CA 1
ATOM 2676 C C . GLY A 1 339 ? -27.516 2.726 11.974 1.00 80.75 339 GLY A C 1
ATOM 2677 O O . GLY A 1 339 ? -28.346 2.391 12.810 1.00 80.75 339 GLY A O 1
ATOM 2678 N N . PHE A 1 340 ? -26.201 2.608 12.172 1.00 85.12 340 PHE A N 1
ATOM 2679 C CA . PHE A 1 340 ? -25.602 1.991 13.362 1.00 85.12 340 PHE A CA 1
ATOM 2680 C C . PHE A 1 340 ? -24.943 3.001 14.309 1.00 85.12 340 PHE A C 1
ATOM 2682 O O . PHE A 1 340 ? -24.424 2.617 15.352 1.00 85.12 340 PHE A O 1
ATOM 2689 N N . VAL A 1 341 ? -24.964 4.294 13.979 1.00 86.94 341 VAL A N 1
ATOM 2690 C CA . VAL A 1 341 ? -24.229 5.335 14.718 1.00 86.94 341 VAL A CA 1
ATOM 2691 C C . VAL A 1 341 ? -24.613 5.383 16.183 1.00 86.94 341 VAL A C 1
ATOM 2693 O O . VAL A 1 341 ? -23.746 5.494 17.044 1.00 86.94 341 VAL A O 1
ATOM 2696 N N . SER A 1 342 ? -25.908 5.285 16.487 1.00 85.88 342 SER A N 1
ATOM 2697 C CA . SER A 1 342 ? -26.393 5.314 17.867 1.00 85.88 342 SER A CA 1
ATOM 2698 C C . SER A 1 342 ? -25.829 4.156 18.691 1.00 85.88 342 SER A C 1
ATOM 2700 O O . SER A 1 342 ? -25.452 4.353 19.844 1.00 85.88 342 SER A O 1
ATOM 2702 N N . GLU A 1 343 ? -25.730 2.966 18.093 1.00 87.50 343 GLU A N 1
ATOM 2703 C CA . GLU A 1 343 ? -25.144 1.782 18.724 1.00 87.50 343 GLU A CA 1
ATOM 2704 C C . GLU A 1 343 ? -23.634 1.968 18.929 1.00 87.50 343 GLU A C 1
ATOM 2706 O O . GLU A 1 343 ? -23.144 1.793 20.048 1.00 87.50 343 GLU A O 1
ATOM 2711 N N . CYS A 1 344 ? -22.914 2.425 17.895 1.00 87.44 344 CYS A N 1
ATOM 2712 C CA . CYS A 1 344 ? -21.482 2.720 17.974 1.00 87.44 344 CYS A CA 1
ATOM 2713 C C . CYS A 1 344 ? -21.170 3.749 19.066 1.00 87.44 344 CYS A C 1
ATOM 2715 O O . CYS A 1 344 ? -20.332 3.499 19.930 1.00 87.44 344 CYS A O 1
ATOM 2717 N N . ARG A 1 345 ? -21.877 4.886 19.077 1.00 86.19 345 ARG A N 1
ATOM 2718 C CA . ARG A 1 345 ? -21.678 5.966 20.056 1.00 86.19 345 ARG A CA 1
ATOM 2719 C C . ARG A 1 345 ? -22.025 5.527 21.473 1.00 86.19 345 ARG A C 1
ATOM 2721 O O . ARG A 1 345 ? -21.284 5.846 22.399 1.00 86.19 345 ARG A O 1
ATOM 2728 N N . SER A 1 346 ? -23.112 4.775 21.656 1.00 86.12 346 SER A N 1
ATOM 2729 C CA . SER A 1 346 ? -23.466 4.233 22.972 1.00 86.12 346 SER A CA 1
ATOM 2730 C C . SER A 1 346 ? -22.367 3.317 23.504 1.00 86.12 346 SER A C 1
ATOM 2732 O O . SER A 1 346 ? -21.996 3.425 24.670 1.00 86.12 346 SER A O 1
ATOM 2734 N N . LYS A 1 347 ? -21.829 2.430 22.658 1.00 87.44 347 LYS A N 1
ATOM 2735 C CA . LYS A 1 347 ? -20.771 1.503 23.063 1.00 87.44 347 LYS A CA 1
ATOM 2736 C C . LYS A 1 347 ? -19.452 2.223 23.333 1.00 87.44 347 LYS A C 1
ATOM 2738 O O . LYS A 1 347 ? -18.788 1.911 24.319 1.00 87.44 347 LYS A O 1
ATOM 2743 N N . LEU A 1 348 ? -19.114 3.206 22.501 1.00 85.12 348 LEU A N 1
ATOM 2744 C CA . LEU A 1 348 ? -17.930 4.040 22.665 1.00 85.12 348 LEU A CA 1
ATOM 2745 C C . LEU A 1 348 ? -17.952 4.777 24.008 1.00 85.12 348 LEU A C 1
ATOM 2747 O O . LEU A 1 348 ? -16.970 4.716 24.737 1.00 85.12 348 LEU A O 1
ATOM 2751 N N . LYS A 1 349 ? -19.088 5.376 24.393 1.00 83.31 349 LYS A N 1
ATOM 2752 C CA . LYS A 1 349 ? -19.252 6.013 25.714 1.00 83.31 349 LYS A CA 1
ATOM 2753 C C . LYS A 1 349 ? -18.974 5.048 26.867 1.00 83.31 349 LYS A C 1
ATOM 2755 O O . LYS A 1 349 ? -18.281 5.409 27.814 1.00 83.31 349 LYS A O 1
ATOM 2760 N N . THR A 1 350 ? -19.474 3.813 26.782 1.00 86.38 350 THR A N 1
ATOM 2761 C CA . THR A 1 350 ? -19.190 2.785 27.795 1.00 86.38 350 THR A CA 1
ATOM 2762 C C . THR A 1 350 ? -17.697 2.465 27.869 1.00 86.38 350 THR A C 1
ATOM 2764 O O . THR A 1 350 ? -17.137 2.461 28.958 1.00 86.38 350 THR A O 1
ATOM 2767 N N . LEU A 1 351 ? -17.038 2.248 26.726 1.00 84.81 351 LEU A N 1
ATOM 2768 C CA . LEU A 1 351 ? -15.607 1.919 26.673 1.00 84.81 351 LEU A CA 1
ATOM 2769 C C . LEU A 1 351 ? -14.714 3.059 27.181 1.00 84.81 351 LEU A C 1
ATOM 2771 O O . LEU A 1 351 ? -13.708 2.811 27.838 1.00 84.81 351 LEU A O 1
ATOM 2775 N N . VAL A 1 352 ? -15.090 4.305 26.898 1.00 83.00 352 VAL A N 1
ATOM 2776 C CA . VAL A 1 352 ? -14.407 5.503 27.400 1.00 83.00 352 VAL A CA 1
ATOM 2777 C C . VAL A 1 352 ? -14.508 5.588 28.919 1.00 83.00 352 VAL A C 1
ATOM 2779 O O . VAL A 1 352 ? -13.490 5.770 29.581 1.00 83.00 352 VAL A O 1
ATOM 2782 N N . SER A 1 353 ? -15.711 5.396 29.470 1.00 83.00 353 SER A N 1
ATOM 2783 C CA . SER A 1 353 ? -15.929 5.382 30.919 1.00 83.00 353 SER A CA 1
ATOM 2784 C C . SER A 1 353 ? -15.149 4.248 31.597 1.00 83.00 353 SER A C 1
ATOM 2786 O O . SER A 1 353 ? -14.505 4.476 32.619 1.00 83.00 353 SER A O 1
ATOM 2788 N N . GLU A 1 354 ? -15.118 3.049 31.000 1.00 84.94 354 GLU A N 1
ATOM 2789 C CA . GLU A 1 354 ? -14.284 1.933 31.473 1.00 84.94 354 GLU A CA 1
ATOM 2790 C C . GLU A 1 354 ? -12.793 2.328 31.505 1.00 84.94 354 GLU A C 1
ATOM 2792 O O . GLU A 1 354 ? -12.162 2.246 32.561 1.00 84.94 354 GLU A O 1
ATOM 2797 N N . SER A 1 355 ? -12.246 2.847 30.399 1.00 82.56 355 SER A N 1
ATOM 2798 C CA . SER A 1 355 ? -10.844 3.291 30.322 1.00 82.56 355 SER A CA 1
ATOM 2799 C C . SER A 1 355 ? -10.505 4.389 31.336 1.00 82.56 355 SER A C 1
ATOM 2801 O O . SER A 1 355 ? -9.421 4.380 31.917 1.00 82.56 355 SER A O 1
ATOM 2803 N N . GLU A 1 356 ? -11.423 5.325 31.576 1.00 80.25 356 GLU A N 1
ATOM 2804 C CA . GLU A 1 356 ? -11.255 6.381 32.576 1.00 80.25 356 GLU A CA 1
ATOM 2805 C C . GLU A 1 356 ? -11.173 5.795 33.993 1.00 80.25 356 GLU A C 1
ATOM 2807 O O . GLU A 1 356 ? -10.290 6.157 34.776 1.00 80.25 356 GLU A O 1
ATOM 2812 N N . THR A 1 357 ? -12.066 4.858 34.329 1.00 83.50 357 THR A N 1
ATOM 2813 C CA . THR A 1 357 ? -12.033 4.191 35.638 1.00 83.50 357 THR A CA 1
ATOM 2814 C C . THR A 1 357 ? -10.755 3.385 35.846 1.00 83.50 357 THR A C 1
ATOM 2816 O O . THR A 1 357 ? -10.221 3.365 36.957 1.00 83.50 357 THR A O 1
ATOM 2819 N N . ASP A 1 358 ? -10.231 2.764 34.790 1.00 82.25 358 ASP A N 1
ATOM 2820 C CA . ASP A 1 358 ? -8.978 2.015 34.835 1.00 82.25 358 ASP A CA 1
ATOM 2821 C C . ASP A 1 358 ? -7.765 2.937 35.002 1.00 82.25 358 ASP A C 1
ATOM 2823 O O . ASP A 1 358 ? -6.893 2.650 35.824 1.00 82.25 358 ASP A O 1
ATOM 2827 N N . LEU A 1 359 ? -7.730 4.075 34.298 1.00 80.25 359 LEU A N 1
ATOM 2828 C CA . LEU A 1 359 ? -6.683 5.086 34.466 1.00 80.25 359 LEU A CA 1
ATOM 2829 C C . LEU A 1 359 ? -6.679 5.650 35.892 1.00 80.25 359 LEU A C 1
ATOM 2831 O O . LEU A 1 359 ? -5.624 5.748 36.512 1.00 80.25 359 LEU A O 1
ATOM 2835 N N . LYS A 1 360 ? -7.857 5.968 36.442 1.00 81.19 360 LYS A N 1
ATOM 2836 C CA . LYS A 1 360 ? -8.006 6.397 37.841 1.00 81.19 360 LYS A CA 1
ATOM 2837 C C . LYS A 1 360 ? -7.493 5.344 38.811 1.00 81.19 360 LYS A C 1
ATOM 2839 O O . LYS A 1 360 ? -6.781 5.673 39.753 1.00 81.19 360 LYS A O 1
ATOM 2844 N N . ARG A 1 361 ? -7.833 4.074 38.589 1.00 82.38 361 ARG A N 1
ATOM 2845 C CA . ARG A 1 361 ? -7.375 2.981 39.452 1.00 82.38 361 ARG A CA 1
ATOM 2846 C C . ARG A 1 361 ? -5.848 2.882 39.457 1.00 82.38 361 ARG A C 1
ATOM 2848 O O . ARG A 1 361 ? -5.275 2.815 40.538 1.00 82.38 361 ARG A O 1
ATOM 2855 N N . ALA A 1 362 ? -5.220 2.946 38.282 1.00 80.19 362 ALA A N 1
ATOM 2856 C CA . ALA A 1 362 ? -3.762 2.943 38.137 1.00 80.19 362 ALA A CA 1
ATOM 2857 C C . ALA A 1 362 ? -3.101 4.206 38.719 1.00 80.19 362 ALA A C 1
ATOM 2859 O O . ALA A 1 362 ? -1.993 4.165 39.238 1.00 80.19 362 ALA A O 1
ATOM 2860 N N . TYR A 1 363 ? -3.785 5.349 38.669 1.00 76.31 363 TYR A N 1
ATOM 2861 C CA . TYR A 1 363 ? -3.310 6.583 39.291 1.00 76.31 363 TYR A CA 1
ATOM 2862 C C . TYR A 1 363 ? -3.257 6.478 40.824 1.00 76.31 363 TYR A C 1
ATOM 2864 O O . TYR A 1 363 ? -2.283 6.905 41.448 1.00 76.31 363 TYR A O 1
ATOM 2872 N N . PHE A 1 364 ? -4.298 5.900 41.433 1.00 79.81 364 PHE A N 1
ATOM 2873 C CA . PHE A 1 364 ? -4.419 5.786 42.888 1.00 79.81 364 PHE A CA 1
ATOM 2874 C C . PHE A 1 364 ? -3.677 4.578 43.494 1.00 79.81 364 PHE A C 1
ATOM 2876 O O . PHE A 1 364 ? -3.550 4.527 44.716 1.00 79.81 364 PHE A O 1
ATOM 2883 N N . SER A 1 365 ? -3.174 3.623 42.698 1.00 78.25 365 SER A N 1
ATOM 2884 C CA . SER A 1 365 ? -2.483 2.423 43.207 1.00 78.25 365 SER A CA 1
ATOM 2885 C C . SER A 1 365 ? -1.053 2.666 43.730 1.00 78.25 365 SER A C 1
ATOM 2887 O O . SER A 1 365 ? -0.565 1.849 44.508 1.00 78.25 365 SER A O 1
ATOM 2889 N N . GLY A 1 366 ? -0.403 3.800 43.422 1.00 64.69 366 GLY A N 1
ATOM 2890 C CA . GLY A 1 366 ? 0.910 4.183 43.987 1.00 64.69 366 GLY A CA 1
ATOM 2891 C C . GLY A 1 366 ? 2.147 3.841 43.127 1.00 64.69 366 GLY A C 1
ATOM 2892 O O . GLY A 1 366 ? 2.025 3.436 41.979 1.00 64.69 366 GLY A O 1
ATOM 2893 N N . GLN A 1 367 ? 3.359 4.093 43.658 1.00 53.94 367 GLN A N 1
ATOM 2894 C CA . GLN A 1 367 ? 4.635 4.230 42.910 1.00 53.94 367 GLN A CA 1
ATOM 2895 C C . GLN A 1 367 ? 5.235 2.960 42.263 1.00 53.94 367 GLN A C 1
ATOM 2897 O O . GLN A 1 367 ? 6.106 3.112 41.407 1.00 53.94 367 GLN A O 1
ATOM 2902 N N . ASP A 1 368 ? 4.800 1.744 42.606 1.00 53.56 368 ASP A N 1
ATOM 2903 C CA . ASP A 1 368 ? 5.418 0.504 42.083 1.00 53.56 368 ASP A CA 1
ATOM 2904 C C . ASP A 1 368 ? 5.027 0.174 40.623 1.00 53.56 368 ASP A C 1
ATOM 2906 O O . ASP A 1 368 ? 5.555 -0.761 40.026 1.00 53.56 368 ASP A O 1
ATOM 2910 N N . GLU A 1 369 ? 4.164 0.991 40.012 1.00 59.06 369 GLU A N 1
ATOM 2911 C CA . GLU A 1 369 ? 3.603 0.804 38.667 1.00 59.06 369 GLU A CA 1
ATOM 2912 C C . GLU A 1 369 ? 3.764 2.064 37.783 1.00 59.06 369 GLU A C 1
ATOM 2914 O O . GLU A 1 369 ? 2.909 2.382 36.955 1.00 59.06 369 GLU A O 1
ATOM 2919 N N . LYS A 1 370 ? 4.869 2.818 37.933 1.00 65.56 370 LYS A N 1
ATOM 2920 C CA . LYS A 1 370 ? 5.146 4.018 37.104 1.00 65.56 370 LYS A CA 1
ATOM 2921 C C . LYS A 1 370 ? 5.019 3.746 35.600 1.00 65.56 370 LYS A C 1
ATOM 2923 O O . LYS A 1 370 ? 4.432 4.554 34.878 1.00 65.56 370 LYS A O 1
ATOM 2928 N N . ASP A 1 371 ? 5.500 2.589 35.153 1.00 70.69 371 ASP A N 1
ATOM 2929 C CA . ASP A 1 371 ? 5.399 2.174 33.755 1.00 70.69 371 ASP A CA 1
ATOM 2930 C C . ASP A 1 371 ? 3.942 1.929 33.337 1.00 70.69 371 ASP A C 1
ATOM 2932 O O . ASP A 1 371 ? 3.547 2.333 32.243 1.00 70.69 371 ASP A O 1
ATOM 2936 N N . GLU A 1 372 ? 3.121 1.340 34.215 1.00 74.75 372 GLU A N 1
ATOM 2937 C CA . GLU A 1 372 ? 1.705 1.062 33.953 1.00 74.75 372 GLU A CA 1
ATOM 2938 C C . GLU A 1 372 ? 0.857 2.320 33.850 1.00 74.75 372 GLU A C 1
ATOM 2940 O O . GLU A 1 372 ? 0.097 2.478 32.891 1.00 74.75 372 GLU A O 1
ATOM 2945 N N . PHE A 1 373 ? 1.036 3.258 34.774 1.00 76.50 373 PHE A N 1
ATOM 2946 C CA . PHE A 1 373 ? 0.378 4.552 34.667 1.00 76.50 373 PHE A CA 1
ATOM 2947 C C . PHE A 1 373 ? 0.776 5.282 33.372 1.00 76.50 373 PHE A C 1
ATOM 2949 O O . PHE A 1 373 ? -0.090 5.815 32.677 1.00 76.50 373 PHE A O 1
ATOM 2956 N N . SER A 1 374 ? 2.065 5.258 33.013 1.00 75.44 374 SER A N 1
ATOM 2957 C CA . SER A 1 374 ? 2.604 5.942 31.832 1.00 75.44 374 SER A CA 1
ATOM 2958 C C . SER A 1 374 ? 1.975 5.451 30.523 1.00 75.44 374 SER A C 1
ATOM 2960 O O . SER A 1 374 ? 1.429 6.252 29.757 1.00 75.44 374 SER A O 1
ATOM 2962 N N . TRP A 1 375 ? 1.954 4.136 30.269 1.00 75.44 375 TRP A N 1
ATOM 2963 C CA . TRP A 1 375 ? 1.361 3.630 29.027 1.00 75.44 375 TRP A CA 1
ATOM 2964 C C . TRP A 1 375 ? -0.177 3.694 29.039 1.00 75.44 375 TRP A C 1
ATOM 2966 O O . TRP A 1 375 ? -0.775 3.932 27.985 1.00 75.44 375 TRP A O 1
ATOM 2976 N N . ARG A 1 376 ? -0.843 3.571 30.202 1.00 79.00 376 ARG A N 1
ATOM 2977 C CA . ARG A 1 376 ? -2.301 3.793 30.314 1.00 79.00 376 ARG A CA 1
ATOM 2978 C C . ARG A 1 376 ? -2.670 5.232 29.983 1.00 79.00 376 ARG A C 1
ATOM 2980 O O . ARG A 1 376 ? -3.638 5.453 29.259 1.00 79.00 376 ARG A O 1
ATOM 2987 N N . LEU A 1 377 ? -1.886 6.198 30.457 1.00 78.88 377 LEU A N 1
ATOM 2988 C CA . LEU A 1 377 ? -2.069 7.610 30.141 1.00 78.88 377 LEU A CA 1
ATOM 2989 C C . LEU A 1 377 ? -1.850 7.881 28.647 1.00 78.88 377 LEU A C 1
ATOM 2991 O O . LEU A 1 377 ? -2.651 8.584 28.034 1.00 78.88 377 LEU A O 1
ATOM 2995 N N . ALA A 1 378 ? -0.827 7.277 28.035 1.00 78.44 378 ALA A N 1
ATOM 2996 C CA . ALA A 1 378 ? -0.591 7.378 26.595 1.00 78.44 378 ALA A CA 1
ATOM 2997 C C . ALA A 1 378 ? -1.752 6.798 25.766 1.00 78.44 378 ALA A C 1
ATOM 2999 O O . ALA A 1 378 ? -2.233 7.445 24.832 1.00 78.44 378 ALA A O 1
ATOM 3000 N N . ASN A 1 379 ? -2.255 5.615 26.137 1.00 79.06 379 ASN A N 1
ATOM 3001 C CA . ASN A 1 379 ? -3.425 5.004 25.504 1.00 79.06 379 ASN A CA 1
ATOM 3002 C C . ASN A 1 379 ? -4.679 5.869 25.682 1.00 79.06 379 ASN A C 1
ATOM 3004 O O . ASN A 1 379 ? -5.447 6.054 24.741 1.00 79.06 379 ASN A O 1
ATOM 3008 N N . PHE A 1 380 ? -4.875 6.443 26.865 1.00 79.44 380 PHE A N 1
ATOM 3009 C CA . PHE A 1 380 ? -6.007 7.319 27.129 1.00 79.44 380 PHE A CA 1
ATOM 3010 C C . PHE A 1 380 ? -5.923 8.643 26.354 1.00 79.44 380 PHE A C 1
ATOM 3012 O O . PHE A 1 380 ? -6.928 9.103 25.816 1.00 79.44 380 PHE A O 1
ATOM 3019 N N . GLY A 1 381 ? -4.724 9.214 26.207 1.00 77.88 381 GLY A N 1
ATOM 3020 C CA . GLY A 1 381 ? -4.473 10.358 25.327 1.00 77.88 381 GLY A CA 1
ATOM 3021 C C . GLY A 1 381 ? -4.808 10.050 23.868 1.00 77.88 381 GLY A C 1
ATOM 3022 O O . GLY A 1 381 ? -5.530 10.807 23.220 1.00 77.88 381 GLY A O 1
ATOM 3023 N N . ALA A 1 382 ? -4.365 8.893 23.365 1.00 78.06 382 ALA A N 1
ATOM 3024 C CA . ALA A 1 382 ? -4.716 8.427 22.025 1.00 78.06 382 ALA A CA 1
ATOM 3025 C C . ALA A 1 382 ? -6.233 8.260 21.846 1.00 78.06 382 ALA A C 1
ATOM 3027 O O . ALA A 1 382 ? -6.796 8.730 20.861 1.00 78.06 382 ALA A O 1
ATOM 3028 N N . LEU A 1 383 ? -6.911 7.644 22.812 1.00 79.62 383 LEU A N 1
ATOM 3029 C CA . LEU A 1 383 ? -8.367 7.507 22.842 1.00 79.62 383 LEU A CA 1
ATOM 3030 C C . LEU A 1 383 ? -9.058 8.871 22.776 1.00 79.62 383 LEU A C 1
ATOM 3032 O O . LEU A 1 383 ? -9.929 9.070 21.929 1.00 79.62 383 LEU A O 1
ATOM 3036 N N . ALA A 1 384 ? -8.651 9.825 23.615 1.00 76.38 384 ALA A N 1
ATOM 3037 C CA . ALA A 1 384 ? -9.261 11.148 23.658 1.00 76.38 384 ALA A CA 1
ATOM 3038 C C . ALA A 1 384 ? -9.128 11.883 22.318 1.00 76.38 384 ALA A C 1
ATOM 3040 O O . ALA A 1 384 ? -10.093 12.506 21.880 1.00 76.38 384 ALA A O 1
ATOM 3041 N N . ARG A 1 385 ? -7.989 11.740 21.618 1.00 76.81 385 ARG A N 1
ATOM 3042 C CA . ARG A 1 385 ? -7.787 12.304 20.269 1.00 76.81 385 ARG A CA 1
ATOM 3043 C C . ARG A 1 385 ? -8.849 11.842 19.266 1.00 76.81 385 ARG A C 1
ATOM 3045 O O . ARG A 1 385 ? -9.267 12.634 18.426 1.00 76.81 385 ARG A O 1
ATOM 3052 N N . PHE A 1 386 ? -9.281 10.584 19.343 1.00 74.25 386 PHE A N 1
ATOM 3053 C CA . PHE A 1 386 ? -10.218 9.996 18.379 1.00 74.25 386 PHE A CA 1
ATOM 3054 C C . PHE A 1 386 ? -11.681 10.074 18.810 1.00 74.25 386 PHE A C 1
ATOM 3056 O O . PHE A 1 386 ? -12.561 10.143 17.959 1.00 74.25 386 PHE A O 1
ATOM 3063 N N . VAL A 1 387 ? -11.960 10.081 20.112 1.00 72.00 387 VAL A N 1
ATOM 3064 C CA . VAL A 1 387 ? -13.328 10.216 20.637 1.00 72.00 387 VAL A CA 1
ATOM 3065 C C . VAL A 1 387 ? -13.800 11.672 20.584 1.00 72.00 387 VAL A C 1
ATOM 3067 O O . VAL A 1 387 ? -15.004 11.910 20.500 1.00 72.00 387 VAL A O 1
ATOM 3070 N N . ALA A 1 388 ? -12.865 12.629 20.525 1.00 69.56 388 ALA A N 1
ATOM 3071 C CA . ALA A 1 388 ? -13.151 14.060 20.463 1.00 69.56 388 ALA A CA 1
ATOM 3072 C C . ALA A 1 388 ? -14.239 14.515 19.504 1.00 69.56 388 ALA A C 1
ATOM 3074 O O . ALA A 1 388 ? -15.130 15.257 19.917 1.00 69.56 388 ALA A O 1
ATOM 3075 N N . PRO A 1 389 ? -14.221 14.073 18.244 1.00 66.94 389 PRO A N 1
ATOM 3076 C CA . PRO A 1 389 ? -15.207 14.528 17.279 1.00 66.94 389 PRO A CA 1
ATOM 3077 C C . PRO A 1 389 ? -16.593 13.896 17.497 1.00 66.94 389 PRO A C 1
ATOM 3079 O O . PRO A 1 389 ? -17.575 14.360 16.926 1.00 66.94 389 PRO A O 1
ATOM 3082 N N . VAL A 1 390 ? -16.690 12.827 18.299 1.00 64.00 390 VAL A N 1
ATOM 3083 C CA . VAL A 1 390 ? -17.850 11.921 18.340 1.00 64.00 390 VAL A CA 1
ATOM 3084 C C . VAL A 1 390 ? -18.801 12.204 19.523 1.00 64.00 390 VAL A C 1
ATOM 3086 O O . VAL A 1 390 ? -19.964 11.784 19.484 1.00 64.00 390 VAL A O 1
ATOM 3089 N N . GLY A 1 391 ? -18.377 12.949 20.553 1.00 59.97 391 GLY A N 1
ATOM 3090 C CA . GLY A 1 391 ? -19.268 13.444 21.616 1.00 59.97 391 GLY A CA 1
ATOM 3091 C C . GLY A 1 391 ? -18.569 13.869 22.913 1.00 59.97 391 GLY A C 1
ATOM 3092 O O . GLY A 1 391 ? -17.393 13.587 23.094 1.00 59.97 391 GLY A O 1
ATOM 3093 N N . GLU A 1 392 ? -19.324 14.525 23.808 1.00 56.84 392 GLU A N 1
ATOM 3094 C CA . GLU A 1 392 ? -18.867 15.087 25.094 1.00 56.84 392 GLU A CA 1
ATOM 3095 C C . GLU A 1 392 ? -18.181 14.051 26.005 1.00 56.84 392 GLU A C 1
ATOM 3097 O O . GLU A 1 392 ? -18.733 12.993 26.316 1.00 56.84 392 GLU A O 1
ATOM 3102 N N . LEU A 1 393 ? -16.971 14.388 26.447 1.00 58.22 393 LEU A N 1
ATOM 3103 C CA . LEU A 1 393 ? -16.239 13.754 27.531 1.00 58.22 393 LEU A CA 1
ATOM 3104 C C . LEU A 1 393 ? -16.636 14.578 28.745 1.00 58.22 393 LEU A C 1
ATOM 3106 O O . LEU A 1 393 ? -16.229 15.735 28.871 1.00 58.22 393 LEU A O 1
ATOM 3110 N N . ASP A 1 394 ? -17.489 14.011 29.592 1.00 54.53 394 ASP A N 1
ATOM 3111 C CA . ASP A 1 394 ? -17.936 14.681 30.808 1.00 54.53 394 ASP A CA 1
ATOM 3112 C C . ASP A 1 394 ? -16.714 15.129 31.629 1.00 54.53 394 ASP A C 1
ATOM 3114 O O . ASP A 1 394 ? -15.734 14.394 31.749 1.00 54.53 394 ASP A O 1
ATOM 3118 N N . GLY A 1 395 ? -16.768 16.368 32.140 1.00 53.06 395 GLY A N 1
ATOM 3119 C CA . GLY A 1 395 ? -15.657 17.231 32.588 1.00 53.06 395 GLY A CA 1
ATOM 3120 C C . GLY A 1 395 ? -14.742 16.762 33.729 1.00 53.06 395 GLY A C 1
ATOM 3121 O O . GLY A 1 395 ? -14.134 17.597 34.390 1.00 53.06 395 GLY A O 1
ATOM 3122 N N . ILE A 1 396 ? -14.608 15.458 33.930 1.00 50.38 396 ILE A N 1
ATOM 3123 C CA . ILE A 1 396 ? -13.791 14.773 34.929 1.00 50.38 396 ILE A CA 1
ATOM 3124 C C . ILE A 1 396 ? -12.285 14.819 34.591 1.00 50.38 396 ILE A C 1
ATOM 3126 O O . ILE A 1 396 ? -11.433 14.681 35.467 1.00 50.38 396 ILE A O 1
ATOM 3130 N N . PHE A 1 397 ? -11.939 15.063 33.323 1.00 57.62 397 PHE A N 1
ATOM 3131 C CA . PHE A 1 397 ? -10.557 15.124 32.826 1.00 57.62 397 PHE A CA 1
ATOM 3132 C C . PHE A 1 397 ? -9.718 16.231 33.474 1.00 57.62 397 PHE A C 1
ATOM 3134 O O . PHE A 1 397 ? -8.506 16.078 33.618 1.00 57.62 397 PHE A O 1
ATOM 3141 N N . VAL A 1 398 ? -10.361 17.331 33.873 1.00 54.75 398 VAL A N 1
ATOM 3142 C CA . VAL A 1 398 ? -9.679 18.492 34.458 1.00 54.75 398 VAL A CA 1
ATOM 3143 C C . VAL A 1 398 ? -9.171 18.192 35.865 1.00 54.75 398 VAL A C 1
ATOM 3145 O O . VAL A 1 398 ? -8.050 18.566 36.192 1.00 54.75 398 VAL A O 1
ATOM 3148 N N . ASP A 1 399 ? -9.925 17.420 36.648 1.00 58.12 399 ASP A N 1
ATOM 3149 C CA . ASP A 1 399 ? -9.588 17.159 38.049 1.00 58.12 399 ASP A CA 1
ATOM 3150 C C . ASP A 1 399 ? -8.364 16.234 38.190 1.00 58.12 399 ASP A C 1
ATOM 3152 O O . ASP A 1 399 ? -7.539 16.418 39.080 1.00 58.12 399 ASP A O 1
ATOM 3156 N N . LEU A 1 400 ? -8.199 15.257 37.285 1.00 56.12 400 LEU A N 1
ATOM 3157 C CA . LEU A 1 400 ? -7.088 14.294 37.346 1.00 56.12 400 LEU A CA 1
ATOM 3158 C C . LEU A 1 400 ? -5.737 14.914 36.946 1.00 56.12 400 LEU A C 1
ATOM 3160 O O . LEU A 1 400 ? -4.689 14.534 37.471 1.00 56.12 400 LEU A O 1
ATOM 3164 N N . LEU A 1 401 ? -5.759 15.844 35.987 1.00 58.34 401 LEU A N 1
ATOM 3165 C CA . LEU A 1 401 ? -4.564 16.521 35.480 1.00 58.34 401 LEU A CA 1
ATOM 3166 C C . LEU A 1 401 ? -4.115 17.645 36.420 1.00 58.34 401 LEU A C 1
ATOM 3168 O O . LEU A 1 401 ? -2.911 17.817 36.616 1.00 58.34 401 LEU A O 1
ATOM 3172 N N . ASP A 1 402 ? -5.053 18.357 37.049 1.00 61.56 402 ASP A N 1
ATOM 3173 C CA . ASP A 1 402 ? -4.747 19.464 37.960 1.00 61.56 402 ASP A CA 1
ATOM 3174 C C . ASP A 1 402 ? -4.001 19.032 39.231 1.00 61.56 402 ASP A C 1
ATOM 3176 O O . ASP A 1 402 ? -3.261 19.842 39.798 1.00 61.56 402 ASP A O 1
ATOM 3180 N N . ASP A 1 403 ? -4.161 17.791 39.697 1.00 59.00 403 ASP A N 1
ATOM 3181 C CA . ASP A 1 403 ? -3.513 17.318 40.926 1.00 59.00 403 ASP A CA 1
ATOM 3182 C C . ASP A 1 403 ? -2.074 16.822 40.708 1.00 59.00 403 ASP A C 1
ATOM 3184 O O . ASP A 1 403 ? -1.219 17.093 41.552 1.00 59.00 403 ASP A O 1
ATOM 3188 N N . ARG A 1 404 ? -1.750 16.201 39.560 1.00 55.28 404 ARG A N 1
ATOM 3189 C CA . ARG A 1 404 ? -0.381 15.722 39.261 1.00 55.28 404 ARG A CA 1
ATOM 3190 C C . ARG A 1 404 ? 0.455 16.575 38.318 1.00 55.28 404 ARG A C 1
ATOM 3192 O O . ARG A 1 404 ? 1.674 16.473 38.387 1.00 55.28 404 ARG A O 1
ATOM 3199 N N . LEU A 1 405 ? -0.122 17.480 37.520 1.00 53.56 405 LEU A N 1
ATOM 3200 C CA . LEU A 1 405 ? 0.681 18.515 36.837 1.00 53.56 405 LEU A CA 1
ATOM 3201 C C . LEU A 1 405 ? 1.401 19.432 37.842 1.00 53.56 405 LEU A C 1
ATOM 3203 O O . LEU A 1 405 ? 2.401 20.061 37.501 1.00 53.56 405 LEU A O 1
ATOM 3207 N N . LYS A 1 406 ? 0.914 19.489 39.090 1.00 57.78 406 LYS A N 1
ATOM 3208 C CA . LYS A 1 406 ? 1.569 20.177 40.210 1.00 57.78 406 LYS A CA 1
ATOM 3209 C C . LYS A 1 406 ? 2.782 19.414 40.763 1.00 57.78 406 LYS A C 1
ATOM 3211 O O . LYS A 1 406 ? 3.652 20.038 41.366 1.00 57.78 406 LYS A O 1
ATOM 3216 N N . GLU A 1 407 ? 2.876 18.101 40.547 1.00 60.19 407 GLU A N 1
ATOM 3217 C CA . GLU A 1 407 ? 4.032 17.280 40.925 1.00 60.19 407 GLU A CA 1
ATOM 3218 C C . GLU A 1 407 ? 5.079 17.319 39.797 1.00 60.19 407 GLU A C 1
ATOM 3220 O O . GLU A 1 407 ? 5.072 16.508 38.871 1.00 60.19 407 GLU A O 1
ATOM 3225 N N . ALA A 1 408 ? 5.987 18.299 39.864 1.00 49.03 408 ALA A N 1
ATOM 3226 C CA . ALA A 1 408 ? 6.978 18.600 38.822 1.00 49.03 408 ALA A CA 1
ATOM 3227 C C . ALA A 1 408 ? 7.860 17.405 38.384 1.00 49.03 408 ALA A C 1
ATOM 3229 O O . ALA A 1 408 ? 8.337 17.393 37.253 1.00 49.03 408 ALA A O 1
ATOM 3230 N N . GLU A 1 409 ? 8.039 16.388 39.234 1.00 57.31 409 GLU A N 1
ATOM 3231 C CA . GLU A 1 409 ? 8.891 15.216 38.965 1.00 57.31 409 GLU A CA 1
ATOM 3232 C C . GLU A 1 409 ? 8.345 14.278 37.870 1.00 57.31 409 GLU A C 1
ATOM 3234 O O . GLU A 1 409 ? 9.116 13.560 37.243 1.00 57.31 409 GLU A O 1
ATOM 3239 N N . LEU A 1 410 ? 7.034 14.276 37.595 1.00 55.88 410 LEU A N 1
ATOM 3240 C CA . LEU A 1 410 ? 6.431 13.415 36.558 1.00 55.88 410 LEU A CA 1
ATOM 3241 C C . LEU A 1 410 ? 6.402 14.054 35.166 1.00 55.88 410 LEU A C 1
ATOM 3243 O O . LEU A 1 410 ? 6.250 13.354 34.165 1.00 55.88 410 LEU A O 1
ATOM 3247 N N . LEU A 1 411 ? 6.566 15.375 35.092 1.00 55.88 411 LEU A N 1
ATOM 3248 C CA . LEU A 1 411 ? 6.644 16.124 33.836 1.00 55.88 411 LEU A CA 1
ATOM 3249 C C . LEU A 1 411 ? 8.023 16.032 33.166 1.00 55.88 411 LEU A C 1
ATOM 3251 O O . LEU A 1 411 ? 8.153 16.400 31.998 1.00 55.88 411 LEU A O 1
ATOM 3255 N N . GLU A 1 412 ? 9.042 15.531 33.871 1.00 58.69 412 GLU A N 1
ATOM 3256 C CA . GLU A 1 412 ? 10.379 15.313 33.305 1.00 58.69 412 GLU A CA 1
ATOM 3257 C C . GLU A 1 412 ? 10.430 14.092 32.366 1.00 58.69 412 GLU A C 1
ATOM 3259 O O . GLU A 1 412 ? 11.277 14.028 31.472 1.00 58.69 412 GLU A O 1
ATOM 3264 N N . GLU A 1 413 ? 9.490 13.149 32.498 1.00 64.44 413 GLU A N 1
ATOM 3265 C CA . GLU A 1 413 ? 9.387 11.983 31.620 1.00 64.44 413 GLU A CA 1
ATOM 3266 C C . GLU A 1 413 ? 8.518 12.291 30.388 1.00 64.44 413 GLU A C 1
ATOM 3268 O O . GLU A 1 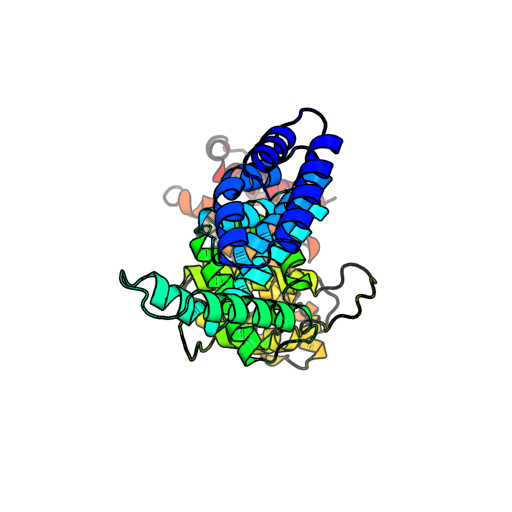413 ? 7.297 12.458 30.468 1.00 64.44 413 GLU A O 1
ATOM 3273 N N . SER A 1 414 ? 9.135 12.308 29.199 1.00 61.47 414 SER A N 1
ATOM 3274 C CA . SER A 1 414 ? 8.457 12.661 27.938 1.00 61.47 414 SER A CA 1
ATOM 3275 C C . SER A 1 414 ? 7.229 11.799 27.619 1.00 61.47 414 SER A C 1
ATOM 3277 O O . SER A 1 414 ? 6.327 12.251 26.915 1.00 61.47 414 SER A O 1
ATOM 3279 N N . ASN A 1 415 ? 7.189 10.567 28.135 1.00 65.12 415 ASN A N 1
ATOM 3280 C CA . ASN A 1 415 ? 6.109 9.606 27.898 1.00 65.12 415 ASN A CA 1
ATOM 3281 C C . ASN A 1 415 ? 4.835 9.908 28.706 1.00 65.12 415 ASN A C 1
ATOM 3283 O O . ASN A 1 415 ? 3.768 9.430 28.338 1.00 65.12 415 ASN A O 1
ATOM 3287 N N . VAL A 1 416 ? 4.933 10.725 29.760 1.00 67.56 416 VAL A N 1
ATOM 3288 C CA . VAL A 1 416 ? 3.803 11.138 30.610 1.00 67.56 416 VAL A CA 1
ATOM 3289 C C . VAL A 1 416 ? 3.375 12.566 30.271 1.00 67.56 416 VAL A C 1
ATOM 3291 O O . VAL A 1 416 ? 2.185 12.849 30.127 1.00 67.56 416 VAL A O 1
ATOM 3294 N N . ALA A 1 417 ? 4.349 13.459 30.074 1.00 70.06 417 ALA A N 1
ATOM 3295 C CA . ALA A 1 417 ? 4.095 14.875 29.838 1.00 70.06 417 ALA A CA 1
ATOM 3296 C C . ALA A 1 417 ? 3.317 15.142 28.539 1.00 70.06 417 ALA A C 1
ATOM 3298 O O . ALA A 1 417 ? 2.356 15.910 28.550 1.00 70.06 417 ALA A O 1
ATOM 3299 N N . ILE A 1 418 ? 3.696 14.503 27.423 1.00 76.38 418 ILE A N 1
ATOM 3300 C CA . ILE A 1 418 ? 3.051 14.747 26.121 1.00 76.38 418 ILE A CA 1
ATOM 3301 C C . ILE A 1 418 ? 1.570 14.323 26.145 1.00 76.38 418 ILE A C 1
ATOM 3303 O O . ILE A 1 418 ? 0.728 15.176 25.856 1.00 76.38 418 ILE A O 1
ATOM 3307 N N . PRO A 1 419 ? 1.206 13.085 26.545 1.00 72.88 419 PRO A N 1
ATOM 3308 C CA . PRO A 1 419 ? -0.202 12.692 26.627 1.00 72.88 419 PRO A CA 1
ATOM 3309 C C . PRO A 1 419 ? -1.020 13.545 27.603 1.00 72.88 419 PRO A C 1
ATOM 3311 O O . PRO A 1 419 ? -2.169 13.865 27.313 1.00 72.88 419 PRO A O 1
ATOM 3314 N N . ALA A 1 420 ? -0.438 13.953 28.738 1.00 70.25 420 ALA A N 1
ATOM 3315 C CA . ALA A 1 420 ? -1.106 14.824 29.706 1.00 70.25 420 ALA A CA 1
ATOM 3316 C C . ALA A 1 420 ? -1.428 16.210 29.120 1.00 70.25 420 ALA A C 1
ATOM 3318 O O . ALA A 1 420 ? -2.538 16.716 29.293 1.00 70.25 420 ALA A O 1
ATOM 3319 N N . ILE A 1 421 ? -0.477 16.812 28.397 1.00 75.75 421 ILE A N 1
ATOM 3320 C CA . ILE A 1 421 ? -0.672 18.096 27.710 1.00 75.75 421 ILE A CA 1
ATOM 3321 C C . ILE A 1 421 ? -1.727 17.961 26.607 1.00 75.75 421 ILE A C 1
ATOM 3323 O O . ILE A 1 421 ? -2.609 18.813 26.514 1.00 75.75 421 ILE A O 1
ATOM 3327 N N . GLU A 1 422 ? -1.667 16.896 25.798 1.00 74.75 422 GLU A N 1
ATOM 3328 C CA . GLU A 1 422 ? -2.671 16.623 24.760 1.00 74.75 422 GLU A CA 1
ATOM 3329 C C . GLU A 1 422 ? -4.078 16.502 25.359 1.00 74.75 422 GLU A C 1
ATOM 3331 O O . GLU A 1 422 ? -5.010 17.135 24.866 1.00 74.75 422 GLU A O 1
ATOM 3336 N N . LEU A 1 423 ? -4.232 15.746 26.450 1.00 73.19 423 LEU A N 1
ATOM 3337 C CA . LEU A 1 423 ? -5.507 15.581 27.150 1.00 73.19 423 LEU A CA 1
ATOM 3338 C C . LEU A 1 423 ? -6.036 16.901 27.720 1.00 73.19 423 LEU A C 1
ATOM 3340 O O . LEU A 1 423 ? -7.221 17.197 27.566 1.00 73.19 423 LEU A O 1
ATOM 3344 N N . ASN A 1 424 ? -5.170 17.712 28.337 1.00 72.31 424 ASN A N 1
ATOM 3345 C CA . ASN A 1 424 ? -5.562 19.017 28.868 1.00 72.31 424 ASN A CA 1
ATOM 3346 C C . ASN A 1 424 ? -6.018 19.959 27.742 1.00 72.31 424 ASN A C 1
ATOM 3348 O O . ASN A 1 424 ? -7.066 20.598 27.832 1.00 72.31 424 ASN A O 1
ATOM 3352 N N . PHE A 1 425 ? -5.264 19.992 26.639 1.00 75.94 425 PHE A N 1
ATOM 3353 C CA . PHE A 1 425 ? -5.617 20.780 25.463 1.00 75.94 425 PHE A CA 1
ATOM 3354 C C . PHE A 1 425 ? -6.968 20.354 24.881 1.00 75.94 425 PHE A C 1
ATOM 3356 O O . PHE A 1 425 ? -7.825 21.206 24.656 1.00 75.94 425 PHE A O 1
ATOM 3363 N N . LEU A 1 426 ? -7.194 19.050 24.687 1.00 70.81 426 LEU A N 1
ATOM 3364 C CA . LEU A 1 426 ? -8.473 18.531 24.194 1.00 70.81 426 LEU A CA 1
ATOM 3365 C C . LEU A 1 426 ? -9.628 18.875 25.141 1.00 70.81 426 LEU A C 1
ATOM 3367 O O . LEU A 1 426 ? -10.675 19.319 24.679 1.00 70.81 426 LEU A O 1
ATOM 3371 N N . SER A 1 427 ? -9.424 18.752 26.458 1.00 69.00 427 SER A N 1
ATOM 3372 C CA . SER A 1 427 ? -10.437 19.134 27.445 1.00 69.00 427 SER A CA 1
ATOM 3373 C C . SER A 1 427 ? -10.771 20.626 27.390 1.00 69.00 427 SER A C 1
ATOM 3375 O O . SER A 1 427 ? -11.935 20.986 27.565 1.00 69.00 427 SER A O 1
ATOM 3377 N N . TRP A 1 428 ? -9.781 21.493 27.159 1.00 70.62 428 TRP A N 1
ATOM 3378 C CA . TRP A 1 428 ? -10.008 22.929 27.006 1.00 70.62 428 TRP A CA 1
ATOM 3379 C C . TRP A 1 428 ? -10.772 23.250 25.720 1.00 70.62 428 TRP A C 1
ATOM 3381 O O . TRP A 1 428 ? -11.753 23.987 25.772 1.00 70.62 428 TRP A O 1
ATOM 3391 N N . VAL A 1 429 ? -10.374 22.647 24.593 1.00 72.38 429 VAL A N 1
ATOM 3392 C CA . VAL A 1 429 ? -11.028 22.835 23.286 1.00 72.38 429 VAL A CA 1
ATOM 3393 C C . VAL A 1 429 ? -12.509 22.454 23.319 1.00 72.38 429 VAL A C 1
ATOM 3395 O O . VAL A 1 429 ? -13.269 23.021 22.551 1.00 72.38 429 VAL A O 1
ATOM 3398 N N . TRP A 1 430 ? -12.941 21.526 24.179 1.00 68.19 430 TRP A N 1
ATOM 3399 C CA . TRP A 1 430 ? -14.362 21.144 24.253 1.00 68.19 430 TRP A CA 1
ATOM 3400 C C . TRP A 1 430 ? -15.181 21.970 25.233 1.00 68.19 430 TRP A C 1
ATOM 3402 O O . TRP A 1 430 ? -16.401 22.023 25.113 1.00 68.19 430 TRP A O 1
ATOM 3412 N N . LYS A 1 431 ? -14.534 22.558 26.244 1.00 67.81 431 LYS A N 1
ATOM 3413 C CA . LYS A 1 431 ? -15.208 23.477 27.169 1.00 67.81 431 LYS A CA 1
ATOM 3414 C C . LYS A 1 431 ? -15.458 24.846 26.528 1.00 67.81 431 LYS A C 1
ATOM 3416 O O . LYS A 1 431 ? -16.350 25.554 26.994 1.00 67.81 431 LYS A O 1
ATOM 3421 N N . ALA A 1 432 ? -14.635 25.225 25.548 1.00 63.19 432 ALA A N 1
ATOM 3422 C CA . ALA A 1 432 ? -14.744 26.454 24.761 1.00 63.19 432 ALA A CA 1
ATOM 3423 C C . ALA A 1 432 ? -15.723 26.282 23.595 1.00 63.19 432 ALA A C 1
ATOM 3425 O O . ALA A 1 432 ? -16.463 27.256 23.325 1.00 63.19 432 ALA A O 1
#

InterPro domains:
  IPR016024 Armadillo-type fold [SSF48371] (3-248)
  IPR020839 Stromalin conservative domain [PF21581] (1-49)
  IPR020839 Stromalin conservative domain [PS51425] (1-55)
  IPR039662 Cohesin subunit Scc3/SA [PTHR11199] (2-431)
  IPR056396 Cohesin subunit SCC3/SA, HEAT-repeats domain [PF24571] (257-388)

Organism: NCBI:txid101924

Foldseek 3Di:
DDPVVLVVLVVQCPDPDPVSVLVSLVVLVVVLVPDDALVVNLVSCLVCVVSLLVQCVDPDPSSNLSSLLVCLVCVLQVVDDLVNLLSLLVQLQDPDDPSSNLSSLLSLLLNLVLVVDPLNVVLVVLVVDPDNPDPSRVSSVVSNVVSVVVVVPPDQDDLVVLLSSLLSSLVSVCVNDFDPALVVLLSRCLSSLVSNCVNHVSLLEVVSLLCQQQPVPPDHDDPRSLSSSLSSNLSLLQPLPDPDPDDDVHDRRLLLSLLLCLLVNCVVCVVPLRSNLSSLSSLLSSAPVSCVVNVVVVSVVSVLVSLLVQCVVLLQDLPLSSLLSSLLSLLSRQPDPDPCNVVSLVVLVVSLVVLVVVLVVLVPPDDPPLVSNLSSLSSNLSNLVRCLVRDDDPLPLVVSLVVCVVVVVQCVDPSRVVSSVSSVVSSVVVVD